Protein AF-A0A924YWW5-F1 (afdb_monomer)

Structure (mmCIF, N/CA/C/O backbone):
data_AF-A0A924YWW5-F1
#
_entry.id   AF-A0A924YWW5-F1
#
loop_
_atom_site.group_PDB
_atom_site.id
_atom_site.type_symbol
_atom_site.label_atom_id
_atom_site.label_alt_id
_atom_site.label_comp_id
_atom_site.label_asym_id
_atom_site.label_entity_id
_atom_site.label_seq_id
_atom_site.pdbx_PDB_ins_code
_atom_site.Cartn_x
_atom_site.Cartn_y
_atom_site.Cartn_z
_atom_site.occupancy
_atom_site.B_iso_or_equiv
_atom_site.auth_seq_id
_atom_site.auth_comp_id
_atom_site.auth_asym_id
_atom_site.auth_atom_id
_atom_site.pdbx_PDB_model_num
ATOM 1 N N . MET A 1 1 ? -138.667 -40.915 76.247 1.00 49.62 1 MET A N 1
ATOM 2 C CA . MET A 1 1 ? -138.795 -40.397 74.861 1.00 49.62 1 MET A CA 1
ATOM 3 C C . MET A 1 1 ? -139.134 -38.911 74.906 1.00 49.62 1 MET A C 1
ATOM 5 O O . MET A 1 1 ? -139.861 -38.524 75.806 1.00 49.62 1 MET A O 1
ATOM 9 N N . LYS A 1 2 ? -138.659 -38.133 73.918 1.00 47.81 2 LYS A N 1
ATOM 10 C CA . LYS A 1 2 ? -138.776 -36.662 73.734 1.00 47.81 2 LYS A CA 1
ATOM 11 C C . LYS A 1 2 ? -137.687 -35.814 74.416 1.00 47.81 2 LYS A C 1
ATOM 13 O O . LYS A 1 2 ? -137.855 -35.413 75.558 1.00 47.81 2 LYS A O 1
ATOM 18 N N . LYS A 1 3 ? -136.615 -35.516 73.658 1.00 47.88 3 LYS A N 1
ATOM 19 C CA . LYS A 1 3 ? -135.956 -34.187 73.489 1.00 47.88 3 LYS A CA 1
ATOM 20 C C . LYS A 1 3 ? -134.571 -34.286 72.791 1.00 47.88 3 LYS A C 1
ATOM 22 O O . LYS A 1 3 ? -133.614 -33.655 73.203 1.00 47.88 3 LYS A O 1
ATOM 27 N N . LEU A 1 4 ? -134.460 -35.059 71.703 1.00 55.31 4 LEU A N 1
ATOM 28 C CA . LEU A 1 4 ? -133.264 -35.104 70.827 1.00 55.31 4 LEU A CA 1
ATOM 29 C C . LEU A 1 4 ? -133.566 -34.607 69.398 1.00 55.31 4 LEU A C 1
ATOM 31 O O . LEU A 1 4 ? -132.952 -35.034 68.429 1.00 55.31 4 LEU A O 1
ATOM 35 N N . LYS A 1 5 ? -134.543 -33.706 69.246 1.00 55.28 5 LYS A N 1
ATOM 36 C CA . LYS A 1 5 ? -134.878 -33.077 67.959 1.00 55.28 5 LYS A CA 1
ATOM 37 C C . LYS A 1 5 ? -134.690 -31.562 68.043 1.00 55.28 5 LYS A C 1
ATOM 39 O O . LYS A 1 5 ? -135.673 -30.838 68.035 1.00 55.28 5 LYS A O 1
ATOM 44 N N . SER A 1 6 ? -133.437 -31.126 68.182 1.00 57.56 6 SER A N 1
ATOM 45 C CA . SER A 1 6 ? -132.959 -29.779 67.805 1.00 57.56 6 SER A CA 1
ATOM 46 C C . SER A 1 6 ? -131.439 -29.616 68.008 1.00 57.56 6 SER A C 1
ATOM 48 O O . SER A 1 6 ? -130.990 -28.532 68.374 1.00 57.56 6 SER A O 1
ATOM 50 N N . ILE A 1 7 ? -130.624 -30.671 67.841 1.00 61.47 7 ILE A N 1
ATOM 51 C CA . ILE A 1 7 ? -129.168 -30.461 67.801 1.00 61.47 7 ILE A CA 1
ATOM 52 C C . ILE A 1 7 ? -128.873 -29.887 66.424 1.00 61.47 7 ILE A C 1
ATOM 54 O O . ILE A 1 7 ? -128.981 -30.581 65.413 1.00 61.47 7 ILE A O 1
ATOM 58 N N . ASP A 1 8 ? -128.571 -28.598 66.393 1.00 67.00 8 ASP A N 1
ATOM 59 C CA . ASP A 1 8 ? -128.166 -27.907 65.184 1.00 67.00 8 ASP A CA 1
ATOM 60 C C . ASP A 1 8 ? -126.758 -28.388 64.808 1.00 67.00 8 ASP A C 1
ATOM 62 O O . ASP A 1 8 ? -125.740 -27.859 65.260 1.00 67.00 8 ASP A O 1
ATOM 66 N N . PHE A 1 9 ? -126.699 -29.482 64.041 1.00 64.12 9 PHE A N 1
ATOM 67 C CA . PHE A 1 9 ? -125.446 -30.115 63.627 1.00 64.12 9 PHE A CA 1
ATOM 68 C C . PHE A 1 9 ? -124.523 -29.127 62.909 1.00 64.12 9 PHE A C 1
ATOM 70 O O . PHE A 1 9 ? -123.310 -29.284 63.000 1.00 64.12 9 PHE A O 1
ATOM 77 N N . LYS A 1 10 ? -125.064 -28.072 62.278 1.00 63.16 10 LYS A N 1
ATOM 78 C CA . LYS A 1 10 ? -124.263 -26.990 61.691 1.00 63.16 10 LYS A CA 1
ATOM 79 C C . LYS A 1 10 ? -123.575 -26.142 62.760 1.00 63.16 10 LYS 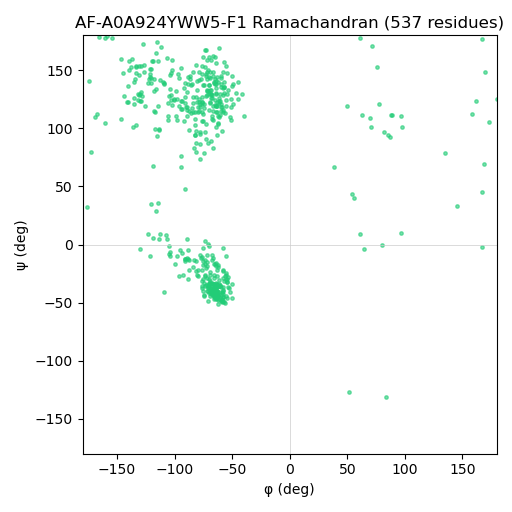A C 1
ATOM 81 O O . LYS A 1 10 ? -122.381 -25.893 62.637 1.00 63.16 10 LYS A O 1
ATOM 86 N N . ALA A 1 11 ? -124.271 -25.758 63.831 1.00 67.00 11 ALA A N 1
ATOM 87 C CA . ALA A 1 11 ? -123.670 -25.003 64.934 1.00 67.00 11 ALA A CA 1
ATOM 88 C C . ALA A 1 11 ? -122.626 -25.832 65.707 1.00 67.00 11 ALA A C 1
ATOM 90 O O . ALA A 1 11 ? -121.605 -25.299 66.145 1.00 67.00 11 ALA A O 1
ATOM 91 N N . LEU A 1 12 ? -122.837 -27.148 65.827 1.00 69.00 12 LEU A N 1
ATOM 92 C CA . LEU A 1 12 ? -121.871 -28.056 66.451 1.00 69.00 12 LEU A CA 1
ATOM 93 C C . LEU A 1 12 ? -120.628 -28.253 65.563 1.00 69.00 12 LEU A C 1
ATOM 95 O O . LEU A 1 12 ? -119.511 -28.202 66.072 1.00 69.00 12 LEU A O 1
ATOM 99 N N . PHE A 1 13 ? -120.794 -28.375 64.240 1.00 68.19 13 PHE A N 1
ATOM 100 C CA . PHE A 1 13 ? -119.668 -28.451 63.299 1.00 68.19 13 PHE A CA 1
ATOM 101 C C . PHE A 1 13 ? -118.896 -27.128 63.184 1.00 68.19 13 PHE A C 1
ATOM 103 O O . PHE A 1 13 ? -117.683 -27.155 63.034 1.00 68.19 13 PHE A O 1
ATOM 110 N N . ILE A 1 14 ? -119.553 -25.971 63.300 1.00 71.31 14 ILE A N 1
ATOM 111 C CA . ILE A 1 14 ? -118.873 -24.666 63.234 1.00 71.31 14 ILE A CA 1
ATOM 112 C C . ILE A 1 14 ? -118.091 -24.382 64.524 1.00 71.31 14 ILE A C 1
ATOM 114 O O . ILE A 1 14 ? -116.930 -23.998 64.455 1.00 71.31 14 ILE A O 1
ATOM 118 N N . ASN A 1 15 ? -118.676 -24.632 65.701 1.00 74.75 15 ASN A N 1
ATOM 119 C CA . ASN A 1 15 ? -118.007 -24.325 66.974 1.00 74.75 15 ASN A CA 1
ATOM 120 C C . ASN A 1 15 ? -117.042 -25.421 67.459 1.00 74.75 15 ASN A C 1
ATOM 122 O O . ASN A 1 15 ? -116.208 -25.159 68.325 1.00 74.75 15 ASN A O 1
ATOM 126 N N . HIS A 1 16 ? -117.164 -26.659 66.964 1.00 72.69 16 HIS A N 1
ATOM 127 C CA . HIS A 1 16 ? -116.330 -27.787 67.404 1.00 72.69 16 HIS A CA 1
ATOM 128 C C . HIS A 1 16 ? -115.682 -28.577 66.260 1.00 72.69 16 HIS A C 1
ATOM 130 O O . HIS A 1 16 ? -114.876 -29.463 66.541 1.00 72.69 16 HIS A O 1
ATOM 136 N N . GLY A 1 17 ? -115.964 -28.269 64.989 1.00 75.00 17 GLY A N 1
ATOM 137 C CA . GLY A 1 17 ? -115.387 -28.979 63.840 1.00 75.00 17 GLY A CA 1
ATOM 138 C C . GLY A 1 17 ? -113.868 -28.876 63.771 1.00 75.00 17 GLY A C 1
ATOM 139 O O . GLY A 1 17 ? -113.216 -29.861 63.441 1.00 75.00 17 GLY A O 1
ATOM 140 N N . GLU A 1 18 ? -113.291 -27.748 64.192 1.00 77.44 18 GLU A N 1
ATOM 141 C CA . GLU A 1 18 ? -111.838 -27.612 64.334 1.00 77.44 18 GLU A CA 1
ATOM 142 C C . GLU A 1 18 ? -111.277 -28.610 65.357 1.00 77.44 18 GLU A C 1
ATOM 144 O O . GLU A 1 18 ? -110.299 -29.296 65.076 1.00 77.44 18 GLU A O 1
ATOM 149 N N . LYS A 1 19 ? -111.938 -28.782 66.510 1.00 82.69 19 LYS A N 1
ATOM 150 C CA . LYS A 1 19 ? -111.505 -29.732 67.550 1.00 82.69 19 LYS A CA 1
ATOM 151 C C . LYS A 1 19 ? -111.612 -31.180 67.074 1.00 82.69 19 LYS A C 1
ATOM 153 O O . LYS A 1 19 ? -110.726 -31.978 67.365 1.00 82.69 19 LYS A O 1
ATOM 158 N N . PHE A 1 20 ? -112.658 -31.515 66.316 1.00 81.56 20 PHE A N 1
ATOM 159 C CA . PHE A 1 20 ? -112.790 -32.840 65.703 1.00 81.56 20 PHE A CA 1
ATOM 160 C C . PHE A 1 20 ? -111.749 -33.072 64.601 1.00 81.56 20 PHE A C 1
ATOM 162 O O . PHE A 1 20 ? -111.188 -34.162 64.526 1.00 81.56 20 PHE A O 1
ATOM 169 N N . GLY A 1 21 ? -111.437 -32.053 63.796 1.00 81.38 21 GLY A N 1
ATOM 170 C CA . GLY A 1 21 ? -110.374 -32.110 62.791 1.00 81.38 21 GLY A CA 1
ATOM 171 C C . GLY A 1 21 ? -108.993 -32.292 63.420 1.00 81.38 21 GLY A C 1
ATOM 172 O O . GLY A 1 21 ? -108.231 -33.156 62.994 1.00 81.38 21 GLY A O 1
ATOM 173 N N . LEU A 1 22 ? -108.697 -31.554 64.489 1.00 83.62 22 LEU A N 1
ATOM 174 C CA . LEU A 1 22 ? -107.431 -31.654 65.215 1.00 83.62 22 LEU A CA 1
ATOM 175 C C . LEU A 1 22 ? -107.306 -33.011 65.922 1.00 83.62 22 LEU A C 1
ATOM 177 O O . LEU A 1 22 ? -106.252 -33.638 65.857 1.00 83.62 22 LEU A O 1
ATOM 181 N N . ALA A 1 23 ? -108.394 -33.527 66.502 1.00 85.06 23 ALA A N 1
ATOM 182 C CA . ALA A 1 23 ? -108.429 -34.876 67.068 1.00 85.06 23 ALA A CA 1
ATOM 183 C C . ALA A 1 23 ? -108.210 -35.964 66.000 1.00 85.06 23 ALA A C 1
ATOM 185 O O . ALA A 1 23 ? -107.455 -36.906 66.235 1.00 85.06 23 ALA A O 1
ATOM 186 N N . ALA A 1 24 ? -108.805 -35.817 64.813 1.00 85.75 24 ALA A N 1
ATOM 187 C CA . ALA A 1 24 ? -108.609 -36.747 63.703 1.00 85.75 24 ALA A CA 1
ATOM 188 C C . ALA A 1 24 ? -107.170 -36.706 63.160 1.00 85.75 24 ALA A C 1
ATOM 190 O O . ALA A 1 24 ? -106.568 -37.757 62.950 1.00 85.75 24 ALA A O 1
ATOM 191 N N . ILE A 1 25 ? -106.580 -35.516 62.999 1.00 84.94 25 ILE A N 1
ATOM 192 C CA . ILE A 1 25 ? -105.173 -35.363 62.597 1.00 84.94 25 ILE A CA 1
ATOM 193 C C . ILE A 1 25 ? -104.253 -35.971 63.656 1.00 84.94 25 ILE A C 1
ATOM 195 O O . ILE A 1 25 ? -103.340 -36.716 63.310 1.00 84.94 25 ILE A O 1
ATOM 199 N N . MET A 1 26 ? -104.509 -35.722 64.942 1.00 87.69 26 MET A N 1
ATOM 200 C CA . MET A 1 26 ? -103.691 -36.287 66.015 1.00 87.69 26 MET A CA 1
ATOM 201 C C . MET A 1 26 ? -103.794 -37.819 66.053 1.00 87.69 26 MET A C 1
ATOM 203 O O . MET A 1 26 ? -102.790 -38.496 66.253 1.00 87.69 26 MET A O 1
ATOM 207 N N . MET A 1 27 ? -104.971 -38.379 65.768 1.00 87.38 27 MET A N 1
ATOM 208 C CA . MET A 1 27 ? -105.160 -39.823 65.633 1.00 87.38 27 MET A CA 1
ATOM 209 C C . MET A 1 27 ? -104.421 -40.401 64.415 1.00 87.38 27 MET A C 1
ATOM 211 O O . MET A 1 27 ? -103.824 -41.469 64.524 1.00 87.38 27 MET A O 1
ATOM 215 N N . ILE A 1 28 ? -104.394 -39.696 63.278 1.00 86.19 28 ILE A N 1
ATOM 216 C CA . ILE A 1 28 ? -103.614 -40.097 62.093 1.00 86.19 28 ILE A CA 1
ATOM 217 C C . ILE A 1 28 ? -102.112 -40.039 62.389 1.00 86.19 28 ILE A C 1
ATOM 219 O O . ILE A 1 28 ? -101.385 -40.961 62.029 1.00 86.19 28 ILE A O 1
ATOM 223 N N . VAL A 1 29 ? -101.644 -39.001 63.086 1.00 85.31 29 VAL A N 1
ATOM 224 C CA . VAL A 1 29 ? -100.245 -38.884 63.521 1.00 85.31 29 VAL A CA 1
ATOM 225 C C . VAL A 1 29 ? -99.885 -40.015 64.484 1.00 85.31 29 VAL A C 1
ATOM 227 O O . VAL A 1 29 ? -98.837 -40.630 64.324 1.00 85.31 29 VAL A O 1
ATOM 230 N N . LEU A 1 30 ? -100.762 -40.355 65.432 1.00 86.19 30 LEU A N 1
ATOM 231 C CA . LEU A 1 30 ? -100.553 -41.481 66.344 1.00 86.19 30 LEU A CA 1
ATOM 232 C C . LEU A 1 30 ? -100.552 -42.832 65.620 1.00 86.19 30 LEU A C 1
ATOM 234 O O . LEU A 1 30 ? -99.740 -43.690 65.953 1.00 86.19 30 LEU A O 1
ATOM 238 N N . LEU A 1 31 ? -101.396 -43.019 64.602 1.00 85.06 31 LEU A N 1
ATOM 239 C CA . LEU A 1 31 ? -101.375 -44.218 63.757 1.00 85.06 31 LEU A CA 1
ATOM 240 C C . LEU A 1 31 ? -100.106 -44.293 62.898 1.00 85.06 31 LEU A C 1
ATOM 242 O O . LEU A 1 31 ? -99.519 -45.365 62.778 1.00 85.06 31 LEU A O 1
ATOM 246 N N . ALA A 1 32 ? -99.638 -43.168 62.351 1.00 80.31 32 ALA A N 1
ATOM 247 C CA . ALA A 1 32 ? -98.382 -43.102 61.609 1.00 80.31 32 ALA A CA 1
ATOM 248 C C . ALA A 1 32 ? -97.173 -43.374 62.518 1.00 80.31 32 ALA A C 1
ATOM 250 O O . ALA A 1 32 ? -96.261 -44.100 62.127 1.00 80.31 32 ALA A O 1
ATOM 251 N N . LEU A 1 33 ? -97.183 -42.858 63.751 1.00 80.19 33 LEU A N 1
ATOM 252 C CA . LEU A 1 33 ? -96.145 -43.118 64.752 1.00 80.19 33 LEU A CA 1
ATOM 253 C C . LEU A 1 33 ? -96.190 -44.559 65.279 1.00 80.19 33 LEU A C 1
ATOM 255 O O . LEU A 1 33 ? -95.140 -45.150 65.500 1.00 80.19 33 LEU A O 1
ATOM 259 N N . GLY A 1 34 ? -97.380 -45.146 65.442 1.00 80.88 34 GLY A N 1
ATOM 260 C CA . GLY A 1 34 ? -97.549 -46.538 65.872 1.00 80.88 34 GLY A CA 1
ATOM 261 C C . GLY A 1 34 ? -97.239 -47.568 64.780 1.00 80.88 34 GLY A C 1
ATOM 262 O O . GLY A 1 34 ? -96.799 -48.671 65.091 1.00 80.88 34 GLY A O 1
ATOM 263 N N . GLY A 1 35 ? -97.443 -47.214 63.505 1.00 76.50 35 GLY A N 1
ATOM 264 C CA . GLY A 1 35 ? -97.162 -48.075 62.351 1.00 76.50 35 GLY A CA 1
ATOM 265 C C . GLY A 1 35 ? -95.729 -47.983 61.821 1.00 76.50 35 GLY A C 1
ATOM 266 O O . GLY A 1 35 ? -95.313 -48.826 61.028 1.00 76.50 35 GLY A O 1
ATOM 267 N N . THR A 1 36 ? -94.955 -46.981 62.243 1.00 76.00 36 THR A N 1
ATOM 268 C CA . THR A 1 36 ? -93.552 -46.840 61.844 1.00 76.00 36 THR A CA 1
ATOM 269 C C . THR A 1 36 ? -92.660 -47.586 62.829 1.00 76.00 36 THR A C 1
ATOM 271 O O . THR A 1 36 ? -92.490 -47.201 63.982 1.00 76.00 36 THR A O 1
ATOM 274 N N . SER A 1 37 ? -92.058 -48.687 62.378 1.00 65.25 37 SER A N 1
ATOM 275 C CA . SER A 1 37 ? -91.025 -49.379 63.143 1.00 65.25 37 SER A CA 1
ATOM 276 C C . SER A 1 37 ? -89.737 -48.551 63.119 1.00 65.25 37 SER A C 1
ATOM 278 O O . SER A 1 37 ? -88.907 -48.694 62.219 1.00 65.25 37 SER A O 1
ATOM 280 N N . TRP A 1 38 ? -89.563 -47.664 64.098 1.00 61.94 38 TRP A N 1
ATOM 281 C CA . TRP A 1 38 ? -88.318 -46.921 64.297 1.00 61.94 38 TRP A CA 1
ATOM 282 C C . TRP A 1 38 ? -87.255 -47.846 64.893 1.00 61.94 38 TRP A C 1
ATOM 284 O O . TRP A 1 38 ? -86.983 -47.828 66.093 1.00 61.94 38 TRP A O 1
ATOM 294 N N . SER A 1 39 ? -86.639 -48.685 64.063 1.00 68.88 39 SER A N 1
ATOM 295 C CA . SER A 1 39 ? -85.415 -49.369 64.466 1.00 68.88 39 SER A CA 1
ATOM 296 C C . SER A 1 39 ? -84.263 -48.372 64.395 1.00 68.88 39 SER A C 1
ATOM 298 O O . SER A 1 39 ? -83.973 -47.829 63.326 1.00 68.88 39 SER A O 1
ATOM 300 N N . ARG A 1 40 ? -83.578 -48.144 65.519 1.00 60.00 40 ARG A N 1
ATOM 301 C CA . ARG A 1 40 ? -82.262 -47.497 65.487 1.00 60.00 40 ARG A CA 1
ATOM 302 C C . ARG A 1 40 ? -81.367 -48.337 64.583 1.00 60.00 40 ARG A C 1
ATOM 304 O O . ARG A 1 40 ? -81.325 -49.558 64.729 1.00 60.00 40 ARG A O 1
ATOM 311 N N . TYR A 1 41 ? -80.696 -47.692 63.635 1.00 64.38 41 TYR A N 1
ATOM 312 C CA . TYR A 1 41 ? -79.694 -48.360 62.817 1.00 64.38 41 TYR A CA 1
ATOM 313 C C . TYR A 1 41 ? -78.660 -48.978 63.765 1.00 64.38 41 TYR A C 1
ATOM 315 O O . TYR A 1 41 ? -78.001 -48.260 64.509 1.00 64.38 41 TYR A O 1
ATOM 323 N N . ALA A 1 42 ? -78.600 -50.310 63.805 1.00 68.50 42 ALA A N 1
ATOM 324 C CA . ALA A 1 42 ? -77.873 -51.046 64.840 1.00 68.50 42 ALA A CA 1
ATOM 325 C C . ALA A 1 42 ? -76.340 -50.953 64.707 1.00 68.50 42 ALA A C 1
ATOM 327 O O . ALA A 1 42 ? -75.628 -51.414 65.593 1.00 68.50 42 ALA A O 1
ATOM 328 N N . GLY A 1 43 ? -75.839 -50.389 63.602 1.00 73.12 43 GLY A N 1
ATOM 329 C CA . GLY A 1 43 ? -74.409 -50.221 63.356 1.00 73.12 43 GLY A CA 1
ATOM 330 C C . GLY A 1 43 ? -73.830 -49.001 64.065 1.00 73.12 43 GLY A C 1
ATOM 331 O O . GLY A 1 43 ? -74.530 -48.023 64.337 1.00 73.12 43 GLY A O 1
ATOM 332 N N . THR A 1 44 ? -72.531 -49.045 64.335 1.00 80.38 44 THR A N 1
ATOM 333 C CA . THR A 1 44 ? -71.801 -47.901 64.890 1.00 80.38 44 THR A CA 1
ATOM 334 C C . THR A 1 44 ? -71.671 -46.784 63.836 1.00 80.38 44 THR A C 1
ATOM 336 O O . THR A 1 44 ? -71.822 -47.034 62.636 1.00 80.38 44 THR A O 1
ATOM 339 N N . PRO A 1 45 ? -71.377 -45.530 64.228 1.00 77.62 45 PRO A N 1
ATOM 340 C CA . PRO A 1 45 ? -71.062 -44.463 63.271 1.00 77.62 45 PRO A CA 1
ATOM 341 C C . PRO A 1 45 ? -69.917 -44.838 62.318 1.00 77.62 45 PRO A C 1
ATOM 343 O O . PRO A 1 45 ? -69.937 -44.468 61.147 1.00 77.62 45 PRO A O 1
ATOM 346 N N . GLU A 1 46 ? -68.962 -45.640 62.791 1.00 76.94 46 GLU A N 1
ATOM 347 C CA . GLU A 1 46 ? -67.867 -46.170 61.976 1.00 76.94 46 GLU A CA 1
ATOM 348 C C . GLU A 1 46 ? -68.361 -47.130 60.888 1.00 76.94 46 GLU A C 1
ATOM 350 O O . GLU A 1 46 ? -67.833 -47.111 59.778 1.00 76.94 46 GLU A O 1
ATOM 355 N N . ASP A 1 47 ? -69.418 -47.909 61.143 1.00 80.56 47 ASP A N 1
ATOM 356 C CA . ASP A 1 47 ? -70.030 -48.770 60.125 1.00 80.56 47 ASP A CA 1
ATOM 357 C C . ASP A 1 47 ? -70.713 -47.961 59.018 1.00 80.56 47 ASP A C 1
ATOM 359 O O . ASP A 1 47 ? -70.734 -48.386 57.861 1.00 80.56 47 ASP A O 1
ATOM 363 N N . LEU A 1 48 ? -71.283 -46.797 59.347 1.00 80.06 48 LEU A N 1
ATOM 364 C CA . LEU A 1 48 ? -71.829 -45.878 58.343 1.00 80.06 48 LEU A CA 1
ATOM 365 C C . LEU A 1 48 ? -70.712 -45.269 57.501 1.00 80.06 48 LEU A C 1
ATOM 367 O O . LEU A 1 48 ? -70.831 -45.208 56.278 1.00 80.06 48 LEU A O 1
ATOM 371 N N . ASP A 1 49 ? -69.615 -44.882 58.144 1.00 81.25 49 ASP A N 1
ATOM 372 C CA . ASP A 1 49 ? -68.456 -44.297 57.481 1.00 81.25 49 ASP A CA 1
ATOM 373 C C . ASP A 1 49 ? -67.757 -45.321 56.573 1.00 81.25 49 ASP A C 1
ATOM 375 O O . ASP A 1 49 ? -67.376 -45.025 55.437 1.00 81.25 49 ASP A O 1
ATOM 379 N N . LYS A 1 50 ? -67.687 -46.576 57.029 1.00 84.44 50 LYS A N 1
ATOM 380 C CA . LYS A 1 50 ? -67.218 -47.716 56.244 1.00 84.44 50 LYS A CA 1
ATOM 381 C C . LYS A 1 50 ? -68.151 -48.005 55.073 1.00 84.44 50 LYS A C 1
ATOM 383 O O . LYS A 1 50 ? -67.675 -48.105 5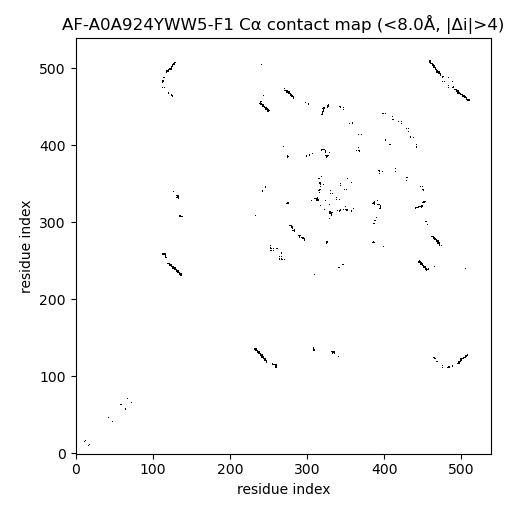3.951 1.00 84.44 50 LYS A O 1
ATOM 388 N N . LYS A 1 51 ? -69.473 -48.025 55.277 1.00 82.31 51 LYS A N 1
ATOM 389 C CA . LYS A 1 51 ? -70.440 -48.171 54.173 1.00 82.31 51 LYS A CA 1
ATOM 390 C C . LYS A 1 51 ? -70.365 -47.023 53.168 1.00 82.31 51 LYS A C 1
ATOM 392 O O . LYS A 1 51 ? -70.517 -47.268 51.975 1.00 82.31 51 LYS A O 1
ATOM 397 N N . ALA A 1 52 ? -70.112 -45.794 53.613 1.00 83.50 52 ALA A N 1
ATOM 398 C CA . ALA A 1 52 ? -69.934 -44.643 52.733 1.00 83.50 52 ALA A CA 1
ATOM 399 C C . ALA A 1 52 ? -68.635 -44.746 51.915 1.00 83.50 52 ALA A C 1
ATOM 401 O O . ALA A 1 52 ? -68.639 -44.465 50.713 1.00 83.50 52 ALA A O 1
ATOM 402 N N . LYS A 1 53 ? -67.536 -45.195 52.536 1.00 82.56 53 LYS A N 1
ATOM 403 C CA . LYS A 1 53 ? -66.254 -45.467 51.863 1.00 82.56 53 LYS A CA 1
ATOM 404 C C . LYS A 1 53 ? -66.365 -46.635 50.883 1.00 82.56 53 LYS A C 1
ATOM 406 O O . LYS A 1 53 ? -65.942 -46.486 49.741 1.00 82.56 53 LYS A O 1
ATOM 411 N N . ASP A 1 54 ? -67.017 -47.726 51.275 1.00 81.44 54 ASP A N 1
ATOM 412 C CA . ASP A 1 54 ? -67.283 -48.887 50.422 1.00 81.44 54 ASP A CA 1
ATOM 413 C C . ASP A 1 54 ? -68.187 -48.509 49.241 1.00 81.44 54 ASP A C 1
ATOM 415 O O . ASP A 1 54 ? -67.939 -48.919 48.109 1.00 81.44 54 ASP A O 1
ATOM 419 N N . ALA A 1 55 ? -69.214 -47.681 49.465 1.00 76.81 55 ALA A N 1
ATOM 420 C CA . ALA A 1 55 ? -70.054 -47.153 48.394 1.00 76.81 55 ALA A CA 1
ATOM 421 C C . ALA A 1 55 ? -69.235 -46.288 47.425 1.00 76.81 55 ALA A C 1
ATOM 423 O O . ALA A 1 55 ? -69.291 -46.511 46.217 1.00 76.81 55 ALA A O 1
ATOM 424 N N . ARG A 1 56 ? -68.411 -45.358 47.933 1.00 75.12 56 ARG A N 1
ATOM 425 C CA . ARG A 1 56 ? -67.491 -44.560 47.102 1.00 75.12 56 ARG A CA 1
ATOM 426 C C . ARG A 1 56 ? -66.524 -45.435 46.312 1.00 75.12 56 ARG A C 1
ATOM 428 O O . ARG A 1 56 ? -66.330 -45.179 45.126 1.00 75.12 56 ARG A O 1
ATOM 435 N N . GLN A 1 57 ? -65.960 -46.474 46.927 1.00 72.88 57 GLN A N 1
ATOM 436 C CA . GLN A 1 57 ? -65.092 -47.434 46.245 1.00 72.88 57 GLN A CA 1
ATOM 437 C C . GLN A 1 57 ? -65.839 -48.222 45.171 1.00 72.88 57 GLN A C 1
ATOM 439 O O . GLN A 1 57 ? -65.295 -48.413 44.090 1.00 72.88 57 GLN A O 1
ATOM 444 N N . ARG A 1 58 ? -67.096 -48.623 45.392 1.00 70.50 58 ARG A N 1
ATOM 445 C CA . ARG A 1 58 ? -67.922 -49.278 44.359 1.00 70.50 58 ARG A CA 1
ATOM 446 C C . ARG A 1 58 ? -68.221 -48.368 43.167 1.00 70.50 58 ARG A C 1
ATOM 448 O O . ARG A 1 58 ? -68.274 -48.858 42.048 1.00 70.50 58 ARG A O 1
ATOM 455 N N .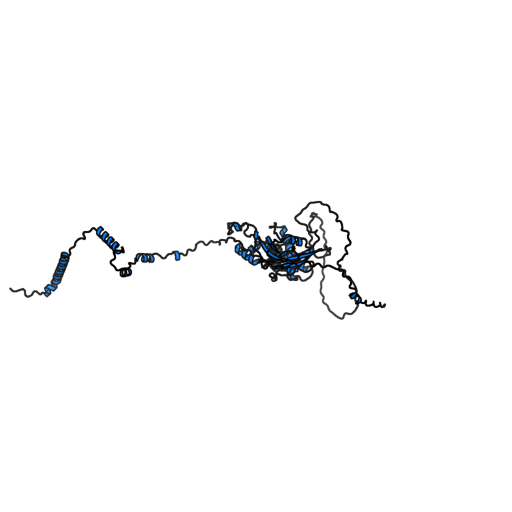 PHE A 1 59 ? -68.382 -47.064 43.391 1.00 63.88 59 PHE A N 1
ATOM 456 C CA . PHE A 1 59 ? -68.572 -46.095 42.306 1.00 63.88 59 PHE A CA 1
ATOM 457 C C . PHE A 1 59 ? -67.276 -45.767 41.550 1.00 63.88 59 PHE A C 1
ATOM 459 O O . PHE A 1 59 ? -67.329 -45.474 40.360 1.00 63.88 59 PHE A O 1
ATOM 466 N N . THR A 1 60 ? -66.121 -45.805 42.219 1.00 63.91 60 THR A N 1
ATOM 467 C CA . THR A 1 60 ? -64.818 -45.456 41.615 1.00 63.91 60 THR A CA 1
ATOM 468 C C . THR A 1 60 ? -64.068 -46.652 41.031 1.00 63.91 60 THR A C 1
ATOM 470 O O . THR A 1 60 ? -63.295 -46.483 40.090 1.00 63.91 60 THR A O 1
ATOM 473 N N . SER A 1 61 ? -64.301 -47.868 41.530 1.00 61.78 61 SER A N 1
ATOM 474 C CA . SER A 1 61 ? -63.733 -49.087 40.952 1.00 61.78 61 SER A CA 1
ATOM 475 C C . SER A 1 61 ? -64.489 -49.462 39.675 1.00 61.78 61 SER A C 1
ATOM 477 O O . SER A 1 61 ? -65.658 -49.841 39.685 1.00 61.78 61 SER A O 1
ATOM 479 N N . SER A 1 62 ? -63.792 -49.387 38.543 1.00 54.75 62 SER A N 1
ATOM 480 C CA . SER A 1 62 ? -64.299 -49.650 37.185 1.00 54.75 62 SER A CA 1
ATOM 481 C C . SER A 1 62 ? -64.890 -51.052 36.957 1.00 54.75 62 SER A C 1
ATOM 483 O O . SER A 1 62 ? -65.383 -51.346 35.872 1.00 54.75 62 SER A O 1
ATOM 485 N N . THR A 1 63 ? -64.838 -51.930 37.959 1.00 54.03 63 THR A N 1
ATOM 486 C CA . THR A 1 63 ? -65.248 -53.340 37.891 1.00 54.03 63 THR A CA 1
ATOM 487 C C . THR A 1 63 ? -66.652 -53.582 38.466 1.00 54.03 63 THR A C 1
ATOM 489 O O . THR A 1 63 ? -67.253 -54.610 38.176 1.00 54.03 63 THR A O 1
ATOM 492 N N . GLY A 1 64 ? -67.206 -52.643 39.247 1.00 54.34 64 GLY A N 1
ATOM 493 C CA . GLY A 1 64 ? -68.505 -52.786 39.924 1.00 54.34 64 GLY A CA 1
ATOM 494 C C . GLY A 1 64 ? -69.652 -51.947 39.350 1.00 54.34 64 GLY A C 1
ATOM 495 O O . GLY A 1 64 ? -70.709 -51.875 39.973 1.00 54.34 64 GLY A O 1
ATOM 496 N N . ASN A 1 65 ? -69.460 -51.287 38.204 1.00 55.66 65 ASN A N 1
ATOM 497 C CA . ASN A 1 65 ? -70.446 -50.368 37.636 1.00 55.66 65 ASN A CA 1
ATOM 498 C C . ASN A 1 65 ? -71.477 -51.139 36.775 1.00 55.66 65 ASN A C 1
ATOM 500 O O . ASN A 1 65 ? -71.100 -51.648 35.721 1.00 55.66 65 ASN A O 1
ATOM 504 N N . PRO A 1 66 ? -72.772 -51.226 37.150 1.00 57.72 66 PRO A N 1
ATOM 505 C CA . PRO A 1 66 ? -73.800 -51.919 36.358 1.00 57.72 66 PRO A CA 1
ATOM 506 C C . PRO A 1 66 ? -74.216 -51.147 35.092 1.00 57.72 66 PRO A C 1
ATOM 508 O O . PRO A 1 66 ? -75.127 -51.561 34.376 1.00 57.72 66 PRO A O 1
ATOM 511 N N . TRP A 1 67 ? -73.586 -50.002 34.824 1.00 56.44 67 TRP A N 1
ATOM 512 C CA . TRP A 1 67 ? -73.917 -49.153 33.692 1.00 56.44 67 TRP A CA 1
ATOM 513 C C . TRP A 1 67 ? -73.257 -49.681 32.410 1.00 56.44 67 TRP A C 1
ATOM 515 O O . TRP A 1 67 ? -72.037 -49.865 32.385 1.00 56.44 67 TRP A O 1
ATOM 525 N N . PRO A 1 68 ? -74.026 -49.890 31.325 1.00 67.38 68 PRO A N 1
ATOM 526 C CA . PRO A 1 68 ? -73.470 -50.179 30.008 1.00 67.38 68 PRO A CA 1
ATOM 527 C C . PRO A 1 68 ? -72.449 -49.100 29.633 1.00 67.38 68 PRO A C 1
ATOM 529 O O . PRO A 1 68 ? -72.735 -47.911 29.800 1.00 67.38 68 PRO A O 1
ATOM 532 N N . LYS A 1 69 ? -71.270 -49.501 29.138 1.00 61.50 69 LYS A N 1
ATOM 533 C CA . LYS A 1 69 ? -70.130 -48.599 28.871 1.00 61.50 69 LYS A CA 1
ATOM 534 C C . LYS A 1 69 ? -70.517 -47.358 28.050 1.00 61.50 69 LYS A C 1
ATOM 536 O O . LYS A 1 69 ? -70.030 -46.273 28.340 1.00 61.50 69 LYS A O 1
ATOM 541 N N . GLU A 1 70 ? -71.477 -47.496 27.136 1.00 66.00 70 GLU A N 1
ATOM 542 C CA . GLU A 1 70 ? -72.008 -46.405 26.304 1.00 66.00 70 GLU A CA 1
ATOM 543 C C . GLU A 1 70 ? -72.699 -45.277 27.098 1.00 66.00 70 GLU A C 1
ATOM 545 O O . GLU A 1 70 ? -72.589 -44.113 26.729 1.00 66.00 70 GLU A O 1
ATOM 550 N N . LYS A 1 71 ? -73.384 -45.578 28.214 1.00 65.25 71 LYS A N 1
ATOM 551 C CA . LYS A 1 71 ? -74.012 -44.550 29.074 1.00 65.25 71 LYS A CA 1
ATOM 552 C C . LYS A 1 71 ? -73.063 -44.005 30.139 1.00 65.25 71 LYS A C 1
ATOM 554 O O . LYS A 1 71 ? -73.289 -42.919 30.659 1.00 65.25 71 LYS A O 1
ATOM 559 N N . ALA A 1 72 ? -72.011 -44.739 30.492 1.00 61.66 72 ALA A N 1
ATOM 560 C CA . ALA A 1 72 ? -71.024 -44.265 31.460 1.00 61.66 72 ALA A CA 1
ATOM 561 C C . ALA A 1 72 ? -70.191 -43.098 30.898 1.00 61.66 72 ALA A C 1
ATOM 563 O O . ALA A 1 72 ? -69.846 -42.176 31.635 1.00 61.66 72 ALA A O 1
ATOM 564 N N . GLU A 1 73 ? -69.925 -43.096 29.589 1.00 65.12 73 GLU A N 1
ATOM 565 C CA . GLU A 1 73 ? -69.199 -42.007 28.927 1.00 65.12 73 GLU A CA 1
ATOM 566 C C . GLU A 1 73 ? -70.004 -40.698 28.869 1.00 65.12 73 GLU A C 1
ATOM 568 O O . GLU A 1 73 ? -69.414 -39.624 28.994 1.00 65.12 73 GLU A O 1
ATOM 573 N N . SER A 1 74 ? -71.342 -40.754 28.785 1.00 65.31 74 SER A N 1
ATOM 574 C CA . SER A 1 74 ? -72.190 -39.549 28.768 1.00 65.31 74 SER A CA 1
ATOM 575 C C . SER A 1 74 ? -72.306 -38.839 30.123 1.00 65.31 74 SER A C 1
ATOM 577 O O . SER A 1 74 ? -72.703 -37.679 30.165 1.00 65.31 74 SER A O 1
ATOM 579 N N . PHE A 1 75 ? -71.960 -39.508 31.229 1.00 63.06 75 PHE A N 1
ATOM 580 C CA . PHE A 1 75 ? -72.035 -38.961 32.593 1.00 63.06 75 PHE A CA 1
ATOM 581 C C . PHE A 1 75 ? -70.672 -38.944 33.290 1.00 63.06 75 PHE A C 1
ATOM 583 O O . PHE A 1 75 ? -70.576 -39.148 34.502 1.00 63.06 75 PHE A O 1
ATOM 590 N N . LYS A 1 76 ? -69.596 -38.703 32.532 1.00 62.53 76 LYS A N 1
ATOM 591 C CA . LYS A 1 76 ? -68.259 -38.537 33.104 1.00 62.53 76 LYS A CA 1
ATOM 592 C C . LYS A 1 76 ? -68.289 -37.380 34.108 1.00 62.53 76 LYS A C 1
ATOM 594 O O . LYS A 1 76 ? -68.512 -36.234 33.729 1.00 62.53 76 LYS A O 1
ATOM 599 N N . VAL A 1 77 ? -68.090 -37.690 35.389 1.00 63.38 77 VAL A N 1
ATOM 600 C CA . VAL A 1 77 ? -67.999 -36.691 36.459 1.00 63.38 77 VAL A CA 1
ATOM 601 C C . VAL A 1 77 ? -66.784 -35.818 36.159 1.00 63.38 77 VAL A C 1
ATOM 603 O O . VAL A 1 77 ? -65.643 -36.258 36.290 1.00 63.38 77 VAL A O 1
ATOM 606 N N . VAL A 1 78 ? -67.031 -34.606 35.668 1.00 64.31 78 VAL A N 1
ATOM 607 C CA . VAL A 1 78 ? -65.988 -33.603 35.462 1.00 64.31 78 VAL A CA 1
ATOM 608 C C . VAL A 1 78 ? -65.715 -32.979 36.820 1.00 64.31 78 VAL A C 1
ATOM 610 O O . VAL A 1 78 ? -66.616 -32.396 37.422 1.00 64.31 78 VAL A O 1
ATOM 613 N N . ASP A 1 79 ? -64.490 -33.121 37.317 1.00 66.12 79 ASP A N 1
ATOM 614 C CA . ASP A 1 79 ? -64.084 -32.440 38.539 1.00 66.12 79 ASP A CA 1
ATOM 615 C C . ASP A 1 79 ? -63.910 -30.945 38.238 1.00 66.12 79 ASP A C 1
ATOM 617 O O . ASP A 1 79 ? -62.972 -30.513 37.565 1.00 66.12 79 ASP A O 1
ATOM 621 N N . PHE A 1 80 ? -64.886 -30.145 38.666 1.00 73.00 80 PHE A N 1
ATOM 622 C CA . PHE A 1 80 ? -64.882 -28.702 38.445 1.00 73.00 80 PHE A CA 1
ATOM 623 C C . PHE A 1 80 ? -63.923 -27.969 39.386 1.00 73.00 80 PHE A C 1
ATOM 625 O O . PHE A 1 80 ? -63.650 -26.795 39.134 1.00 73.00 80 PHE A O 1
ATOM 632 N N . ASN A 1 81 ? -63.381 -28.625 40.422 1.00 76.25 81 ASN A N 1
ATOM 633 C CA . ASN A 1 81 ? -62.442 -27.979 41.339 1.00 76.25 81 ASN A CA 1
ATOM 634 C C . ASN A 1 81 ? -61.150 -27.581 40.638 1.00 76.25 81 ASN A C 1
ATOM 636 O O . ASN A 1 81 ? -60.685 -26.465 40.835 1.00 76.25 81 ASN A O 1
ATOM 640 N N . ASP A 1 82 ? -60.605 -28.426 39.765 1.00 71.44 82 ASP A N 1
ATOM 641 C CA . ASP A 1 82 ? -59.385 -28.082 39.028 1.00 71.44 82 ASP A CA 1
ATOM 642 C C . ASP A 1 82 ? -59.613 -26.905 38.079 1.00 71.44 82 ASP A C 1
ATOM 644 O O . ASP A 1 82 ? -58.771 -26.017 37.949 1.00 71.44 82 ASP A O 1
ATOM 648 N N . ARG A 1 83 ? -60.792 -26.850 37.454 1.00 71.94 83 ARG A N 1
ATOM 649 C CA . ARG A 1 83 ? -61.149 -25.765 36.536 1.00 71.94 83 ARG A CA 1
ATOM 650 C C . ARG A 1 83 ? -61.453 -24.462 37.275 1.00 71.94 83 ARG A C 1
ATOM 652 O O . ARG A 1 83 ? -61.087 -23.396 36.790 1.00 71.94 83 ARG A O 1
ATOM 659 N N . ALA A 1 84 ? -62.063 -24.544 38.455 1.00 77.81 84 ALA A N 1
ATOM 660 C CA . ALA A 1 84 ? -62.232 -23.411 39.355 1.00 77.81 84 ALA A CA 1
ATOM 661 C C . ALA A 1 84 ? -60.872 -22.918 39.869 1.00 77.81 84 ALA A C 1
ATOM 663 O O . ALA A 1 84 ? -60.595 -21.727 39.789 1.00 77.81 84 ALA A O 1
ATOM 664 N N . ASN A 1 85 ? -59.984 -23.819 40.290 1.00 78.12 85 ASN A N 1
ATOM 665 C CA . ASN A 1 85 ? -58.627 -23.482 40.718 1.00 78.12 85 ASN A CA 1
ATOM 666 C C . ASN A 1 85 ? -57.820 -22.822 39.596 1.00 78.12 85 ASN A C 1
ATOM 668 O O . ASN A 1 85 ? -57.066 -21.900 39.868 1.00 78.12 85 ASN A O 1
ATOM 672 N N . GLN A 1 86 ? -58.006 -23.223 38.337 1.00 73.69 86 GLN A N 1
ATOM 673 C CA . GLN A 1 86 ? -57.384 -22.551 37.189 1.00 73.69 86 GLN A CA 1
ATOM 674 C C . GLN A 1 86 ? -57.977 -21.166 36.898 1.00 73.69 86 GLN A C 1
ATOM 676 O O . GLN A 1 86 ? -57.246 -20.281 36.468 1.00 73.69 86 GLN A O 1
ATOM 681 N N . LEU A 1 87 ? -59.279 -20.964 37.124 1.00 76.56 87 LEU A N 1
ATOM 682 C CA . LEU A 1 87 ? -59.932 -19.658 36.964 1.00 76.56 87 LEU A CA 1
ATOM 683 C C . LEU A 1 87 ? -59.589 -18.687 38.103 1.00 76.56 87 LEU A C 1
ATOM 685 O O . LEU A 1 87 ? -59.512 -17.483 37.873 1.00 76.56 87 LEU A O 1
ATOM 689 N N . PHE A 1 88 ? -59.386 -19.205 39.317 1.00 78.50 88 PHE A N 1
ATOM 690 C CA . PHE A 1 88 ? -58.995 -18.428 40.497 1.00 78.50 88 PHE A CA 1
ATOM 691 C C . PHE A 1 88 ? -57.480 -18.333 40.694 1.00 78.50 88 PHE A C 1
ATOM 693 O O . PHE A 1 88 ? -57.027 -17.505 41.487 1.00 78.50 88 PHE A O 1
ATOM 700 N N . ALA A 1 89 ? -56.684 -19.134 39.980 1.00 75.50 89 ALA A N 1
ATOM 701 C CA . ALA A 1 89 ? -55.248 -18.934 39.892 1.00 75.50 89 ALA A CA 1
ATOM 702 C C . ALA A 1 89 ? -55.017 -17.553 39.276 1.00 75.50 89 ALA A C 1
ATOM 704 O O . ALA A 1 89 ? -55.361 -17.308 38.120 1.00 75.50 89 ALA A O 1
ATOM 705 N N . GLY A 1 90 ? -54.499 -16.628 40.089 1.00 72.94 90 GLY A N 1
ATOM 706 C CA . GLY A 1 90 ? -54.276 -15.245 39.686 1.00 72.94 90 GLY A CA 1
ATOM 707 C C . GLY A 1 90 ? -53.526 -15.166 38.357 1.00 72.94 90 GLY A C 1
ATOM 708 O O . GLY A 1 90 ? -52.674 -16.007 38.062 1.00 72.94 90 GLY A O 1
ATOM 709 N N . LEU A 1 91 ? -53.863 -14.157 37.549 1.00 75.00 91 LEU A N 1
ATOM 710 C CA . LEU A 1 91 ? -53.177 -13.873 36.289 1.00 75.00 91 LEU A CA 1
ATOM 711 C C . LEU A 1 91 ? -51.665 -13.964 36.505 1.00 75.00 91 LEU A C 1
ATOM 713 O O . LEU A 1 91 ? -51.129 -13.298 37.388 1.00 75.00 91 LEU A O 1
ATOM 717 N N . GLY A 1 92 ? -50.988 -14.793 35.707 1.00 73.50 92 GLY A N 1
ATOM 718 C CA . GLY A 1 92 ? -49.536 -14.916 35.749 1.00 73.50 92 GLY A CA 1
ATOM 719 C C . GLY A 1 92 ? -48.897 -13.559 35.469 1.00 73.50 92 GLY A C 1
ATOM 720 O O . GLY A 1 92 ? -48.778 -13.153 34.312 1.00 73.50 92 GLY A O 1
ATOM 721 N N . LEU A 1 93 ? -48.515 -12.855 36.537 1.00 76.31 93 LEU A N 1
ATOM 722 C CA . LEU A 1 93 ? -47.970 -11.498 36.481 1.00 76.31 93 LEU A CA 1
ATOM 723 C C . LEU A 1 93 ? -46.657 -11.436 35.694 1.00 76.31 93 LEU A C 1
ATOM 725 O O . LEU A 1 93 ? -46.319 -10.376 35.192 1.00 76.31 93 LEU A O 1
ATOM 729 N N . SER A 1 94 ? -45.981 -12.568 35.482 1.00 75.88 94 SER A N 1
ATOM 730 C CA . SER A 1 94 ? -44.747 -12.663 34.695 1.00 75.88 94 SER A CA 1
ATOM 731 C C . SER A 1 94 ? -44.879 -12.171 33.250 1.00 75.88 94 SER A C 1
ATOM 733 O O . SER A 1 94 ? -43.907 -11.683 32.687 1.00 75.88 94 SER A O 1
ATOM 735 N N . ARG A 1 95 ? -46.068 -12.250 32.628 1.00 70.38 95 ARG A N 1
ATOM 736 C CA . ARG A 1 95 ? -46.291 -11.678 31.281 1.00 70.38 95 ARG A CA 1
ATOM 737 C C . ARG A 1 95 ? -46.562 -10.173 31.289 1.00 70.38 95 ARG A C 1
ATOM 739 O O . ARG A 1 95 ? -46.520 -9.555 30.231 1.00 70.38 95 ARG A O 1
ATOM 746 N N . TYR A 1 96 ? -46.862 -9.610 32.455 1.00 76.88 96 TYR A N 1
ATOM 747 C CA . TYR A 1 96 ? -47.174 -8.193 32.656 1.00 76.88 96 TYR A CA 1
ATOM 748 C C . TYR A 1 96 ? -46.109 -7.484 33.504 1.00 76.88 96 TYR A C 1
ATOM 750 O O . TYR A 1 96 ? -46.262 -6.311 33.844 1.00 76.88 96 TYR A O 1
ATOM 758 N N . GLU A 1 97 ? -45.032 -8.188 33.850 1.00 78.44 97 GLU A N 1
ATOM 759 C CA . GLU A 1 97 ? -43.911 -7.660 34.605 1.00 78.44 97 GLU A CA 1
ATOM 760 C C . GLU A 1 97 ? -43.024 -6.840 33.665 1.00 78.44 97 GLU A C 1
ATOM 762 O O . GLU A 1 97 ? -42.192 -7.358 32.922 1.00 78.44 97 GLU A O 1
ATOM 767 N N . PHE A 1 98 ? -43.226 -5.525 33.678 1.00 71.75 98 PHE A N 1
ATOM 768 C CA . PHE A 1 98 ? -42.330 -4.581 33.022 1.00 71.75 98 PHE A CA 1
ATOM 769 C C . PHE A 1 98 ? -41.147 -4.290 33.949 1.00 71.75 98 PHE A C 1
ATOM 771 O O . PHE A 1 98 ? -41.143 -3.306 34.687 1.00 71.75 98 PHE A O 1
ATOM 778 N N . SER A 1 99 ? -40.138 -5.162 33.935 1.00 76.50 99 SER A N 1
ATOM 779 C CA . SER A 1 99 ? -38.883 -4.909 34.642 1.00 76.50 99 SER A CA 1
ATOM 780 C C . SER A 1 99 ? -37.974 -4.025 33.781 1.00 76.50 99 SER A C 1
ATOM 782 O O . SER A 1 99 ? -37.222 -4.516 32.937 1.00 76.50 99 SER A O 1
ATOM 784 N N . THR A 1 100 ? -38.022 -2.712 33.985 1.00 76.06 100 THR A N 1
ATOM 785 C CA . THR A 1 100 ? -36.983 -1.815 33.461 1.00 76.06 100 THR A CA 1
ATOM 786 C C . THR A 1 100 ? -35.942 -1.618 34.563 1.00 76.06 100 THR A C 1
ATOM 788 O O . THR A 1 100 ? -36.318 -1.209 35.663 1.00 76.06 100 THR A O 1
ATOM 791 N N . PRO A 1 101 ? -34.648 -1.910 34.337 1.00 74.69 101 PRO A N 1
ATOM 792 C CA . PRO A 1 101 ? -33.632 -1.650 35.348 1.00 74.69 101 PRO A CA 1
ATOM 793 C C . PRO A 1 101 ? -33.611 -0.150 35.666 1.00 74.69 101 PRO A C 1
ATOM 795 O O . PRO A 1 101 ? -33.381 0.669 34.781 1.00 74.69 101 PRO A O 1
ATOM 798 N N . LEU A 1 102 ? -33.842 0.200 36.936 1.00 76.12 102 LEU A N 1
ATOM 799 C CA . LEU A 1 102 ? -33.799 1.581 37.447 1.00 76.12 102 LEU A CA 1
ATOM 800 C C . LEU A 1 102 ? -32.442 2.259 37.204 1.00 76.12 102 LEU A C 1
ATOM 802 O O . LEU A 1 102 ? -32.348 3.483 37.178 1.00 76.12 102 LEU A O 1
ATOM 806 N N . THR A 1 103 ? -31.393 1.463 37.010 1.00 76.50 103 THR A N 1
ATOM 807 C CA . THR A 1 103 ? -30.046 1.908 36.679 1.00 76.50 103 THR A CA 1
ATOM 808 C C . THR A 1 103 ? -29.678 1.450 35.272 1.00 76.50 103 THR A C 1
ATOM 810 O O . THR A 1 103 ? -29.235 0.325 35.040 1.00 76.50 103 THR A O 1
ATOM 813 N N . HIS A 1 104 ? -29.823 2.349 34.302 1.00 72.69 104 HIS A N 1
ATOM 814 C CA . HIS A 1 104 ? -29.116 2.199 33.036 1.00 72.69 104 HIS A CA 1
ATOM 815 C C . HIS A 1 104 ? -27.643 2.559 33.261 1.00 72.69 104 HIS A C 1
ATOM 817 O O . HIS A 1 104 ? -27.363 3.536 33.963 1.00 72.69 104 HIS A O 1
ATOM 823 N N . PRO A 1 105 ? -26.682 1.796 32.713 1.00 71.88 105 PRO A N 1
ATOM 824 C CA . PRO A 1 105 ? -25.284 2.176 32.815 1.00 71.88 105 PRO A CA 1
ATOM 825 C C . PRO A 1 105 ? -25.113 3.562 32.180 1.00 71.88 105 PRO A C 1
ATOM 827 O O . PRO A 1 105 ? -25.394 3.747 30.998 1.00 71.88 105 PRO A O 1
ATOM 830 N N . LEU A 1 106 ? -24.676 4.536 32.989 1.00 76.38 106 LEU A N 1
ATOM 831 C CA . LEU A 1 106 ? -24.447 5.932 32.577 1.00 76.38 106 LEU A CA 1
ATOM 832 C C . LEU A 1 106 ? -23.482 6.032 31.386 1.00 76.38 106 LEU A C 1
ATOM 834 O O . LEU A 1 106 ? -23.537 6.983 30.611 1.00 76.38 106 LEU A O 1
ATOM 838 N N . TYR A 1 107 ? -22.632 5.019 31.226 1.00 75.56 107 TYR A N 1
ATOM 839 C CA . TYR A 1 107 ? -21.703 4.876 30.121 1.00 75.56 107 TYR A CA 1
ATOM 840 C C . TYR A 1 107 ? -22.042 3.612 29.339 1.00 75.56 107 TYR A C 1
ATOM 842 O O . TYR A 1 107 ? -22.198 2.531 29.914 1.00 75.56 107 TYR A O 1
ATOM 850 N N . ARG A 1 108 ? -22.119 3.725 28.009 1.00 70.00 108 ARG A N 1
ATOM 851 C CA . ARG A 1 108 ? -22.152 2.539 27.148 1.00 70.00 108 ARG A CA 1
ATOM 852 C C . ARG A 1 108 ? -20.885 1.735 27.424 1.00 70.00 108 ARG A C 1
ATOM 854 O O . ARG A 1 108 ? -19.791 2.297 27.391 1.00 70.00 108 ARG A O 1
ATOM 861 N N . LYS A 1 109 ? -21.026 0.436 27.706 1.00 74.31 109 LYS A N 1
ATOM 862 C CA . LYS A 1 109 ? -19.865 -0.460 27.760 1.00 74.31 109 LYS A CA 1
ATOM 863 C C . LYS A 1 109 ? -19.150 -0.340 26.417 1.00 74.31 109 LYS A C 1
ATOM 865 O O . LYS A 1 109 ? -19.769 -0.579 25.383 1.00 74.31 109 LYS A O 1
ATOM 870 N N . ARG A 1 110 ? -17.889 0.094 26.444 1.00 80.00 110 ARG A N 1
ATOM 871 C CA . ARG A 1 110 ? -17.054 0.166 25.246 1.00 80.00 110 ARG A CA 1
ATOM 872 C C . ARG A 1 110 ? -16.944 -1.248 24.691 1.00 80.00 110 ARG A C 1
ATOM 874 O O . ARG A 1 110 ? -16.583 -2.168 25.423 1.00 80.00 110 ARG A O 1
ATOM 881 N N . GLU A 1 111 ? -17.336 -1.424 23.438 1.00 86.00 111 GLU A N 1
ATOM 882 C CA . GLU A 1 111 ? -17.199 -2.715 22.780 1.00 86.00 111 GLU A CA 1
ATOM 883 C C . GLU A 1 111 ? -15.714 -3.064 22.668 1.00 86.00 111 GLU A C 1
ATOM 885 O O . GLU A 1 111 ? -14.883 -2.220 22.319 1.00 86.00 111 GLU A O 1
ATOM 890 N N . LEU A 1 112 ? -15.391 -4.309 23.008 1.00 90.81 112 LEU A N 1
ATOM 891 C CA . LEU A 1 112 ? -14.030 -4.824 22.944 1.00 90.81 112 LEU A CA 1
ATOM 892 C C . LEU A 1 112 ? -13.544 -4.825 21.492 1.00 90.81 112 LEU A C 1
ATOM 894 O O . LEU A 1 112 ? -14.304 -5.152 20.575 1.00 90.81 112 LEU A O 1
ATOM 898 N N . ALA A 1 113 ? -12.276 -4.475 21.296 1.00 90.44 113 ALA A N 1
ATOM 899 C CA . ALA A 1 113 ? -11.640 -4.464 19.991 1.00 90.44 113 ALA A CA 1
ATOM 900 C C . ALA A 1 113 ? -11.575 -5.883 19.407 1.00 90.44 113 ALA A C 1
ATOM 902 O O . ALA A 1 113 ? -11.282 -6.860 20.104 1.00 90.44 113 ALA A O 1
ATOM 903 N N . ARG A 1 114 ? -11.859 -5.984 18.111 1.00 94.06 114 ARG A N 1
ATOM 904 C CA . ARG A 1 114 ? -11.816 -7.213 17.313 1.00 94.06 114 ARG A CA 1
ATOM 905 C C . ARG A 1 114 ? -10.681 -7.140 16.299 1.00 94.06 114 ARG A C 1
ATOM 907 O O . ARG A 1 114 ? -10.071 -6.087 16.099 1.00 94.06 114 ARG A O 1
ATOM 914 N N . GLU A 1 115 ? -10.396 -8.263 15.653 1.00 92.31 115 GLU A N 1
ATOM 915 C CA . GLU A 1 115 ? -9.480 -8.283 14.516 1.00 92.31 115 GLU A CA 1
ATOM 916 C C . GLU A 1 115 ? -10.150 -7.639 13.289 1.00 92.31 115 GLU A C 1
ATOM 918 O O . GLU A 1 115 ? -11.280 -8.011 12.952 1.00 92.31 115 GLU A O 1
ATOM 923 N N . PRO A 1 116 ? -9.509 -6.652 12.638 1.00 94.00 116 PRO A N 1
ATOM 924 C CA . PRO A 1 116 ? -10.005 -6.103 11.385 1.00 94.00 116 PRO A CA 1
ATOM 925 C C . PRO A 1 116 ? -9.951 -7.134 10.258 1.00 94.00 116 PRO A C 1
ATOM 927 O O . PRO A 1 116 ? -9.000 -7.900 10.148 1.00 94.00 116 PRO A O 1
ATOM 930 N N . ASP A 1 117 ? -10.934 -7.089 9.363 1.00 94.94 117 ASP A N 1
ATOM 931 C CA . ASP A 1 117 ? -10.877 -7.841 8.110 1.00 94.94 117 ASP A CA 1
ATOM 932 C C . ASP A 1 117 ? -9.919 -7.150 7.120 1.00 94.94 117 ASP A C 1
ATOM 934 O O . ASP A 1 117 ? -10.077 -5.967 6.790 1.00 94.94 117 ASP A O 1
ATOM 938 N N . TYR A 1 118 ? -8.904 -7.882 6.666 1.00 95.31 118 TYR A N 1
ATOM 939 C CA . TYR A 1 118 ? -7.815 -7.366 5.842 1.00 95.31 118 TYR A CA 1
ATOM 940 C C . TYR A 1 118 ? -8.097 -7.564 4.358 1.00 95.31 118 TYR A C 1
ATOM 942 O O . TYR A 1 118 ? -8.329 -8.678 3.896 1.00 95.31 118 TYR A O 1
ATOM 950 N N . GLN A 1 119 ? -8.079 -6.474 3.593 1.00 96.06 119 GLN A N 1
ATOM 951 C CA . GLN A 1 119 ? -8.312 -6.523 2.154 1.00 96.06 119 GLN A CA 1
ATOM 952 C C . GLN A 1 119 ? -7.066 -6.997 1.402 1.00 96.06 119 GLN A C 1
ATOM 954 O O . GLN A 1 119 ? -5.950 -6.633 1.777 1.00 96.06 119 GLN A O 1
ATOM 959 N N . PRO A 1 120 ? -7.225 -7.805 0.343 1.00 97.00 120 PRO A N 1
ATOM 960 C CA . PRO A 1 120 ? -6.132 -8.104 -0.567 1.00 97.00 120 PRO A CA 1
ATOM 961 C C . PRO A 1 120 ? -5.825 -6.900 -1.469 1.00 97.00 120 PRO A C 1
ATOM 963 O O . PRO A 1 120 ? -6.616 -5.964 -1.595 1.00 97.00 120 PRO A O 1
ATOM 966 N N . VAL A 1 121 ? -4.682 -6.952 -2.153 1.00 96.94 121 VAL A N 1
ATOM 967 C CA . VAL A 1 121 ? -4.447 -6.095 -3.324 1.00 96.94 121 VAL A CA 1
ATOM 968 C C . VAL A 1 121 ? -5.350 -6.580 -4.457 1.00 96.94 121 VAL A C 1
ATOM 970 O O . VAL A 1 121 ? -5.371 -7.769 -4.780 1.00 96.94 121 VAL A O 1
ATOM 973 N N . GLU A 1 122 ? -6.090 -5.663 -5.061 1.00 95.81 122 GLU A N 1
ATOM 974 C CA . GLU A 1 122 ? -7.023 -5.943 -6.142 1.00 95.81 122 GLU A CA 1
ATOM 975 C C . GLU A 1 122 ? -6.432 -5.555 -7.503 1.00 95.81 122 GLU A C 1
ATOM 977 O O . GLU A 1 122 ? -5.535 -4.714 -7.612 1.00 95.81 122 GLU A O 1
ATOM 982 N N . TYR A 1 123 ? -6.986 -6.153 -8.559 1.00 95.19 123 TYR A N 1
ATOM 983 C CA . TYR A 1 123 ? -6.672 -5.864 -9.960 1.00 95.19 123 TYR A CA 1
ATOM 984 C C . TYR A 1 123 ? -5.179 -5.954 -10.293 1.00 95.19 123 TYR A C 1
ATOM 986 O O . TYR A 1 123 ? -4.645 -5.114 -11.006 1.00 95.19 123 TYR A O 1
ATOM 994 N N . LEU A 1 124 ? -4.491 -6.984 -9.795 1.00 97.06 124 LEU A N 1
ATOM 995 C CA . LEU A 1 124 ? -3.079 -7.173 -10.112 1.00 97.06 124 LEU A CA 1
ATOM 996 C C . LEU A 1 124 ? -2.872 -7.388 -11.625 1.00 97.06 124 LEU A C 1
ATOM 998 O O . LEU A 1 124 ? -3.407 -8.334 -12.207 1.00 97.06 124 LEU A O 1
ATOM 1002 N N . ILE A 1 125 ? -2.064 -6.533 -12.246 1.00 97.06 125 ILE A N 1
ATOM 1003 C CA . ILE A 1 125 ? -1.646 -6.593 -13.649 1.00 97.06 125 ILE A CA 1
ATOM 1004 C C . ILE A 1 125 ? -0.123 -6.688 -13.733 1.00 97.06 125 ILE A C 1
ATOM 1006 O O . ILE A 1 125 ? 0.596 -6.127 -12.908 1.00 97.06 125 ILE A O 1
ATOM 1010 N N . ALA A 1 126 ? 0.374 -7.395 -14.744 1.00 97.25 126 ALA A N 1
ATOM 1011 C CA . ALA A 1 126 ? 1.799 -7.516 -15.013 1.00 97.25 126 ALA A CA 1
ATOM 1012 C C . ALA A 1 126 ? 2.059 -7.218 -16.491 1.00 97.25 126 ALA A C 1
ATOM 1014 O O . ALA A 1 126 ? 1.419 -7.798 -17.367 1.00 97.25 126 ALA A O 1
ATOM 1015 N N . HIS A 1 127 ? 2.996 -6.312 -16.767 1.00 96.94 127 HIS A N 1
ATOM 1016 C CA . HIS A 1 127 ? 3.402 -5.964 -18.127 1.00 96.94 127 HIS A CA 1
ATOM 1017 C C . HIS A 1 127 ? 4.917 -6.004 -18.256 1.00 96.94 127 HIS A C 1
ATOM 1019 O O . HIS A 1 127 ? 5.619 -5.301 -17.530 1.00 96.94 127 HIS A O 1
ATOM 1025 N N . ALA A 1 128 ? 5.414 -6.798 -19.200 1.00 95.94 128 ALA A N 1
ATOM 1026 C CA . ALA A 1 128 ? 6.832 -6.826 -19.518 1.00 95.94 128 ALA A CA 1
ATOM 1027 C C . ALA A 1 128 ? 7.234 -5.599 -20.346 1.00 95.94 128 ALA A C 1
ATOM 1029 O O . ALA A 1 128 ? 6.460 -5.114 -21.174 1.00 95.94 128 ALA A O 1
ATOM 1030 N N . GLY A 1 129 ? 8.456 -5.123 -20.133 1.00 92.31 129 GLY A N 1
ATOM 1031 C CA . GLY A 1 129 ? 9.025 -3.984 -20.835 1.00 92.31 129 GLY A CA 1
ATOM 1032 C C . GLY A 1 129 ? 10.549 -4.030 -20.874 1.00 92.31 129 GLY A C 1
ATOM 1033 O O . GLY A 1 129 ? 11.196 -4.936 -20.340 1.00 92.31 129 GLY A O 1
ATOM 1034 N N . HIS A 1 130 ? 11.119 -3.035 -21.540 1.00 92.19 130 HIS A N 1
ATOM 1035 C CA . HIS A 1 130 ? 12.550 -2.762 -21.548 1.00 92.19 130 HIS A CA 1
ATOM 1036 C C . HIS A 1 130 ? 12.754 -1.278 -21.250 1.00 92.19 130 HIS A C 1
ATOM 1038 O O . HIS A 1 130 ? 11.919 -0.452 -21.613 1.00 92.19 130 HIS A O 1
ATOM 1044 N N . ALA A 1 131 ? 13.830 -0.949 -20.548 1.00 91.06 131 ALA A N 1
ATOM 1045 C CA . ALA A 1 131 ? 14.200 0.427 -20.249 1.00 91.06 131 ALA A CA 1
ATOM 1046 C C . ALA A 1 131 ? 15.711 0.595 -20.391 1.00 91.06 131 ALA A C 1
ATOM 1048 O O . ALA A 1 131 ? 16.476 -0.344 -20.172 1.00 91.06 131 ALA A O 1
ATOM 1049 N N . ILE A 1 132 ? 16.132 1.805 -20.749 1.00 91.50 132 ILE A N 1
ATOM 1050 C CA . ILE A 1 132 ? 17.526 2.227 -20.644 1.00 91.50 132 ILE A CA 1
ATOM 1051 C C . ILE A 1 132 ? 17.592 3.182 -19.463 1.00 91.50 132 ILE A C 1
ATOM 1053 O O . ILE A 1 132 ? 17.071 4.293 -19.544 1.00 91.50 132 ILE A O 1
ATOM 1057 N N . LEU A 1 133 ? 18.180 2.722 -18.366 1.00 91.44 133 LEU A N 1
ATOM 1058 C CA . LEU A 1 133 ? 18.309 3.494 -17.138 1.00 91.44 133 LEU A CA 1
ATOM 1059 C C . LEU A 1 133 ? 19.574 4.346 -17.183 1.00 91.44 133 LEU A C 1
ATOM 1061 O O . LEU A 1 133 ? 20.611 3.898 -17.686 1.00 91.44 133 LEU A O 1
ATOM 1065 N N . GLY A 1 134 ? 19.476 5.560 -16.648 1.00 88.31 134 GLY A N 1
ATOM 1066 C CA . GLY A 1 134 ? 20.641 6.363 -16.307 1.00 88.31 134 GLY A CA 1
ATOM 1067 C C . GLY A 1 134 ? 21.230 5.848 -15.001 1.00 88.31 134 GLY A C 1
ATOM 1068 O O . GLY A 1 134 ? 20.553 5.853 -13.976 1.00 88.31 134 GLY A O 1
ATOM 1069 N N . VAL A 1 135 ? 22.472 5.375 -15.037 1.00 87.81 135 VAL A N 1
ATOM 1070 C CA . VAL A 1 135 ? 23.196 4.932 -13.842 1.00 87.81 135 VAL A CA 1
ATOM 1071 C C . VAL A 1 135 ? 24.310 5.916 -13.513 1.00 87.81 135 VAL A C 1
ATOM 1073 O O . VAL A 1 135 ? 25.015 6.414 -14.402 1.00 87.81 135 VAL A O 1
ATOM 1076 N N . SER A 1 136 ? 24.460 6.215 -12.224 1.00 79.19 136 SER A N 1
ATOM 1077 C CA . SER A 1 136 ? 25.617 6.961 -11.733 1.00 79.19 136 SER A CA 1
ATOM 1078 C C . SER A 1 136 ? 26.819 6.018 -11.658 1.00 79.19 136 SER A C 1
ATOM 1080 O O . SER A 1 136 ? 26.684 4.834 -11.350 1.00 79.19 136 SER A O 1
ATOM 1082 N N . HIS A 1 137 ? 28.019 6.502 -11.990 1.00 57.69 137 HIS A N 1
ATOM 1083 C CA . HIS A 1 137 ? 29.218 5.684 -11.812 1.00 57.69 137 HIS A CA 1
ATOM 1084 C C . HIS A 1 137 ? 29.410 5.436 -10.309 1.00 57.69 137 HIS A C 1
ATOM 1086 O O . HIS A 1 137 ? 29.524 6.393 -9.539 1.00 57.69 137 HIS A O 1
ATOM 1092 N N . ALA A 1 138 ? 29.402 4.162 -9.905 1.00 46.91 138 ALA A N 1
ATOM 1093 C CA . ALA A 1 138 ? 29.500 3.733 -8.514 1.00 46.91 138 ALA A CA 1
ATOM 1094 C C . ALA A 1 138 ? 30.718 4.381 -7.832 1.00 46.91 138 ALA A C 1
ATOM 1096 O O . ALA A 1 138 ? 31.867 4.085 -8.156 1.00 46.91 138 ALA A O 1
ATOM 1097 N N . GLY A 1 139 ? 30.445 5.311 -6.918 1.00 42.88 139 GLY A N 1
ATOM 1098 C CA . GLY A 1 139 ? 31.465 6.096 -6.218 1.00 42.88 139 GLY A CA 1
ATOM 1099 C C . GLY A 1 139 ? 30.940 7.310 -5.447 1.00 42.88 139 GLY A C 1
ATOM 1100 O O . GLY A 1 139 ? 31.728 7.991 -4.803 1.00 42.88 139 GLY A O 1
ATOM 1101 N N . SER A 1 140 ? 29.635 7.603 -5.491 1.00 35.25 140 SER A N 1
ATOM 1102 C CA . SER A 1 140 ? 29.048 8.794 -4.848 1.00 35.25 140 SER A CA 1
ATOM 1103 C C . SER A 1 140 ? 27.934 8.503 -3.832 1.00 35.25 140 SER A C 1
ATOM 1105 O O . SER A 1 140 ? 27.331 9.440 -3.317 1.00 35.25 140 SER A O 1
ATOM 1107 N N . PHE A 1 141 ? 27.703 7.238 -3.464 1.00 36.88 141 PHE A N 1
ATOM 1108 C CA . PHE A 1 141 ? 26.780 6.898 -2.379 1.00 36.88 141 PHE A CA 1
ATOM 1109 C C . PHE A 1 141 ? 27.559 6.668 -1.077 1.00 36.88 141 PHE A C 1
ATOM 1111 O O . PHE A 1 141 ? 28.259 5.666 -0.933 1.00 36.88 141 PHE A O 1
ATOM 1118 N N . VAL A 1 142 ? 27.468 7.614 -0.139 1.00 33.44 142 VAL A N 1
ATOM 1119 C CA . VAL A 1 142 ? 27.961 7.447 1.235 1.00 33.44 142 VAL A CA 1
ATOM 1120 C C . VAL A 1 142 ? 26.826 6.851 2.064 1.00 33.44 142 VAL A C 1
ATOM 1122 O O . VAL A 1 142 ? 25.775 7.469 2.210 1.00 33.44 142 VAL A O 1
ATOM 1125 N N . ASP A 1 143 ? 27.037 5.652 2.605 1.00 33.00 143 ASP A N 1
ATOM 1126 C CA . ASP A 1 143 ? 26.168 5.065 3.626 1.00 33.00 143 ASP A CA 1
ATOM 1127 C C . ASP A 1 143 ? 26.289 5.895 4.923 1.00 33.00 143 ASP A C 1
ATOM 1129 O O . ASP A 1 143 ? 27.386 5.991 5.480 1.00 33.00 143 ASP A O 1
ATOM 1133 N N . PRO A 1 144 ? 25.208 6.509 5.441 1.00 34.88 144 PRO A N 1
ATOM 1134 C CA . PRO A 1 144 ? 25.278 7.336 6.644 1.00 34.88 144 PRO A CA 1
ATOM 1135 C C . PRO A 1 144 ? 25.513 6.534 7.937 1.00 34.88 144 PRO A C 1
ATOM 1137 O O . PRO A 1 144 ? 25.569 7.131 9.012 1.00 34.88 144 PRO A O 1
ATOM 1140 N N . THR A 1 145 ? 25.636 5.202 7.877 1.00 34.31 145 THR A N 1
ATOM 1141 C CA . THR A 1 145 ? 25.782 4.353 9.071 1.00 34.31 145 THR A CA 1
ATOM 1142 C C . THR A 1 145 ? 27.188 3.814 9.335 1.00 34.31 145 THR A C 1
ATOM 1144 O O . THR A 1 145 ? 27.404 3.193 10.377 1.00 34.31 145 THR A O 1
ATOM 1147 N N . VAL A 1 146 ? 28.173 4.104 8.480 1.00 32.03 146 VAL A N 1
ATOM 1148 C CA . VAL A 1 146 ? 29.548 3.610 8.654 1.00 32.03 146 VAL A CA 1
ATOM 1149 C C . VAL A 1 146 ? 30.506 4.773 8.908 1.00 32.03 146 VAL A C 1
ATOM 1151 O O . VAL A 1 146 ? 31.049 5.379 7.989 1.00 32.03 146 VAL A O 1
ATOM 1154 N N . VAL A 1 147 ? 30.741 5.082 10.186 1.00 31.02 147 VAL A N 1
ATOM 1155 C CA . VAL A 1 147 ? 31.882 5.910 10.605 1.00 31.02 147 VAL A CA 1
ATOM 1156 C C . VAL A 1 147 ? 33.106 4.998 10.656 1.00 31.02 147 VAL A C 1
ATOM 1158 O O . VAL A 1 147 ? 33.467 4.507 11.724 1.00 31.02 147 VAL A O 1
ATOM 1161 N N . ASP A 1 148 ? 33.717 4.714 9.504 1.00 27.95 148 ASP A N 1
ATOM 1162 C CA . ASP A 1 148 ? 34.998 4.004 9.484 1.00 27.95 148 ASP A CA 1
ATOM 1163 C C . ASP A 1 148 ? 36.156 5.003 9.558 1.00 27.95 148 ASP A C 1
ATOM 1165 O O . ASP A 1 148 ? 36.354 5.864 8.700 1.00 27.95 148 ASP A O 1
ATOM 1169 N N . SER A 1 149 ? 36.902 4.897 10.652 1.00 33.75 149 SER A N 1
ATOM 1170 C CA . SER A 1 149 ? 38.101 5.675 10.943 1.00 33.75 149 SER A CA 1
ATOM 1171 C C . SER A 1 149 ? 39.300 4.855 10.482 1.00 33.75 149 SER A C 1
ATOM 1173 O O . SER A 1 149 ? 39.987 4.241 11.294 1.00 33.75 149 SER A O 1
ATOM 1175 N N . GLY A 1 150 ? 39.531 4.807 9.171 1.00 28.09 150 GLY A N 1
ATOM 1176 C CA . GLY A 1 150 ? 40.572 3.972 8.580 1.00 28.09 150 GLY A CA 1
ATOM 1177 C C . GLY A 1 150 ? 41.368 4.709 7.513 1.00 28.09 150 GLY A C 1
ATOM 1178 O O . GLY A 1 150 ? 40.941 4.838 6.372 1.00 28.09 150 GLY A O 1
ATOM 1179 N N . THR A 1 151 ? 42.564 5.173 7.871 1.00 32.72 151 THR A N 1
ATOM 1180 C CA . THR A 1 151 ? 43.604 5.582 6.920 1.00 32.72 151 THR A CA 1
ATOM 1181 C C . THR A 1 151 ? 44.011 4.386 6.055 1.00 32.72 151 THR A C 1
ATOM 1183 O O . THR A 1 151 ? 44.663 3.469 6.553 1.00 32.72 151 THR A O 1
ATOM 1186 N N . GLY A 1 152 ? 43.651 4.403 4.770 1.00 26.80 152 GLY A N 1
ATOM 1187 C CA . GLY A 1 152 ? 43.977 3.352 3.806 1.00 26.80 152 GLY A CA 1
ATOM 1188 C C . GLY A 1 152 ? 44.314 3.934 2.436 1.00 26.80 152 GLY A C 1
ATOM 1189 O O . GLY A 1 152 ? 43.549 4.688 1.849 1.00 26.80 152 GLY A O 1
ATOM 1190 N N . THR A 1 153 ? 45.507 3.604 1.965 1.00 26.78 153 THR A N 1
ATOM 1191 C CA . THR A 1 153 ? 46.176 4.056 0.742 1.00 26.78 153 THR A CA 1
ATOM 1192 C C . THR A 1 153 ? 45.445 3.679 -0.553 1.00 26.78 153 THR A C 1
ATOM 1194 O O . THR A 1 153 ? 44.992 2.548 -0.706 1.00 26.78 153 THR A O 1
ATOM 1197 N N . VAL A 1 154 ? 45.423 4.612 -1.510 1.00 29.39 154 VAL A N 1
ATOM 1198 C CA . VAL A 1 154 ? 44.927 4.449 -2.890 1.00 29.39 154 VAL A CA 1
ATOM 1199 C C . VAL A 1 154 ? 45.773 3.418 -3.658 1.00 29.39 154 VAL A C 1
ATOM 1201 O O . VAL A 1 154 ? 46.993 3.591 -3.699 1.00 29.39 154 VAL A O 1
ATOM 1204 N N . PRO A 1 155 ? 45.190 2.400 -4.323 1.00 28.67 155 PRO A N 1
ATOM 1205 C CA . PRO A 1 155 ? 45.882 1.667 -5.370 1.00 28.67 155 PRO A CA 1
ATOM 1206 C C . PRO A 1 155 ? 45.666 2.333 -6.736 1.00 28.67 155 PRO A C 1
ATOM 1208 O O . PRO A 1 155 ? 44.555 2.676 -7.137 1.00 28.67 155 PRO A O 1
ATOM 1211 N N . GLU A 1 156 ? 46.779 2.510 -7.435 1.00 26.03 156 GLU A N 1
ATOM 1212 C CA . GLU A 1 156 ? 46.927 3.071 -8.773 1.00 26.03 156 GLU A CA 1
ATOM 1213 C C . GLU A 1 156 ? 46.245 2.175 -9.830 1.00 26.03 156 GLU A C 1
ATOM 1215 O O . GLU A 1 156 ? 46.512 0.977 -9.935 1.00 26.03 156 GLU A O 1
ATOM 1220 N N . SER A 1 157 ? 45.330 2.759 -10.608 1.00 28.14 157 SER A N 1
ATOM 1221 C CA . SER A 1 157 ? 44.597 2.096 -11.693 1.00 28.14 157 SER A CA 1
ATOM 1222 C C . SER A 1 157 ? 45.502 1.878 -12.910 1.00 28.14 157 SER A C 1
ATOM 1224 O O . SER A 1 157 ? 45.929 2.836 -13.554 1.00 28.14 157 SER A O 1
ATOM 1226 N N . SER A 1 158 ? 45.726 0.617 -13.282 1.00 28.27 158 SER A N 1
ATOM 1227 C CA . SER A 1 158 ? 46.380 0.231 -14.536 1.00 28.27 158 SER A CA 1
ATOM 1228 C C . SER A 1 158 ? 45.405 0.326 -15.720 1.00 28.27 158 SER A C 1
ATOM 1230 O O . SER A 1 158 ? 44.319 -0.249 -15.714 1.00 28.27 158 SER A O 1
ATOM 1232 N N . ALA A 1 159 ? 45.793 1.079 -16.751 1.00 28.50 159 ALA A N 1
ATOM 1233 C CA . ALA A 1 159 ? 45.033 1.242 -17.987 1.00 28.50 159 ALA A CA 1
ATOM 1234 C C . ALA A 1 159 ? 45.136 -0.005 -18.895 1.00 28.50 159 ALA A C 1
ATOM 1236 O O . ALA A 1 159 ? 46.245 -0.503 -19.110 1.00 28.50 159 ALA A O 1
ATOM 1237 N N . PRO A 1 160 ? 44.040 -0.483 -19.517 1.00 31.91 160 PRO A N 1
ATOM 1238 C CA . PRO A 1 160 ? 44.133 -1.451 -20.600 1.00 31.91 160 PRO A CA 1
ATOM 1239 C C . PRO A 1 160 ? 44.540 -0.740 -21.897 1.00 31.91 160 PRO A C 1
ATOM 1241 O O . PRO A 1 160 ? 43.870 0.168 -22.386 1.00 31.91 160 PRO A O 1
ATOM 1244 N N . THR A 1 161 ? 45.665 -1.174 -22.459 1.00 30.16 161 THR A N 1
ATOM 1245 C CA . THR A 1 161 ? 46.160 -0.750 -23.773 1.00 30.16 161 THR A CA 1
ATOM 1246 C C . THR A 1 161 ? 45.500 -1.617 -24.849 1.00 30.16 161 THR A C 1
ATOM 1248 O O . THR A 1 161 ? 45.701 -2.828 -24.866 1.00 30.16 161 THR A O 1
ATOM 1251 N N . GLY A 1 162 ? 44.718 -1.019 -25.750 1.00 28.66 162 GLY A N 1
ATOM 1252 C CA . GLY A 1 162 ? 44.155 -1.685 -26.931 1.00 28.66 162 GLY A CA 1
ATOM 1253 C C . GLY A 1 162 ? 43.409 -0.692 -27.839 1.00 28.66 162 GLY A C 1
ATOM 1254 O O . GLY A 1 162 ? 42.763 0.217 -27.319 1.00 28.66 162 GLY A O 1
ATOM 1255 N N . PRO A 1 163 ? 43.504 -0.793 -29.181 1.00 32.78 163 PRO A N 1
ATOM 1256 C CA . PRO A 1 163 ? 43.014 0.243 -30.087 1.00 32.78 163 PRO A CA 1
ATOM 1257 C C . PRO A 1 163 ? 41.503 0.090 -30.324 1.00 32.78 163 PRO A C 1
ATOM 1259 O O . PRO A 1 163 ? 41.064 -0.673 -31.181 1.00 32.78 163 PRO A O 1
ATOM 1262 N N . GLY A 1 164 ? 40.699 0.815 -29.546 1.00 29.53 164 GLY A N 1
ATOM 1263 C CA . GLY A 1 164 ? 39.252 0.925 -29.733 1.00 29.53 164 GLY A CA 1
ATOM 1264 C C . GLY A 1 164 ? 38.887 2.109 -30.630 1.00 29.53 164 GLY A C 1
ATOM 1265 O O . GLY A 1 164 ? 39.219 3.254 -30.331 1.00 29.53 164 GLY A O 1
ATOM 1266 N N . ILE A 1 165 ? 38.195 1.824 -31.732 1.00 33.22 165 ILE A N 1
ATOM 1267 C CA . ILE A 1 165 ? 37.633 2.793 -32.680 1.00 33.22 165 ILE A CA 1
ATOM 1268 C C . ILE A 1 165 ? 36.597 3.660 -31.942 1.00 33.22 165 ILE A C 1
ATOM 1270 O O . ILE A 1 165 ? 35.547 3.175 -31.526 1.00 33.22 165 ILE A O 1
ATOM 1274 N N . GLY A 1 166 ? 36.917 4.940 -31.741 1.00 29.48 166 GLY A N 1
ATOM 1275 C CA . GLY A 1 166 ? 36.098 5.872 -30.970 1.00 29.48 166 GLY A CA 1
ATOM 1276 C C . GLY A 1 166 ? 34.900 6.413 -31.751 1.00 29.48 166 GLY A C 1
ATOM 1277 O O . GLY A 1 166 ? 35.069 7.194 -32.685 1.00 29.48 166 GLY A O 1
ATOM 1278 N N . PHE A 1 167 ? 33.688 6.082 -31.306 1.00 28.67 167 PHE A N 1
ATOM 1279 C CA . PHE A 1 167 ? 32.504 6.902 -31.555 1.00 28.67 167 PHE A CA 1
ATOM 1280 C C . PHE A 1 167 ? 32.446 8.006 -30.492 1.00 28.67 167 PHE A C 1
ATOM 1282 O O . PHE A 1 167 ? 32.277 7.729 -29.307 1.00 28.67 167 PHE A O 1
ATOM 1289 N N . LYS A 1 168 ? 32.604 9.264 -30.914 1.00 32.56 168 LYS A N 1
ATOM 1290 C CA . LYS A 1 168 ? 32.341 10.440 -30.074 1.00 32.56 168 LYS A CA 1
ATOM 1291 C C . LYS A 1 168 ? 30.880 10.868 -30.269 1.00 32.56 168 LYS A C 1
ATOM 1293 O O . LYS A 1 168 ? 30.504 11.099 -31.418 1.00 32.56 168 LYS A O 1
ATOM 1298 N N . PRO A 1 169 ? 30.064 11.029 -29.214 1.00 32.41 169 PRO A N 1
ATOM 1299 C CA . PRO A 1 169 ? 28.812 11.763 -29.332 1.00 32.41 169 PRO A CA 1
ATOM 1300 C C . PRO A 1 169 ? 29.121 13.248 -29.571 1.00 32.41 169 PRO A C 1
ATOM 1302 O O . PRO A 1 169 ? 29.944 13.854 -28.886 1.00 32.41 169 PRO A O 1
ATOM 1305 N N . SER A 1 170 ? 28.496 13.816 -30.597 1.00 30.50 170 SER A N 1
ATOM 1306 C CA . SER A 1 170 ? 28.627 15.216 -30.996 1.00 30.50 170 SER A CA 1
ATOM 1307 C C . SER A 1 170 ? 27.979 16.150 -29.972 1.00 30.50 170 SER A C 1
ATOM 1309 O O . SER A 1 170 ? 26.783 16.049 -29.705 1.00 30.50 170 SER A O 1
ATOM 1311 N N . SER A 1 171 ? 28.761 17.085 -29.433 1.00 30.34 171 SER A N 1
ATOM 1312 C CA . SER A 1 171 ? 28.273 18.256 -28.704 1.00 30.34 171 SER A CA 1
ATOM 1313 C C . SER A 1 171 ? 27.654 19.278 -29.674 1.00 30.34 171 SER A C 1
ATOM 1315 O O . SER A 1 171 ? 28.150 19.433 -30.794 1.00 30.34 171 SER A O 1
ATOM 1317 N N . PRO A 1 172 ? 26.594 20.015 -29.286 1.00 34.41 172 PRO A N 1
ATOM 1318 C CA . PRO A 1 172 ? 26.053 21.082 -30.112 1.00 34.41 172 PRO A CA 1
ATOM 1319 C C . PRO A 1 172 ? 26.901 22.339 -29.900 1.00 34.41 172 PRO A C 1
ATOM 1321 O O . PRO A 1 172 ? 26.729 23.067 -28.924 1.00 34.41 172 PRO A O 1
ATOM 1324 N N . GLN A 1 173 ? 27.848 22.586 -30.805 1.00 29.23 173 GLN A N 1
ATOM 1325 C CA . GLN A 1 173 ? 28.570 23.853 -30.856 1.00 29.23 173 GLN A CA 1
ATOM 1326 C C . GLN A 1 173 ? 27.942 24.750 -31.923 1.00 29.23 173 GLN A C 1
ATOM 1328 O O . GLN A 1 173 ? 27.749 24.348 -33.069 1.00 29.23 173 GLN A O 1
ATOM 1333 N N . GLY A 1 174 ? 27.564 25.950 -31.482 1.00 29.61 174 GLY A N 1
ATOM 1334 C CA . GLY A 1 174 ? 26.793 26.924 -32.236 1.00 29.61 174 GLY A CA 1
ATOM 1335 C C . GLY A 1 174 ? 27.430 27.330 -33.561 1.00 29.61 174 GLY A C 1
ATOM 1336 O O . GLY A 1 174 ? 28.615 27.651 -33.642 1.00 29.61 174 GLY A O 1
ATOM 1337 N N . ALA A 1 175 ? 26.586 27.380 -34.586 1.00 28.55 175 ALA A N 1
ATOM 1338 C CA . ALA A 1 175 ? 26.871 28.056 -35.834 1.00 28.55 175 ALA A CA 1
ATOM 1339 C C . ALA A 1 175 ? 26.458 29.527 -35.693 1.00 28.55 175 ALA A C 1
ATOM 1341 O O . ALA A 1 175 ? 25.288 29.887 -35.814 1.00 28.55 175 ALA A O 1
ATOM 1342 N N . ALA A 1 176 ? 27.443 30.378 -35.422 1.00 27.69 176 ALA A N 1
ATOM 1343 C CA . ALA A 1 176 ? 27.389 31.765 -35.848 1.00 27.69 176 ALA A CA 1
ATOM 1344 C C . ALA A 1 176 ? 27.559 31.795 -37.373 1.00 27.69 176 ALA A C 1
ATOM 1346 O O . ALA A 1 176 ? 28.481 31.173 -37.901 1.00 27.69 176 ALA A O 1
ATOM 1347 N N . GLY A 1 177 ? 26.700 32.527 -38.080 1.00 26.84 177 GLY A N 1
ATOM 1348 C CA . GLY A 1 177 ? 26.912 32.759 -39.502 1.00 26.84 177 GLY A CA 1
ATOM 1349 C C . GLY A 1 177 ? 25.776 33.470 -40.220 1.00 26.84 177 GLY A C 1
ATOM 1350 O O . GLY A 1 177 ? 24.797 32.846 -40.606 1.00 26.84 177 GLY A O 1
ATOM 1351 N N . SER A 1 178 ? 26.042 34.741 -40.508 1.00 28.75 178 SER A N 1
ATOM 1352 C CA . SER A 1 178 ? 25.656 35.454 -41.730 1.00 28.75 178 SER A CA 1
ATOM 1353 C C . SER A 1 178 ? 24.398 36.311 -41.703 1.00 28.75 178 SER A C 1
ATOM 1355 O O . SER A 1 178 ? 23.260 35.852 -41.668 1.00 28.75 178 SER A O 1
ATOM 1357 N N . GLY A 1 179 ? 24.675 37.614 -41.782 1.00 28.48 179 GLY A N 1
ATOM 1358 C CA . GLY A 1 179 ? 23.708 38.667 -41.983 1.00 28.48 179 GLY A CA 1
ATOM 1359 C C . GLY A 1 179 ? 22.993 38.583 -43.326 1.00 28.48 179 GLY A C 1
ATOM 1360 O O . GLY A 1 179 ? 23.504 38.068 -44.319 1.00 28.48 179 GLY A O 1
ATOM 1361 N N . VAL A 1 180 ? 21.808 39.181 -43.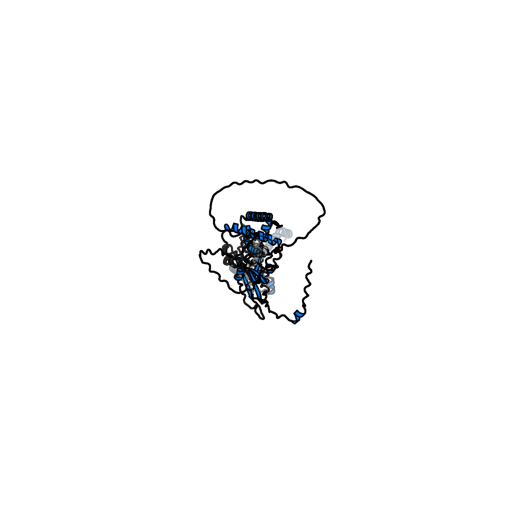328 1.00 30.41 180 VAL A N 1
ATOM 1362 C CA . VAL A 1 180 ? 21.084 39.569 -44.527 1.00 30.41 180 VAL A CA 1
ATOM 1363 C C . VAL A 1 180 ? 20.685 41.033 -44.373 1.00 30.41 180 VAL A C 1
ATOM 1365 O O . VAL A 1 180 ? 20.196 41.496 -43.346 1.00 30.41 180 VAL A O 1
ATOM 1368 N N . THR A 1 181 ? 20.996 41.741 -45.440 1.00 30.20 181 THR A N 1
ATOM 1369 C CA . THR A 1 181 ? 20.763 43.130 -45.810 1.00 30.20 181 THR A CA 1
ATOM 1370 C C . THR A 1 181 ? 19.280 43.537 -45.865 1.00 30.20 181 THR A C 1
ATOM 1372 O O . THR A 1 181 ? 18.490 42.844 -46.491 1.00 30.20 181 THR A O 1
ATOM 1375 N N . GLY A 1 182 ? 18.956 44.736 -45.360 1.00 26.38 182 GLY A N 1
ATOM 1376 C CA . GLY A 1 182 ? 18.315 45.798 -46.160 1.00 26.38 182 GLY A CA 1
ATOM 1377 C C . GLY A 1 182 ? 16.777 45.903 -46.316 1.00 26.38 182 GLY A C 1
ATOM 1378 O O . GLY A 1 182 ? 16.204 45.234 -47.163 1.00 26.38 182 GLY A O 1
ATOM 1379 N N . ILE A 1 183 ? 16.242 46.985 -45.705 1.00 32.31 183 ILE A N 1
ATOM 1380 C CA . ILE A 1 183 ? 15.183 47.942 -46.164 1.00 32.31 183 ILE A CA 1
ATOM 1381 C C . ILE A 1 183 ? 13.687 47.491 -46.135 1.00 32.31 183 ILE A C 1
ATOM 1383 O O . ILE A 1 183 ? 13.411 46.328 -46.399 1.00 32.31 183 ILE A O 1
ATOM 1387 N N . PRO A 1 184 ? 12.672 48.393 -46.006 1.00 34.78 184 PRO A N 1
ATOM 1388 C CA . PRO A 1 184 ? 12.453 49.555 -45.120 1.00 34.78 184 PRO A CA 1
ATOM 1389 C C . PRO A 1 184 ? 11.185 49.425 -44.236 1.00 34.78 184 PRO A C 1
ATOM 1391 O O . PRO A 1 184 ? 10.205 48.777 -44.595 1.00 34.78 184 PRO A O 1
ATOM 1394 N N . GLY A 1 185 ? 11.158 50.168 -43.125 1.00 28.06 185 GLY A N 1
ATOM 1395 C CA . GLY A 1 185 ? 9.952 50.414 -42.330 1.00 28.06 185 GLY A CA 1
ATOM 1396 C C . GLY A 1 185 ? 9.097 51.577 -42.855 1.00 28.06 185 GLY A C 1
ATOM 1397 O O . GLY A 1 185 ? 9.619 52.566 -43.371 1.00 28.06 185 GLY A O 1
ATOM 1398 N N . LEU A 1 186 ? 7.780 51.464 -42.657 1.00 31.14 186 LEU A N 1
ATOM 1399 C CA . LEU A 1 186 ? 6.770 52.499 -42.883 1.00 31.14 186 LEU A CA 1
ATOM 1400 C C . LEU A 1 186 ? 5.948 52.702 -41.592 1.00 31.14 186 LEU A C 1
ATOM 1402 O O . LEU A 1 186 ? 5.291 51.784 -41.118 1.00 31.14 186 LEU A O 1
ATOM 1406 N N . ALA A 1 187 ? 6.022 53.937 -41.083 1.00 28.89 187 ALA A N 1
ATOM 1407 C CA . ALA A 1 187 ? 5.004 54.734 -40.383 1.00 28.89 187 ALA A CA 1
ATOM 1408 C C . ALA A 1 187 ? 4.379 54.305 -39.021 1.00 28.89 187 ALA A C 1
ATOM 1410 O O . ALA A 1 187 ? 3.481 53.479 -38.945 1.00 28.89 187 ALA A O 1
ATOM 1411 N N . ALA A 1 188 ? 4.751 55.099 -37.999 1.00 29.31 188 ALA A N 1
ATOM 1412 C CA . ALA A 1 188 ? 3.891 56.036 -37.237 1.00 29.31 188 ALA A CA 1
ATOM 1413 C C . ALA A 1 188 ? 3.032 55.581 -36.019 1.00 29.31 188 ALA A C 1
ATOM 1415 O O . ALA A 1 188 ? 1.853 55.294 -36.163 1.00 29.31 188 ALA A O 1
ATOM 1416 N N . GLY A 1 189 ? 3.617 55.752 -34.812 1.00 28.17 189 GLY A N 1
ATOM 1417 C CA . GLY A 1 189 ? 3.121 56.544 -33.647 1.00 28.17 189 GLY A CA 1
ATOM 1418 C C . GLY A 1 189 ? 1.911 56.071 -32.797 1.00 28.17 189 GLY A C 1
ATOM 1419 O O . GLY A 1 189 ? 1.165 55.204 -33.228 1.00 28.17 189 GLY A O 1
ATOM 1420 N N . PRO A 1 190 ? 1.603 56.721 -31.641 1.00 43.91 190 PRO A N 1
ATOM 1421 C CA . PRO A 1 190 ? 2.501 57.342 -30.651 1.00 43.91 190 PRO A CA 1
ATOM 1422 C C . PRO A 1 190 ? 2.149 57.069 -29.149 1.00 43.91 190 PRO A C 1
ATOM 1424 O O . PRO A 1 190 ? 1.017 56.787 -28.785 1.00 43.91 190 PRO A O 1
ATOM 1427 N N . ALA A 1 191 ? 3.164 57.260 -28.291 1.00 30.88 191 ALA A N 1
ATOM 1428 C CA . ALA A 1 191 ? 3.184 57.898 -26.954 1.00 30.88 191 ALA A CA 1
ATOM 1429 C C . ALA A 1 191 ? 2.188 57.544 -25.811 1.00 30.88 191 ALA A C 1
ATOM 1431 O O . ALA A 1 191 ? 1.036 57.956 -25.832 1.00 30.88 191 ALA A O 1
ATOM 1432 N N . HIS A 1 192 ? 2.736 57.052 -24.685 1.00 31.27 192 HIS A N 1
ATOM 1433 C CA . HIS A 1 192 ? 2.485 57.511 -23.292 1.00 31.27 192 HIS A CA 1
ATOM 1434 C C . HIS A 1 192 ? 3.557 56.873 -22.374 1.00 31.27 192 HIS A C 1
ATOM 1436 O O . HIS A 1 192 ? 3.724 55.662 -22.396 1.00 31.27 192 HIS A O 1
ATOM 1442 N N . ALA A 1 193 ? 4.510 57.592 -21.765 1.00 31.39 193 ALA A N 1
ATOM 1443 C CA . ALA A 1 193 ? 4.447 58.598 -20.692 1.00 31.39 193 ALA A CA 1
ATOM 1444 C C . ALA A 1 193 ? 4.086 58.011 -19.310 1.00 31.39 193 ALA A C 1
ATOM 1446 O O . ALA A 1 193 ? 2.935 57.672 -19.065 1.00 31.39 193 ALA A O 1
ATOM 1447 N N . GLY A 1 194 ? 5.069 57.980 -18.394 1.00 31.23 194 GLY A N 1
ATOM 1448 C CA . GLY A 1 194 ? 4.819 57.952 -16.946 1.00 31.23 194 GLY A CA 1
ATOM 1449 C C . GLY A 1 194 ? 5.639 56.950 -16.130 1.00 31.23 194 GLY A C 1
ATOM 1450 O O . GLY A 1 194 ? 5.106 55.934 -15.703 1.00 31.23 194 GLY A O 1
ATOM 1451 N N . ALA A 1 195 ? 6.898 57.273 -15.824 1.00 32.56 195 ALA A N 1
ATOM 1452 C CA . ALA A 1 195 ? 7.624 56.677 -14.700 1.00 32.56 195 ALA A CA 1
ATOM 1453 C C . ALA A 1 195 ? 8.209 57.802 -13.829 1.00 32.56 195 ALA A C 1
ATOM 1455 O O . ALA A 1 195 ? 8.900 58.669 -14.373 1.00 32.56 195 ALA A O 1
ATOM 1456 N N . PRO A 1 196 ? 7.968 57.822 -12.506 1.00 40.50 196 PRO A N 1
ATOM 1457 C CA . PRO A 1 196 ? 8.750 58.636 -11.590 1.00 40.50 196 PRO A CA 1
ATOM 1458 C C . PRO A 1 196 ? 9.958 57.838 -11.051 1.00 40.50 196 PRO A C 1
ATOM 1460 O O . PRO A 1 196 ? 9.815 56.660 -10.718 1.00 40.50 196 PRO A O 1
ATOM 1463 N N . PRO A 1 197 ? 11.149 58.455 -10.937 1.00 52.69 197 PRO A N 1
ATOM 1464 C CA . PRO A 1 197 ? 12.331 57.845 -10.335 1.00 52.69 197 PRO A CA 1
ATOM 1465 C C . PRO A 1 197 ? 12.425 58.221 -8.853 1.00 52.69 197 PRO A C 1
ATOM 1467 O O . PRO A 1 197 ? 11.968 59.298 -8.491 1.00 52.69 197 PRO A O 1
ATOM 1470 N N . MET A 1 198 ? 13.044 57.379 -8.019 1.00 35.09 198 MET A N 1
ATOM 1471 C CA . MET A 1 198 ? 13.717 57.689 -6.734 1.00 35.09 198 MET A CA 1
ATOM 1472 C C . MET A 1 198 ? 14.033 56.350 -6.040 1.00 35.09 198 MET A C 1
ATOM 1474 O O . MET A 1 198 ? 13.260 55.413 -6.162 1.00 35.09 198 MET A O 1
ATOM 1478 N N . ARG A 1 199 ? 15.079 56.142 -5.241 1.00 32.91 199 ARG A N 1
ATOM 1479 C CA . ARG A 1 199 ? 16.272 56.894 -4.829 1.00 32.91 199 ARG A CA 1
ATOM 1480 C C . ARG A 1 199 ? 16.979 55.925 -3.870 1.00 32.91 199 ARG A C 1
ATOM 1482 O O . ARG A 1 199 ? 16.345 55.443 -2.937 1.00 32.91 199 ARG A O 1
ATOM 1489 N N . GLY A 1 200 ? 18.249 55.606 -4.107 1.00 38.56 200 GLY A N 1
ATOM 1490 C CA . GLY A 1 200 ? 19.046 54.850 -3.135 1.00 38.56 200 GLY A CA 1
ATOM 1491 C C . GLY A 1 200 ? 19.295 55.667 -1.861 1.00 38.56 200 GLY A C 1
ATOM 1492 O O . GLY A 1 200 ? 19.203 56.899 -1.885 1.00 38.56 200 GLY A O 1
ATOM 1493 N N . PRO A 1 201 ? 19.676 54.996 -0.767 1.00 44.59 201 PRO A N 1
ATOM 1494 C CA . PRO A 1 201 ? 20.905 55.445 -0.131 1.00 44.59 201 PRO A CA 1
ATOM 1495 C C . PRO A 1 201 ? 21.842 54.303 0.271 1.00 44.59 201 PRO A C 1
ATOM 1497 O O . PRO A 1 201 ? 21.451 53.264 0.797 1.00 44.59 201 PRO A O 1
ATOM 1500 N N . SER A 1 202 ? 23.118 54.593 0.042 1.00 34.44 202 SER A N 1
ATOM 1501 C CA . SER A 1 202 ? 24.286 54.012 0.684 1.00 34.44 202 SER A CA 1
ATOM 1502 C C . SER A 1 202 ? 24.221 54.118 2.209 1.00 34.44 202 SER A C 1
ATOM 1504 O O . SER A 1 202 ? 23.799 55.147 2.737 1.00 34.44 202 SER A O 1
ATOM 1506 N N . GLY A 1 203 ? 24.784 53.133 2.901 1.00 30.11 203 GLY A N 1
ATOM 1507 C CA . GLY A 1 203 ? 25.069 53.225 4.330 1.00 30.11 203 GLY A CA 1
ATOM 1508 C C . GLY A 1 203 ? 25.868 52.023 4.806 1.00 30.11 203 GLY A C 1
ATOM 1509 O O . GLY A 1 203 ? 25.303 51.081 5.344 1.00 30.11 203 GLY A O 1
ATOM 1510 N N . GLY A 1 204 ? 27.180 52.048 4.563 1.00 30.70 204 GLY A N 1
ATOM 1511 C CA . GLY A 1 204 ? 28.120 51.122 5.183 1.00 30.70 204 GLY A CA 1
ATOM 1512 C C . GLY A 1 204 ? 28.316 51.453 6.663 1.00 30.70 204 GLY A C 1
ATOM 1513 O O . GLY A 1 204 ? 28.377 52.620 7.043 1.00 30.70 204 GLY A O 1
ATOM 1514 N N . GLY A 1 205 ? 28.439 50.415 7.483 1.00 29.59 205 GLY A N 1
ATOM 1515 C CA . GLY A 1 205 ? 28.768 50.518 8.899 1.00 29.59 205 GLY A CA 1
ATOM 1516 C C . GLY A 1 205 ? 29.281 49.176 9.396 1.00 29.59 205 GLY A C 1
ATOM 1517 O O . GLY A 1 205 ? 28.522 48.224 9.532 1.00 29.59 205 GLY A O 1
ATOM 1518 N N . ALA A 1 206 ? 30.594 49.107 9.586 1.00 31.78 206 ALA A N 1
ATOM 1519 C CA . ALA A 1 206 ? 31.342 47.941 10.015 1.00 31.78 206 ALA A CA 1
ATOM 1520 C C . ALA A 1 206 ? 30.995 47.519 11.451 1.00 31.78 206 ALA A C 1
ATOM 1522 O O . ALA A 1 206 ? 30.959 48.359 12.347 1.00 31.78 206 ALA A O 1
ATOM 1523 N N . HIS A 1 207 ? 30.877 46.211 11.687 1.00 33.62 207 HIS A N 1
ATOM 1524 C CA . HIS A 1 207 ? 31.186 45.632 12.989 1.00 33.62 207 HIS A CA 1
ATOM 1525 C C . HIS A 1 207 ? 32.017 44.363 12.820 1.00 33.62 207 HIS A C 1
ATOM 1527 O O . HIS A 1 207 ? 31.633 43.410 12.146 1.00 33.62 207 HIS A O 1
ATOM 1533 N N . ALA A 1 208 ? 33.196 44.419 13.428 1.00 29.56 208 ALA A N 1
ATOM 1534 C CA . ALA A 1 208 ? 34.155 43.346 13.552 1.00 29.56 208 ALA A CA 1
ATOM 1535 C C . ALA A 1 208 ? 33.853 42.491 14.792 1.00 29.56 208 ALA A C 1
ATOM 1537 O O . ALA A 1 208 ? 33.519 43.032 15.844 1.00 29.56 208 ALA A O 1
ATOM 1538 N N . GLY A 1 209 ? 34.102 41.184 14.666 1.00 27.05 209 GLY A N 1
ATOM 1539 C CA . GLY A 1 209 ? 34.654 40.359 15.742 1.00 27.05 209 GLY A CA 1
ATOM 1540 C C . GLY A 1 209 ? 33.670 39.545 16.583 1.00 27.05 209 GLY A C 1
ATOM 1541 O O . GLY A 1 209 ? 33.129 40.049 17.555 1.00 27.05 209 GLY A O 1
ATOM 1542 N N . ALA A 1 210 ? 33.576 38.246 16.290 1.00 28.16 210 ALA A N 1
ATOM 1543 C CA . ALA A 1 210 ? 33.719 37.179 17.287 1.00 28.16 210 ALA A CA 1
ATOM 1544 C C . ALA A 1 210 ? 33.817 35.834 16.553 1.00 28.16 210 ALA A C 1
ATOM 1546 O O . ALA A 1 210 ? 32.858 35.370 15.942 1.00 28.16 210 ALA A O 1
ATOM 1547 N N . GLY A 1 211 ? 35.010 35.239 16.573 1.00 27.20 211 GLY A N 1
ATOM 1548 C CA . GLY A 1 211 ? 35.251 33.906 16.041 1.00 27.20 211 GLY A CA 1
ATOM 1549 C C . GLY A 1 211 ? 34.574 32.839 16.898 1.00 27.20 211 GLY A C 1
ATOM 1550 O O . GLY A 1 211 ? 34.704 32.837 18.119 1.00 27.20 211 GLY A O 1
ATOM 1551 N N . GLY A 1 212 ? 33.889 31.919 16.232 1.00 27.53 212 GLY A N 1
ATOM 1552 C CA . GLY A 1 212 ? 33.377 30.679 16.795 1.00 27.53 212 GLY A CA 1
ATOM 1553 C C . GLY A 1 212 ? 33.441 29.621 15.706 1.00 27.53 212 GLY A C 1
ATOM 1554 O O . GLY A 1 212 ? 32.725 29.700 14.713 1.00 27.53 212 GLY A O 1
ATOM 1555 N N . ALA A 1 213 ? 34.377 28.692 15.855 1.00 32.28 213 ALA A N 1
ATOM 1556 C CA . ALA A 1 213 ? 34.610 27.598 14.934 1.00 32.28 213 ALA A CA 1
ATOM 1557 C C . ALA A 1 213 ? 33.396 26.658 14.885 1.00 32.28 213 ALA A C 1
ATOM 1559 O O . ALA A 1 213 ? 33.083 26.014 15.880 1.00 32.28 213 ALA A O 1
ATOM 1560 N N . HIS A 1 214 ? 32.779 26.520 13.713 1.00 29.09 214 HIS A N 1
ATOM 1561 C CA . HIS A 1 214 ? 32.050 25.311 13.345 1.00 29.09 214 HIS A CA 1
ATOM 1562 C C . HIS A 1 214 ? 32.459 24.909 11.933 1.00 29.09 214 HIS A C 1
ATOM 1564 O O . HIS A 1 214 ? 32.095 25.526 10.934 1.00 29.09 214 HIS A O 1
ATOM 1570 N N . ALA A 1 215 ? 33.310 23.891 11.904 1.00 27.16 215 ALA A N 1
ATOM 1571 C CA . ALA A 1 215 ? 33.696 23.157 10.724 1.00 27.16 215 ALA A CA 1
ATOM 1572 C C . ALA A 1 215 ? 32.619 22.116 10.388 1.00 27.16 215 ALA A C 1
ATOM 1574 O O . ALA A 1 215 ? 32.128 21.435 11.283 1.00 27.16 215 ALA A O 1
ATOM 1575 N N . GLY A 1 216 ? 32.358 21.960 9.089 1.00 28.66 216 GLY A N 1
ATOM 1576 C CA . GLY A 1 216 ? 31.978 20.686 8.476 1.00 28.66 216 GLY A CA 1
ATOM 1577 C C . GLY A 1 216 ? 30.486 20.364 8.437 1.00 28.66 216 GLY A C 1
ATOM 1578 O O . GLY A 1 216 ? 29.894 20.041 9.458 1.00 28.66 216 GLY A O 1
ATOM 1579 N N . GLY A 1 217 ? 29.911 20.354 7.228 1.00 27.70 217 GLY A N 1
ATOM 1580 C CA . GLY A 1 217 ? 28.632 19.682 6.971 1.00 27.70 217 GLY A CA 1
ATOM 1581 C C . GLY A 1 217 ? 27.695 20.339 5.956 1.00 27.70 217 GLY A C 1
ATOM 1582 O O . GLY A 1 217 ? 26.488 20.258 6.135 1.00 27.70 217 GLY A O 1
ATOM 1583 N N . MET A 1 218 ? 28.198 21.003 4.909 1.00 28.55 218 MET A N 1
ATOM 1584 C CA . MET A 1 218 ? 27.352 21.398 3.774 1.00 28.55 218 MET A CA 1
ATOM 1585 C C . MET A 1 218 ? 27.108 20.176 2.879 1.00 28.55 218 MET A C 1
ATOM 1587 O O . MET A 1 218 ? 27.930 19.868 2.019 1.00 28.55 218 MET A O 1
ATOM 1591 N N . TYR A 1 219 ? 25.986 19.483 3.080 1.00 34.41 219 TYR A N 1
ATOM 1592 C CA . TYR A 1 219 ? 25.410 18.651 2.025 1.00 34.41 219 TYR A CA 1
ATOM 1593 C C . TYR A 1 219 ? 24.752 19.580 1.006 1.00 34.41 219 TYR A C 1
ATOM 1595 O O . TYR A 1 219 ? 23.928 20.427 1.351 1.00 34.41 219 TYR A O 1
ATOM 1603 N N . GLY A 1 220 ? 25.229 19.481 -0.232 1.00 31.45 220 GLY A N 1
ATOM 1604 C CA . GLY A 1 220 ? 24.881 20.369 -1.328 1.00 31.45 220 GLY A CA 1
ATOM 1605 C C . GLY A 1 220 ? 23.404 20.290 -1.678 1.00 31.45 220 GLY A C 1
ATOM 1606 O O . GLY A 1 220 ? 22.932 19.289 -2.206 1.00 31.45 220 GLY A O 1
ATOM 1607 N N . SER A 1 221 ? 22.706 21.395 -1.449 1.00 33.78 221 SER A N 1
ATOM 1608 C CA . SER A 1 221 ? 21.493 21.752 -2.164 1.00 33.78 221 SER A CA 1
ATOM 1609 C C . SER A 1 221 ? 21.850 21.973 -3.636 1.00 33.78 221 SER A C 1
ATOM 1611 O O . SER A 1 221 ? 22.417 22.997 -4.024 1.00 33.78 221 SER A O 1
ATOM 1613 N N . SER A 1 222 ? 21.559 20.981 -4.473 1.00 33.53 222 SER A N 1
ATOM 1614 C CA . SER A 1 222 ? 21.666 21.089 -5.924 1.00 33.53 222 SER A CA 1
ATOM 1615 C C . SER A 1 222 ? 20.597 22.048 -6.450 1.00 33.53 222 SER A C 1
ATOM 1617 O O . SER A 1 222 ? 19.490 21.653 -6.800 1.00 33.53 222 SER A O 1
ATOM 1619 N N . MET A 1 223 ? 20.945 23.333 -6.500 1.00 33.75 223 MET A N 1
ATOM 1620 C CA . MET A 1 223 ? 20.283 24.324 -7.346 1.00 33.75 223 MET A CA 1
ATOM 1621 C C . MET A 1 223 ? 20.435 23.923 -8.824 1.00 33.75 223 MET A C 1
ATOM 1623 O O . MET A 1 223 ? 21.570 23.779 -9.291 1.00 33.75 223 MET A O 1
ATOM 1627 N N . PRO A 1 224 ? 19.352 23.812 -9.613 1.00 39.12 224 PRO A N 1
ATOM 1628 C CA . PRO A 1 224 ? 19.460 23.685 -11.056 1.00 39.12 224 PRO A CA 1
ATOM 1629 C C . PRO A 1 224 ? 19.662 25.086 -11.644 1.00 39.12 224 PRO A C 1
ATOM 1631 O O . PRO A 1 224 ? 18.713 25.785 -11.989 1.00 39.12 224 PRO A O 1
ATOM 1634 N N . GLY A 1 225 ? 20.914 25.537 -11.721 1.00 41.19 225 GLY A N 1
ATOM 1635 C CA . GLY A 1 225 ? 21.197 26.841 -12.315 1.00 41.19 225 GLY A CA 1
ATOM 1636 C C . GLY A 1 225 ? 22.612 27.353 -12.115 1.00 41.19 225 GLY A C 1
ATOM 1637 O O . GLY A 1 225 ? 22.794 28.317 -11.389 1.00 41.19 225 GLY A O 1
ATOM 1638 N N . MET A 1 226 ? 23.593 26.722 -12.767 1.00 34.38 226 MET A N 1
ATOM 1639 C CA . MET A 1 226 ? 24.788 27.331 -13.389 1.00 34.38 226 MET A CA 1
ATOM 1640 C C . MET A 1 226 ? 25.881 26.270 -13.540 1.00 34.38 226 MET A C 1
ATOM 1642 O O . MET A 1 226 ? 26.444 25.809 -12.556 1.00 34.38 226 MET A O 1
ATOM 1646 N N . GLY A 1 227 ? 26.181 25.911 -14.794 1.00 38.34 227 GLY A N 1
ATOM 1647 C CA . GLY A 1 227 ? 27.459 25.342 -15.241 1.00 38.34 227 GLY A CA 1
ATOM 1648 C C . GLY A 1 227 ? 28.153 24.352 -14.300 1.00 38.34 227 GLY A C 1
ATOM 1649 O O . GLY A 1 227 ? 29.239 24.646 -13.812 1.00 38.34 227 GLY A O 1
ATOM 1650 N N . GLY A 1 228 ? 27.557 23.179 -14.082 1.00 31.69 228 GLY A N 1
ATOM 1651 C CA . GLY A 1 228 ? 28.210 22.037 -13.438 1.00 31.69 228 GLY A CA 1
ATOM 1652 C C . GLY A 1 228 ? 28.595 20.994 -14.482 1.00 31.69 228 GLY A C 1
ATOM 1653 O O . GLY A 1 228 ? 27.798 20.687 -15.366 1.00 31.69 228 GLY A O 1
ATOM 1654 N N . ALA A 1 229 ? 29.825 20.488 -14.410 1.00 34.69 229 ALA A N 1
ATOM 1655 C CA . ALA A 1 229 ? 30.354 19.449 -15.285 1.00 34.69 229 ALA A CA 1
ATOM 1656 C C . ALA A 1 229 ? 29.362 18.286 -15.442 1.00 34.69 229 ALA A C 1
ATOM 1658 O O . ALA A 1 229 ? 28.862 17.761 -14.450 1.00 34.69 229 ALA A O 1
ATOM 1659 N N . THR A 1 230 ? 29.096 17.874 -16.684 1.00 38.66 230 THR A N 1
ATOM 1660 C CA . THR A 1 230 ? 28.316 16.670 -16.977 1.00 38.66 230 THR A CA 1
ATOM 1661 C C . THR A 1 230 ? 29.080 15.465 -16.438 1.00 38.66 230 THR A C 1
ATOM 1663 O O . THR A 1 230 ? 29.977 14.941 -17.104 1.00 38.66 230 THR A O 1
ATOM 1666 N N . SER A 1 231 ? 28.761 15.038 -15.218 1.00 52.44 231 SER A N 1
ATOM 1667 C CA . SER A 1 231 ? 29.021 13.674 -14.776 1.00 52.44 231 SER A CA 1
ATOM 1668 C C . SER A 1 231 ? 28.433 12.757 -15.848 1.00 52.44 231 SER A C 1
ATOM 1670 O O . SER A 1 231 ? 27.257 12.860 -16.193 1.00 52.44 231 SER A O 1
ATOM 1672 N N . GLY A 1 232 ? 29.279 11.945 -16.483 1.00 61.22 232 GLY A N 1
ATOM 1673 C CA . GLY A 1 232 ? 28.842 11.070 -17.565 1.00 61.22 232 GLY A CA 1
ATOM 1674 C C . GLY A 1 232 ? 27.825 10.071 -17.026 1.00 61.22 232 GLY A C 1
ATOM 1675 O O . GLY A 1 232 ? 28.208 9.133 -16.333 1.00 61.22 232 GLY A O 1
ATOM 1676 N N . VAL A 1 233 ? 26.542 10.282 -17.320 1.00 73.19 233 VAL A N 1
ATOM 1677 C CA . VAL A 1 233 ? 25.486 9.314 -17.014 1.00 73.19 233 VAL A CA 1
ATOM 1678 C C . VAL A 1 233 ? 25.735 8.096 -17.895 1.00 73.19 233 VAL A C 1
ATOM 1680 O O . VAL A 1 233 ? 25.693 8.189 -19.124 1.00 73.19 233 VAL A O 1
ATOM 1683 N N . ALA A 1 234 ? 26.054 6.962 -17.278 1.00 84.31 234 ALA A N 1
ATOM 1684 C CA . ALA A 1 234 ? 26.193 5.711 -18.005 1.00 84.31 234 ALA A CA 1
ATOM 1685 C C . ALA A 1 234 ? 24.798 5.134 -18.285 1.00 84.31 234 ALA A C 1
ATOM 1687 O O . ALA A 1 234 ? 23.852 5.351 -17.531 1.00 84.31 234 ALA A O 1
ATOM 1688 N N . ALA A 1 235 ? 24.658 4.423 -19.401 1.00 86.75 235 ALA A N 1
ATOM 1689 C CA . ALA A 1 235 ? 23.392 3.837 -19.821 1.00 86.75 235 ALA A CA 1
ATOM 1690 C C . ALA A 1 235 ? 23.383 2.335 -19.523 1.00 86.75 235 ALA A C 1
ATOM 1692 O O . ALA A 1 235 ? 24.248 1.606 -20.014 1.00 86.75 235 ALA A O 1
ATOM 1693 N N . A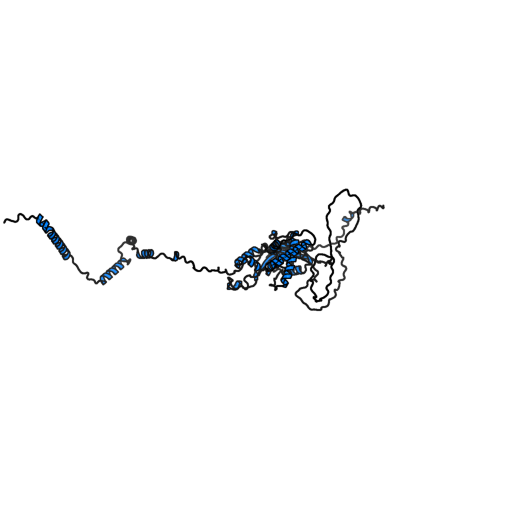RG A 1 236 ? 22.388 1.857 -18.769 1.00 89.25 236 ARG A N 1
ATOM 1694 C CA . ARG A 1 236 ? 22.181 0.426 -18.501 1.00 89.25 236 ARG A CA 1
ATOM 1695 C C . ARG A 1 236 ? 20.846 -0.026 -19.087 1.00 89.25 236 ARG A C 1
ATOM 1697 O O . ARG A 1 236 ? 19.783 0.391 -18.639 1.00 89.25 236 ARG A O 1
ATOM 1704 N N . GLY A 1 237 ? 20.896 -0.900 -20.090 1.00 89.44 237 GLY A N 1
ATOM 1705 C CA . GLY A 1 237 ? 19.702 -1.550 -20.630 1.00 89.44 237 GLY A CA 1
ATOM 1706 C C . GLY A 1 237 ? 19.214 -2.655 -19.695 1.00 89.44 237 GLY A C 1
ATOM 1707 O O . GLY A 1 237 ? 19.962 -3.589 -19.408 1.00 89.44 237 GLY A O 1
ATOM 1708 N N . VAL A 1 238 ? 17.966 -2.572 -19.243 1.00 91.88 238 VAL A N 1
ATOM 1709 C CA . VAL A 1 238 ? 17.338 -3.566 -18.364 1.00 91.88 238 VAL A CA 1
ATOM 1710 C C . VAL A 1 238 ? 16.023 -4.064 -18.952 1.00 91.88 238 VAL A C 1
ATOM 1712 O O . VAL A 1 238 ? 15.295 -3.336 -19.633 1.00 91.88 238 VAL A O 1
ATOM 1715 N N . ARG A 1 239 ? 15.709 -5.328 -18.671 1.00 93.19 239 ARG A N 1
ATOM 1716 C CA . ARG A 1 239 ? 14.367 -5.883 -18.859 1.00 93.19 239 ARG A CA 1
ATOM 1717 C C . ARG A 1 239 ? 13.660 -5.844 -17.529 1.00 93.19 239 ARG A C 1
ATOM 1719 O O . ARG A 1 239 ? 14.295 -6.018 -16.494 1.00 93.19 239 ARG A O 1
ATOM 1726 N N . TYR A 1 240 ? 12.360 -5.630 -17.576 1.00 95.06 240 TYR A N 1
ATOM 1727 C CA . TYR A 1 240 ? 11.571 -5.635 -16.365 1.00 95.06 240 TYR A CA 1
ATOM 1728 C C . TYR A 1 240 ? 10.174 -6.175 -16.619 1.00 95.06 240 TYR A C 1
ATOM 1730 O O . TYR A 1 240 ? 9.668 -6.151 -17.745 1.00 95.06 240 TYR A O 1
ATOM 1738 N N . VAL A 1 241 ? 9.526 -6.611 -15.547 1.00 97.38 241 VAL A N 1
ATOM 1739 C CA . VAL A 1 241 ? 8.074 -6.757 -15.497 1.00 97.38 241 VAL A CA 1
ATOM 1740 C C . VAL A 1 241 ? 7.525 -5.764 -14.483 1.00 97.38 241 VAL A C 1
ATOM 1742 O O . VAL A 1 241 ? 7.863 -5.803 -13.305 1.00 97.38 241 VAL A O 1
ATOM 1745 N N . ALA A 1 242 ? 6.678 -4.851 -14.952 1.00 97.06 242 ALA A N 1
ATOM 1746 C CA . ALA A 1 242 ? 5.968 -3.909 -14.102 1.00 97.06 242 ALA A CA 1
ATOM 1747 C C . ALA A 1 242 ? 4.727 -4.596 -13.532 1.00 97.06 242 ALA A C 1
ATOM 1749 O O . ALA A 1 242 ? 3.760 -4.837 -14.262 1.00 97.06 242 ALA A O 1
ATOM 1750 N N . VAL A 1 243 ? 4.770 -4.903 -12.239 1.00 97.69 243 VAL A N 1
ATOM 1751 C CA . VAL A 1 243 ? 3.672 -5.488 -11.470 1.00 97.69 243 VAL A CA 1
ATOM 1752 C C . VAL A 1 243 ? 2.937 -4.364 -10.756 1.00 97.69 243 VAL A C 1
ATOM 1754 O O . VAL A 1 243 ? 3.525 -3.623 -9.966 1.00 97.69 243 VAL A O 1
ATOM 1757 N N . ARG A 1 244 ? 1.649 -4.206 -11.061 1.00 97.00 244 ARG A N 1
ATOM 1758 C CA . ARG A 1 244 ? 0.841 -3.078 -10.587 1.00 97.00 244 ARG A CA 1
ATOM 1759 C C . ARG A 1 244 ? -0.497 -3.566 -10.067 1.00 97.00 244 ARG A C 1
ATOM 1761 O O . ARG A 1 244 ? -1.080 -4.468 -10.651 1.00 97.00 244 ARG A O 1
ATOM 1768 N N . GLY A 1 245 ? -0.995 -2.966 -8.999 1.00 96.81 245 GLY A N 1
ATOM 1769 C CA . GLY A 1 245 ? -2.297 -3.295 -8.423 1.00 96.81 245 GLY A CA 1
ATOM 1770 C C . GLY A 1 245 ? -2.818 -2.150 -7.570 1.00 96.81 245 GLY A C 1
ATOM 1771 O O . GLY A 1 245 ? -2.159 -1.119 -7.429 1.00 96.81 245 GLY A O 1
ATOM 1772 N N . VAL A 1 246 ? -4.002 -2.319 -6.995 1.00 95.62 246 VAL A N 1
ATOM 1773 C CA . VAL A 1 246 ? -4.632 -1.291 -6.162 1.00 95.62 246 VAL A CA 1
ATOM 1774 C C . VAL A 1 246 ? -5.099 -1.873 -4.845 1.00 95.62 246 VAL A C 1
ATOM 1776 O O . VAL A 1 246 ? -5.799 -2.879 -4.809 1.00 95.62 246 VAL A O 1
ATOM 1779 N N . PHE A 1 247 ? -4.730 -1.218 -3.754 1.00 95.69 247 PHE A N 1
ATOM 1780 C CA . PHE A 1 247 ? -5.173 -1.572 -2.417 1.00 95.69 247 PHE A CA 1
ATOM 1781 C C . PHE A 1 247 ? -6.310 -0.636 -1.974 1.00 95.69 247 PHE A C 1
ATOM 1783 O O . PHE A 1 247 ? -6.120 0.585 -1.984 1.00 95.69 247 PHE A O 1
ATOM 1790 N N . PRO A 1 248 ? -7.488 -1.156 -1.581 1.00 94.06 248 PRO A N 1
ATOM 1791 C CA . PRO A 1 248 ? -8.655 -0.339 -1.252 1.00 94.06 248 PRO A CA 1
ATOM 1792 C C . PRO A 1 248 ? -8.555 0.287 0.150 1.00 94.06 248 PRO A C 1
ATOM 1794 O O . PRO A 1 248 ? -9.260 -0.102 1.086 1.00 94.06 248 PRO A O 1
ATOM 1797 N N . LEU A 1 249 ? -7.693 1.300 0.295 1.00 91.38 249 LEU A N 1
ATOM 1798 C CA . LEU A 1 249 ? -7.378 1.942 1.575 1.00 91.38 249 LEU A CA 1
ATOM 1799 C C . LEU A 1 249 ? -8.623 2.450 2.306 1.00 91.38 249 LEU A C 1
ATOM 1801 O O . LEU A 1 249 ? -8.784 2.183 3.494 1.00 91.38 249 LEU A O 1
ATOM 1805 N N . GLN A 1 250 ? -9.538 3.139 1.618 1.00 89.12 250 GLN A N 1
ATOM 1806 C CA . GLN A 1 250 ? -10.736 3.680 2.270 1.00 89.12 250 GLN A CA 1
ATOM 1807 C C . GLN A 1 250 ? -11.616 2.572 2.869 1.00 89.12 250 GLN A C 1
ATOM 1809 O O . GLN A 1 250 ? -12.117 2.717 3.985 1.00 89.12 250 GLN A O 1
ATOM 1814 N N . GLN A 1 251 ? -11.786 1.457 2.154 1.00 92.06 251 GLN A N 1
ATOM 1815 C CA . GLN A 1 251 ? -12.554 0.316 2.656 1.00 92.06 251 GLN A CA 1
ATOM 1816 C C . GLN A 1 251 ? -11.840 -0.338 3.840 1.00 92.06 251 GLN A C 1
ATOM 1818 O O . GLN A 1 251 ? -12.486 -0.665 4.837 1.00 92.06 251 GLN A O 1
ATOM 1823 N N . GLN A 1 252 ? -10.509 -0.451 3.773 1.00 93.06 252 GLN A N 1
ATOM 1824 C CA . GLN A 1 252 ? -9.707 -0.933 4.892 1.00 93.06 252 GLN A CA 1
ATOM 1825 C C . GLN A 1 252 ? -9.883 -0.051 6.132 1.00 93.06 252 GLN A C 1
ATOM 1827 O O . GLN A 1 252 ? -10.037 -0.579 7.230 1.00 93.06 252 GLN A O 1
ATOM 1832 N N . MET A 1 253 ? -9.921 1.277 5.973 1.00 91.31 253 MET A N 1
ATOM 1833 C CA . MET A 1 253 ? -10.072 2.208 7.097 1.00 91.31 253 MET A CA 1
ATOM 1834 C C . MET A 1 253 ? -11.432 2.063 7.772 1.00 91.31 253 MET A C 1
ATOM 1836 O O . MET A 1 253 ? -11.512 2.080 8.997 1.00 91.31 253 MET A O 1
ATOM 1840 N N . VAL A 1 254 ? -12.497 1.860 6.993 1.00 91.81 254 VAL A N 1
ATOM 1841 C CA . VAL A 1 254 ? -13.834 1.579 7.536 1.00 91.81 254 VAL A CA 1
ATOM 1842 C C . VAL A 1 254 ? -13.839 0.255 8.303 1.00 91.81 254 VAL A C 1
ATOM 1844 O O . VAL A 1 254 ? -14.374 0.191 9.408 1.00 91.81 254 VAL A O 1
ATOM 1847 N N . LYS A 1 255 ? -13.200 -0.793 7.766 1.00 93.25 255 LYS A N 1
ATOM 1848 C CA . LYS A 1 255 ? -13.079 -2.093 8.447 1.00 93.25 255 LYS A CA 1
ATOM 1849 C C . LYS A 1 255 ? -12.266 -1.991 9.742 1.00 93.25 255 LYS A C 1
ATOM 1851 O O . LYS A 1 255 ? -12.677 -2.558 10.750 1.00 93.25 255 LYS A O 1
ATOM 1856 N N . TYR A 1 256 ? -11.181 -1.215 9.748 1.00 93.06 256 TYR A N 1
ATOM 1857 C CA . TYR A 1 256 ? -10.399 -0.907 10.951 1.00 93.06 256 TYR A CA 1
ATOM 1858 C C . TYR A 1 256 ? -11.219 -0.144 11.994 1.00 93.06 256 TYR A C 1
ATOM 1860 O O . TYR A 1 256 ? -11.271 -0.560 13.149 1.00 93.06 256 TYR A O 1
ATOM 1868 N N . ALA A 1 257 ? -11.883 0.944 11.594 1.00 91.94 257 ALA A N 1
ATOM 1869 C CA . ALA A 1 257 ? -12.693 1.770 12.488 1.00 91.94 257 ALA A CA 1
ATOM 1870 C C . ALA A 1 257 ? -13.799 0.947 13.164 1.00 91.94 257 ALA A C 1
ATOM 1872 O O . ALA A 1 257 ? -13.957 1.002 14.384 1.00 91.94 257 ALA A O 1
ATOM 1873 N N . ASN A 1 258 ? -14.490 0.111 12.382 1.00 92.88 258 ASN A N 1
ATOM 1874 C CA . ASN A 1 258 ? -15.540 -0.775 12.877 1.00 92.88 258 ASN A CA 1
ATOM 1875 C C . ASN A 1 258 ? -14.999 -1.873 13.804 1.00 92.88 258 ASN A C 1
ATOM 1877 O O . ASN A 1 258 ? -15.635 -2.190 14.801 1.00 92.88 258 ASN A O 1
ATOM 1881 N N . ALA A 1 259 ? -13.839 -2.464 13.500 1.00 93.00 259 ALA A N 1
ATOM 1882 C CA . ALA A 1 259 ? -13.267 -3.531 14.323 1.00 93.00 259 ALA A CA 1
ATOM 1883 C C . ALA A 1 259 ? -12.705 -3.018 15.658 1.00 93.00 259 ALA A C 1
ATOM 1885 O O . ALA A 1 259 ? -12.795 -3.704 16.676 1.00 93.00 259 ALA A O 1
ATOM 1886 N N . LEU A 1 260 ? -12.133 -1.813 15.663 1.00 91.19 260 LEU A N 1
ATOM 1887 C CA . LEU A 1 260 ? -11.495 -1.216 16.839 1.00 91.19 260 LEU A CA 1
ATOM 1888 C C . LEU A 1 260 ? -12.435 -0.314 17.651 1.00 91.19 260 LEU A C 1
ATOM 1890 O O . LEU A 1 260 ? -12.052 0.127 18.735 1.00 91.19 260 LEU A O 1
ATOM 1894 N N . ASN A 1 261 ? -13.643 -0.046 17.144 1.00 89.94 261 ASN A N 1
ATOM 1895 C CA . ASN A 1 261 ? -14.616 0.888 17.717 1.00 89.94 261 ASN A CA 1
ATOM 1896 C C . ASN A 1 261 ? -14.044 2.305 17.905 1.00 89.94 261 ASN A C 1
ATOM 1898 O O . ASN A 1 261 ? -14.298 2.961 18.918 1.00 89.94 261 ASN A O 1
ATOM 1902 N N . VAL A 1 262 ? -13.251 2.761 16.932 1.00 90.00 262 VAL A N 1
ATOM 1903 C CA . VAL A 1 262 ? -12.615 4.089 16.912 1.00 90.00 262 VAL A CA 1
ATOM 1904 C C . VAL A 1 262 ? -13.136 4.924 15.746 1.00 90.00 262 VAL A C 1
ATOM 1906 O O . VAL A 1 262 ? -13.742 4.411 14.806 1.00 90.00 262 VAL A O 1
ATOM 1909 N N . MET A 1 263 ? -12.887 6.231 15.787 1.00 87.06 263 MET A N 1
ATOM 1910 C CA . MET A 1 263 ? -13.234 7.124 14.680 1.00 87.06 263 MET A CA 1
ATOM 1911 C C . MET A 1 263 ? -12.346 6.848 13.459 1.00 87.06 263 MET A C 1
ATOM 1913 O O . MET A 1 263 ? -11.168 6.527 13.601 1.00 87.06 263 MET A O 1
ATOM 1917 N N . SER A 1 264 ? -12.865 7.054 12.244 1.00 82.19 264 SER A N 1
ATOM 1918 C CA . SER A 1 264 ? -12.115 6.794 11.001 1.00 82.19 264 SER A CA 1
ATOM 1919 C C . SER A 1 264 ? -10.794 7.566 10.894 1.00 82.19 264 SER A C 1
ATOM 1921 O O . SER A 1 264 ? -9.841 7.072 10.298 1.00 82.19 264 SER A O 1
ATOM 1923 N N . ALA A 1 265 ? -10.719 8.767 11.478 1.00 81.81 265 ALA A N 1
ATOM 1924 C CA . ALA A 1 265 ? -9.482 9.547 11.529 1.00 81.81 265 ALA A CA 1
ATOM 1925 C C . ALA A 1 265 ? -8.404 8.853 12.381 1.00 81.81 265 ALA A C 1
ATOM 1927 O O . ALA A 1 265 ? -7.253 8.763 11.967 1.00 81.81 265 ALA A O 1
ATOM 1928 N N . GLU A 1 266 ? -8.792 8.297 13.527 1.00 84.38 266 GLU A N 1
ATOM 1929 C CA . GLU A 1 266 ? -7.901 7.551 14.420 1.00 84.38 266 GLU A CA 1
ATOM 1930 C C . GLU A 1 266 ? -7.508 6.195 13.814 1.00 84.38 266 GLU A C 1
ATOM 1932 O O . GLU A 1 266 ? -6.359 5.779 13.888 1.00 84.38 266 GLU A O 1
ATOM 1937 N N . ALA A 1 267 ? -8.431 5.529 13.112 1.00 85.56 267 ALA A N 1
ATOM 1938 C CA . ALA A 1 267 ? -8.118 4.311 12.365 1.00 85.56 267 ALA A CA 1
ATOM 1939 C C . ALA A 1 267 ? -7.013 4.542 11.317 1.00 85.56 267 ALA A C 1
ATOM 1941 O O . ALA A 1 267 ? -6.163 3.674 11.120 1.00 85.56 267 ALA A O 1
ATOM 1942 N N . SER A 1 268 ? -6.996 5.721 10.682 1.00 82.50 268 SER A N 1
ATOM 1943 C CA . SER A 1 268 ? -5.993 6.059 9.668 1.00 82.50 268 SER A CA 1
ATOM 1944 C C . SER A 1 268 ? -4.587 6.268 10.220 1.00 82.50 268 SER A C 1
ATOM 1946 O O . SER A 1 268 ? -3.630 5.956 9.520 1.00 82.50 268 SER A O 1
ATOM 1948 N N . THR A 1 269 ? -4.451 6.729 11.466 1.00 82.06 269 THR A N 1
ATOM 1949 C CA . THR A 1 269 ? -3.142 6.879 12.118 1.00 82.06 269 THR A CA 1
ATOM 1950 C C . THR A 1 269 ? -2.624 5.559 12.681 1.00 82.06 269 THR A C 1
ATOM 1952 O O . THR A 1 269 ? -1.417 5.376 12.803 1.00 82.06 269 THR A O 1
ATOM 1955 N N . MET A 1 270 ? -3.522 4.624 13.011 1.00 84.31 270 MET A N 1
ATOM 1956 C CA . MET A 1 270 ? -3.157 3.274 13.452 1.00 84.31 270 MET A CA 1
ATOM 1957 C C . MET A 1 270 ? -2.785 2.339 12.294 1.00 84.31 270 MET A C 1
ATOM 1959 O O . MET A 1 270 ? -2.127 1.322 12.520 1.00 84.31 270 MET A O 1
ATOM 1963 N N . PHE A 1 271 ? -3.237 2.632 11.073 1.00 89.19 271 PHE A N 1
ATOM 1964 C CA . PHE A 1 271 ? -2.941 1.809 9.907 1.00 89.19 271 PHE A CA 1
ATOM 1965 C C . PHE A 1 271 ? -1.540 2.098 9.370 1.00 89.19 271 PHE A C 1
ATOM 1967 O O . PHE A 1 271 ? -1.271 3.166 8.823 1.00 89.19 271 PHE A O 1
ATOM 1974 N N . GLU A 1 272 ? -0.667 1.103 9.475 1.00 88.44 272 GLU A N 1
ATOM 1975 C CA . GLU A 1 272 ? 0.714 1.187 9.020 1.00 88.44 272 GLU A CA 1
ATOM 1976 C C . GLU A 1 272 ? 1.072 -0.051 8.188 1.00 88.44 272 GLU A C 1
ATOM 1978 O O . GLU A 1 272 ? 0.913 -1.190 8.642 1.00 88.44 272 GLU A O 1
ATOM 1983 N N . LEU A 1 273 ? 1.544 0.186 6.961 1.00 92.00 273 LEU A N 1
ATOM 1984 C CA . LEU A 1 273 ? 2.144 -0.828 6.095 1.00 92.00 273 LEU A CA 1
ATOM 1985 C C . LEU A 1 273 ? 3.599 -1.033 6.521 1.00 92.00 273 LEU A C 1
ATOM 1987 O O . LEU A 1 273 ? 4.326 -0.069 6.751 1.00 92.00 273 LEU A O 1
ATOM 1991 N N . LEU A 1 274 ? 4.009 -2.291 6.657 1.00 91.44 274 LEU A N 1
ATOM 1992 C CA . LEU A 1 274 ? 5.339 -2.652 7.151 1.00 91.44 274 LEU A CA 1
ATOM 1993 C C . LEU A 1 274 ? 6.227 -3.237 6.058 1.00 91.44 274 LEU A C 1
ATOM 1995 O O . LEU A 1 274 ? 7.424 -2.952 6.038 1.00 91.44 274 LEU A O 1
ATOM 1999 N N . ASP A 1 275 ? 5.648 -4.085 5.206 1.00 93.56 275 ASP A N 1
ATOM 2000 C CA . ASP A 1 275 ? 6.352 -4.814 4.150 1.00 93.56 275 ASP A CA 1
ATOM 2001 C C . ASP A 1 275 ? 5.343 -5.412 3.145 1.00 93.56 275 ASP A C 1
ATOM 2003 O O . ASP A 1 275 ? 4.125 -5.327 3.334 1.00 93.56 275 ASP A O 1
ATOM 2007 N N . PHE A 1 276 ? 5.826 -6.091 2.108 1.00 95.88 276 PHE A N 1
ATOM 2008 C CA . PHE A 1 276 ? 5.008 -6.930 1.232 1.00 95.88 276 PHE A CA 1
ATOM 2009 C C . PHE A 1 276 ? 5.734 -8.225 0.864 1.00 95.88 276 PHE A C 1
ATOM 2011 O O . PHE A 1 276 ? 6.954 -8.328 0.917 1.00 95.88 276 PHE A O 1
ATOM 2018 N N . VAL A 1 277 ? 4.966 -9.239 0.473 1.00 96.56 277 VAL A N 1
ATOM 2019 C CA . VAL A 1 277 ? 5.498 -10.487 -0.079 1.00 96.56 277 VAL A CA 1
ATOM 2020 C C . VAL A 1 277 ? 4.982 -10.621 -1.499 1.00 96.56 277 VAL A C 1
ATOM 2022 O O . VAL A 1 277 ? 3.777 -10.765 -1.716 1.00 96.56 277 VAL A O 1
ATOM 2025 N N . LEU A 1 278 ? 5.904 -10.568 -2.457 1.00 96.88 278 LEU A N 1
ATOM 2026 C CA . LEU A 1 278 ? 5.633 -10.796 -3.868 1.00 96.88 278 LEU A CA 1
ATOM 2027 C C . LEU A 1 278 ? 6.157 -12.175 -4.259 1.00 96.88 278 LEU A C 1
ATOM 2029 O O . LEU A 1 278 ? 7.326 -12.492 -4.043 1.00 96.88 278 LEU A O 1
ATOM 2033 N N . GLU A 1 279 ? 5.295 -12.975 -4.869 1.00 97.50 279 GLU A N 1
ATOM 2034 C CA . GLU A 1 279 ? 5.679 -14.253 -5.452 1.00 97.50 279 GLU A CA 1
ATOM 2035 C C . GLU A 1 279 ? 5.429 -14.234 -6.954 1.00 97.50 279 GLU A C 1
ATOM 2037 O O . GLU A 1 279 ? 4.425 -13.694 -7.437 1.00 97.50 279 GLU A O 1
ATOM 2042 N N . ARG A 1 280 ? 6.341 -14.864 -7.689 1.00 96.44 280 ARG A N 1
ATOM 2043 C CA . ARG A 1 280 ? 6.229 -15.089 -9.123 1.00 96.44 280 ARG A CA 1
ATOM 2044 C C . ARG A 1 280 ? 6.220 -16.571 -9.429 1.00 96.44 280 ARG A C 1
ATOM 2046 O O . ARG A 1 280 ? 6.710 -17.399 -8.665 1.00 96.44 280 ARG A O 1
ATOM 2053 N N . GLN A 1 281 ? 5.681 -16.894 -10.588 1.00 96.25 281 GLN A N 1
ATOM 2054 C CA . GLN A 1 281 ? 5.732 -18.232 -11.133 1.00 96.25 281 GLN A CA 1
ATOM 2055 C C . GLN A 1 281 ? 6.102 -18.155 -12.609 1.00 96.25 281 GLN A C 1
ATOM 2057 O O . GLN A 1 281 ? 5.455 -17.435 -13.373 1.00 96.25 281 GLN A O 1
ATOM 2062 N N . ALA A 1 282 ? 7.146 -18.888 -12.991 1.00 95.44 282 ALA A N 1
ATOM 2063 C CA . ALA A 1 282 ? 7.611 -18.981 -14.368 1.00 95.44 282 ALA A CA 1
ATOM 2064 C C . ALA A 1 282 ? 6.844 -20.066 -15.129 1.00 95.44 282 ALA A C 1
ATOM 2066 O O . ALA A 1 282 ? 6.623 -21.166 -14.608 1.00 95.44 282 ALA A O 1
ATOM 2067 N N . ALA A 1 283 ? 6.461 -19.756 -16.365 1.00 94.12 283 ALA A N 1
ATOM 2068 C CA . ALA A 1 283 ? 5.844 -20.713 -17.264 1.00 94.12 283 ALA A CA 1
ATOM 2069 C C . ALA A 1 283 ? 6.857 -21.783 -17.693 1.00 94.12 283 ALA A C 1
ATOM 2071 O O . ALA A 1 283 ? 7.946 -21.464 -18.170 1.00 94.12 283 ALA A O 1
ATOM 2072 N N . VAL A 1 284 ? 6.475 -23.051 -17.560 1.00 91.50 284 VAL A N 1
ATOM 2073 C CA . VAL A 1 284 ? 7.261 -24.206 -18.013 1.00 91.50 284 VAL A CA 1
ATOM 2074 C C . VAL A 1 284 ? 6.646 -24.758 -19.298 1.00 91.50 284 VAL A C 1
ATOM 2076 O O . VAL A 1 284 ? 5.432 -24.724 -19.484 1.00 91.50 284 VAL A O 1
ATOM 2079 N N . ALA A 1 285 ? 7.470 -25.268 -20.213 1.00 87.94 285 ALA A N 1
ATOM 2080 C CA . ALA A 1 285 ? 6.966 -25.925 -21.414 1.00 87.94 285 ALA A CA 1
ATOM 2081 C C . ALA A 1 285 ? 6.178 -27.195 -21.038 1.00 87.94 285 ALA A C 1
ATOM 2083 O O . ALA A 1 285 ? 6.728 -28.117 -20.438 1.00 87.94 285 ALA A O 1
ATOM 2084 N N . GLY A 1 286 ? 4.892 -27.253 -21.390 1.00 86.69 286 GLY A N 1
ATOM 2085 C CA . GLY A 1 286 ? 4.040 -28.403 -21.095 1.00 86.69 286 GLY A CA 1
ATOM 2086 C C . GLY A 1 286 ? 2.546 -28.129 -21.298 1.00 86.69 286 GLY A C 1
ATOM 2087 O O . GLY A 1 286 ? 2.164 -27.003 -21.620 1.00 86.69 286 GLY A O 1
ATOM 2088 N N . PRO A 1 287 ? 1.686 -29.148 -21.105 1.00 87.31 287 PRO A N 1
ATOM 2089 C CA . PRO A 1 287 ? 0.232 -29.007 -21.221 1.00 87.31 287 PRO A CA 1
ATOM 2090 C C . PRO A 1 287 ? -0.364 -28.094 -20.139 1.00 87.31 287 PRO A C 1
ATOM 2092 O O . PRO A 1 287 ? -1.365 -27.427 -20.388 1.00 87.31 287 PRO A O 1
ATOM 2095 N N . ASN A 1 288 ? 0.264 -28.029 -18.959 1.00 90.31 288 ASN A N 1
ATOM 2096 C CA . ASN A 1 288 ? -0.026 -27.030 -17.937 1.00 90.31 288 ASN A CA 1
ATOM 2097 C C . ASN A 1 288 ? 1.226 -26.168 -17.705 1.00 90.31 288 ASN A C 1
ATOM 2099 O O . ASN A 1 288 ? 2.122 -26.593 -16.974 1.00 90.31 288 ASN A O 1
ATOM 2103 N N . PRO A 1 289 ? 1.309 -24.965 -18.302 1.00 89.75 289 PRO A N 1
ATOM 2104 C CA . PRO A 1 289 ? 2.496 -24.129 -18.175 1.00 89.75 289 PRO A CA 1
ATOM 2105 C C . PRO A 1 289 ? 2.722 -23.601 -16.754 1.00 89.75 289 PRO A C 1
ATOM 2107 O O . PRO A 1 289 ? 3.811 -23.130 -16.449 1.00 89.75 289 PRO A O 1
ATOM 2110 N N . TRP A 1 290 ? 1.727 -23.699 -15.869 1.00 93.69 290 TRP A N 1
ATOM 2111 C CA . TRP A 1 290 ? 1.766 -23.128 -14.525 1.00 93.69 290 TRP A CA 1
ATOM 2112 C C . TRP A 1 290 ? 1.743 -24.175 -13.409 1.00 93.69 290 TRP A C 1
ATOM 2114 O O . TRP A 1 290 ? 1.128 -23.959 -12.361 1.00 93.69 290 TRP A O 1
ATOM 2124 N N . ASP A 1 291 ? 2.398 -25.310 -13.634 1.00 89.38 291 ASP A N 1
ATOM 2125 C CA . ASP A 1 291 ? 2.540 -26.382 -12.639 1.00 89.38 291 ASP A CA 1
ATOM 2126 C C . ASP A 1 291 ? 3.779 -26.217 -11.732 1.00 89.38 291 ASP A C 1
ATOM 2128 O O . ASP A 1 291 ? 3.997 -26.969 -10.786 1.00 89.38 291 ASP A O 1
ATOM 2132 N N . SER A 1 292 ? 4.611 -25.208 -12.004 1.00 87.62 292 SER A N 1
ATOM 2133 C CA . SER A 1 292 ? 5.764 -24.848 -11.172 1.00 87.62 292 SER A CA 1
ATOM 2134 C C . SER A 1 292 ? 5.351 -24.347 -9.775 1.00 87.62 292 SER A C 1
ATOM 2136 O O . SER A 1 292 ? 4.211 -23.955 -9.529 1.00 87.62 292 SER A O 1
ATOM 2138 N N . LYS A 1 293 ? 6.282 -24.351 -8.818 1.00 93.69 293 LYS A N 1
ATOM 2139 C CA . LYS A 1 293 ? 6.033 -23.754 -7.498 1.00 93.69 293 LYS A CA 1
ATOM 2140 C C . LYS A 1 293 ? 6.102 -22.228 -7.589 1.00 93.69 293 LYS A C 1
ATOM 2142 O O . LYS A 1 293 ? 6.774 -21.683 -8.459 1.00 93.69 293 LYS A O 1
ATOM 2147 N N . TRP A 1 294 ? 5.402 -21.556 -6.682 1.00 96.31 294 TRP A N 1
ATOM 2148 C CA . TRP A 1 294 ? 5.564 -20.119 -6.488 1.00 96.31 294 TRP A CA 1
ATOM 2149 C C . TRP A 1 294 ? 6.910 -19.840 -5.824 1.00 96.31 294 TRP A C 1
ATOM 2151 O O . TRP A 1 294 ? 7.268 -20.502 -4.849 1.00 96.31 294 TRP A O 1
ATOM 2161 N N . GLU A 1 295 ? 7.635 -18.868 -6.361 1.00 96.31 295 GLU A N 1
ATOM 2162 C CA . GLU A 1 295 ? 8.940 -18.437 -5.872 1.00 96.31 295 GLU A CA 1
ATOM 2163 C C . GLU A 1 295 ? 8.849 -16.990 -5.395 1.00 96.31 295 GLU A C 1
ATOM 2165 O O . GLU A 1 295 ? 8.288 -16.131 -6.080 1.00 96.31 295 GLU A O 1
ATOM 2170 N N . THR A 1 296 ? 9.402 -16.708 -4.218 1.00 96.44 296 THR A N 1
ATOM 2171 C CA . THR A 1 296 ? 9.471 -15.343 -3.689 1.00 96.44 296 THR A CA 1
ATOM 2172 C C . THR A 1 296 ? 10.407 -14.505 -4.549 1.00 96.44 296 THR A C 1
ATOM 2174 O O . THR A 1 296 ? 11.547 -14.895 -4.799 1.00 96.44 296 THR A O 1
ATOM 2177 N N . VAL A 1 297 ? 9.928 -13.345 -4.995 1.00 94.81 297 VAL A N 1
ATOM 2178 C CA . VAL A 1 297 ? 10.724 -12.410 -5.792 1.00 94.81 297 VAL A CA 1
ATOM 2179 C C . VAL A 1 297 ? 11.800 -11.776 -4.916 1.00 94.81 297 VAL A C 1
ATOM 2181 O O . VAL A 1 297 ? 11.539 -11.388 -3.775 1.00 94.81 297 VAL A O 1
ATOM 2184 N N . ASN A 1 298 ? 13.014 -11.657 -5.451 1.00 92.44 298 ASN A N 1
ATOM 2185 C CA . ASN A 1 298 ? 14.108 -10.995 -4.758 1.00 92.44 298 ASN A CA 1
ATOM 2186 C C . ASN A 1 298 ? 13.913 -9.471 -4.791 1.00 92.44 298 ASN A C 1
ATOM 2188 O O . ASN A 1 298 ? 14.111 -8.828 -5.815 1.00 92.44 298 ASN A O 1
ATOM 2192 N N . VAL A 1 299 ? 13.535 -8.877 -3.660 1.00 90.50 299 VAL A N 1
ATOM 2193 C CA . VAL A 1 299 ? 13.354 -7.420 -3.557 1.00 90.50 299 VAL A CA 1
ATOM 2194 C C . VAL A 1 299 ? 14.694 -6.674 -3.650 1.00 90.50 299 VAL A C 1
ATOM 2196 O O . VAL A 1 299 ? 14.723 -5.544 -4.131 1.00 90.50 299 VAL A O 1
ATOM 2199 N N . GLU A 1 300 ? 15.812 -7.307 -3.279 1.00 89.31 300 GLU A N 1
ATOM 2200 C CA . GLU A 1 300 ? 17.127 -6.654 -3.252 1.00 89.31 300 GLU A CA 1
ATOM 2201 C C . GLU A 1 300 ? 17.611 -6.254 -4.649 1.00 89.31 300 GLU A C 1
ATOM 2203 O O . GLU A 1 300 ? 18.192 -5.186 -4.799 1.00 89.31 300 GLU A O 1
ATOM 2208 N N . SER A 1 301 ? 17.302 -7.032 -5.693 1.00 89.69 301 SER A N 1
ATOM 2209 C CA . SER A 1 301 ? 17.675 -6.667 -7.069 1.00 89.69 301 SER A CA 1
ATOM 2210 C C . SER A 1 301 ? 16.985 -5.383 -7.533 1.00 89.69 301 SER A C 1
ATOM 2212 O O . SER A 1 301 ? 17.552 -4.603 -8.293 1.00 89.69 301 SER A O 1
ATOM 2214 N N . ALA A 1 302 ? 15.758 -5.137 -7.068 1.00 90.06 302 ALA A N 1
ATOM 2215 C CA . ALA A 1 302 ? 15.057 -3.887 -7.332 1.00 90.06 302 ALA A CA 1
ATOM 2216 C C . ALA A 1 302 ? 15.677 -2.718 -6.548 1.00 90.06 302 ALA A C 1
ATOM 2218 O O . ALA A 1 302 ? 15.831 -1.630 -7.098 1.00 90.06 302 ALA A O 1
ATOM 2219 N N . LEU A 1 303 ? 16.078 -2.945 -5.292 1.00 89.25 303 LEU A N 1
ATOM 2220 C CA . LEU A 1 303 ? 16.767 -1.942 -4.472 1.00 89.25 303 LEU A CA 1
ATOM 2221 C C . LEU A 1 303 ? 18.148 -1.581 -5.031 1.00 89.25 303 LEU A C 1
ATOM 2223 O O . LEU A 1 303 ? 18.508 -0.409 -5.035 1.00 89.25 303 LEU A O 1
ATOM 2227 N N . GLU A 1 304 ? 18.902 -2.553 -5.537 1.00 89.44 304 GLU A N 1
ATOM 2228 C CA . GLU A 1 304 ? 20.191 -2.330 -6.197 1.00 89.44 304 GLU A CA 1
ATOM 2229 C C . GLU A 1 304 ? 20.036 -1.399 -7.404 1.00 89.44 304 GLU A C 1
ATOM 2231 O O . GLU A 1 304 ? 20.737 -0.393 -7.498 1.00 89.44 304 GLU A O 1
ATOM 2236 N N . VAL A 1 305 ? 19.039 -1.649 -8.261 1.00 89.44 305 VAL A N 1
ATOM 2237 C CA . VAL A 1 305 ? 18.733 -0.767 -9.398 1.00 89.44 305 VAL A CA 1
ATOM 2238 C C . VAL A 1 305 ? 18.399 0.654 -8.936 1.00 89.44 305 VAL A C 1
ATOM 2240 O O . VAL A 1 305 ? 18.859 1.618 -9.547 1.00 89.44 305 VAL A O 1
ATOM 2243 N N . LEU A 1 306 ? 17.638 0.813 -7.849 1.00 88.19 306 LEU A N 1
ATOM 2244 C CA . LEU A 1 306 ? 17.337 2.137 -7.294 1.00 88.19 306 LEU A CA 1
ATOM 2245 C C . LEU A 1 306 ? 18.588 2.839 -6.746 1.00 88.19 306 LEU A C 1
ATOM 2247 O O . LEU A 1 306 ? 18.715 4.043 -6.928 1.00 88.19 306 LEU A O 1
ATOM 2251 N N . ARG A 1 307 ? 19.520 2.113 -6.113 1.00 87.56 307 ARG A N 1
ATOM 2252 C CA . ARG A 1 307 ? 20.785 2.679 -5.605 1.00 87.56 307 ARG A CA 1
ATOM 2253 C C . ARG A 1 307 ? 21.744 3.079 -6.726 1.00 87.56 307 ARG A C 1
ATOM 2255 O O . ARG A 1 307 ? 22.476 4.051 -6.581 1.00 87.56 307 ARG A O 1
ATOM 2262 N N . GLU A 1 308 ? 21.761 2.330 -7.825 1.00 87.44 308 GLU A N 1
ATOM 2263 C CA . GLU A 1 308 ? 22.596 2.635 -8.993 1.00 87.44 308 GLU A CA 1
ATOM 2264 C C . GLU A 1 308 ? 22.046 3.781 -9.852 1.00 87.44 308 GLU A C 1
ATOM 2266 O O . GLU A 1 308 ? 22.792 4.397 -10.621 1.00 87.44 308 GLU A O 1
ATOM 2271 N N . SER A 1 309 ? 20.743 4.052 -9.756 1.00 85.62 309 SER A N 1
ATOM 2272 C CA . SER A 1 309 ? 20.075 5.066 -10.570 1.00 85.62 309 SER A CA 1
ATOM 2273 C C . SER A 1 309 ? 20.686 6.447 -10.337 1.00 85.62 309 SER A C 1
ATOM 2275 O O . SER A 1 309 ? 20.964 6.836 -9.207 1.00 85.62 309 SER A O 1
ATOM 2277 N N . SER A 1 310 ? 20.926 7.192 -11.419 1.00 84.25 310 SER A N 1
ATOM 2278 C CA . SER A 1 310 ? 21.516 8.534 -11.333 1.00 84.25 310 SER A CA 1
ATOM 2279 C C . SER A 1 310 ? 20.558 9.576 -10.768 1.00 84.25 310 SER A C 1
ATOM 2281 O O . SER A 1 310 ? 21.005 10.568 -10.204 1.00 84.25 310 SER A O 1
ATOM 2283 N N . ASP A 1 311 ? 19.262 9.365 -10.986 1.00 83.50 311 ASP A N 1
ATOM 2284 C CA . ASP A 1 311 ? 18.169 10.229 -10.554 1.00 83.50 311 ASP A CA 1
ATOM 2285 C C . ASP A 1 311 ? 16.854 9.420 -10.551 1.00 83.50 311 ASP A C 1
ATOM 2287 O O . ASP A 1 311 ? 16.834 8.249 -10.964 1.00 83.50 311 ASP A O 1
ATOM 2291 N N . PHE A 1 312 ? 15.750 10.043 -10.141 1.00 86.81 312 PHE A N 1
ATOM 2292 C CA . PHE A 1 312 ? 14.408 9.469 -10.183 1.00 86.81 312 PHE A CA 1
ATOM 2293 C C . PHE A 1 312 ? 13.457 10.313 -11.035 1.00 86.81 312 PHE A C 1
ATOM 2295 O O . PHE A 1 312 ? 13.446 11.539 -10.980 1.00 86.81 312 PHE A O 1
ATOM 2302 N N . GLU A 1 313 ? 12.619 9.642 -11.821 1.00 85.06 313 GLU A N 1
ATOM 2303 C CA . GLU A 1 313 ? 11.498 10.289 -12.495 1.00 85.06 313 GLU A CA 1
ATOM 2304 C C . GLU A 1 313 ? 10.395 10.641 -11.495 1.00 85.06 313 GLU A C 1
ATOM 2306 O O . GLU A 1 313 ? 10.129 9.915 -10.532 1.00 85.06 313 GLU A O 1
ATOM 2311 N N . LEU A 1 314 ? 9.711 11.749 -11.768 1.00 82.81 314 LEU A N 1
ATOM 2312 C CA . LEU A 1 314 ? 8.560 12.173 -10.988 1.00 82.81 314 LEU A CA 1
ATOM 2313 C C . LEU A 1 314 ? 7.399 11.186 -11.147 1.00 82.81 314 LEU A C 1
ATOM 2315 O O . LEU A 1 314 ? 7.107 10.709 -12.247 1.00 82.81 314 LEU A O 1
ATOM 2319 N N . ASP A 1 315 ? 6.705 10.918 -10.043 1.00 86.50 315 ASP A N 1
ATOM 2320 C CA . ASP A 1 315 ? 5.548 10.035 -10.065 1.00 86.50 315 ASP A CA 1
ATOM 2321 C C . ASP A 1 315 ? 4.378 10.680 -10.836 1.00 86.50 315 ASP A C 1
ATOM 2323 O O . ASP A 1 315 ? 3.955 11.791 -10.501 1.00 86.50 315 ASP A O 1
ATOM 2327 N N . PRO A 1 316 ? 3.805 10.009 -11.852 1.00 87.62 316 PRO A N 1
ATOM 2328 C CA . PRO A 1 316 ? 2.638 10.515 -12.572 1.00 87.62 316 PRO A CA 1
ATOM 2329 C C . PRO A 1 316 ? 1.334 10.502 -11.754 1.00 87.62 316 PRO A C 1
ATOM 2331 O O . PRO A 1 316 ? 0.297 10.897 -12.289 1.00 87.62 316 PRO A O 1
ATOM 2334 N N . VAL A 1 317 ? 1.328 10.030 -10.500 1.00 87.50 317 VAL A N 1
ATOM 2335 C CA . VAL A 1 317 ? 0.141 10.037 -9.623 1.00 87.50 317 VAL A CA 1
ATOM 2336 C C . VAL A 1 317 ? 0.312 10.947 -8.406 1.00 87.50 317 VAL A C 1
ATOM 2338 O O . VAL A 1 317 ? 1.419 11.253 -7.978 1.00 87.50 317 VAL A O 1
ATOM 2341 N N . GLN A 1 318 ? -0.811 11.368 -7.823 1.00 83.38 318 GLN A N 1
ATOM 2342 C CA . GLN A 1 318 ? -0.831 12.154 -6.586 1.00 83.38 318 GLN A CA 1
ATOM 2343 C C . GLN A 1 318 ? -0.181 11.420 -5.404 1.00 83.38 318 GLN A C 1
ATOM 2345 O O . GLN A 1 318 ? -0.430 10.232 -5.182 1.00 83.38 318 GLN A O 1
ATOM 2350 N N . THR A 1 319 ? 0.521 12.178 -4.560 1.00 81.50 319 THR A N 1
ATOM 2351 C CA . THR A 1 319 ? 1.219 11.679 -3.362 1.00 81.50 319 THR A CA 1
ATOM 2352 C C . THR A 1 319 ? 0.307 10.897 -2.400 1.00 81.50 319 THR A C 1
ATOM 2354 O O . THR A 1 319 ? 0.728 9.932 -1.767 1.00 81.50 319 THR A O 1
ATOM 2357 N N . GLY A 1 320 ? -0.979 11.256 -2.309 1.00 82.44 320 GLY A N 1
ATOM 2358 C CA . GLY A 1 320 ? -1.949 10.573 -1.439 1.00 82.44 320 GLY A CA 1
ATOM 2359 C C . GLY A 1 320 ? -2.280 9.125 -1.837 1.00 82.44 320 GLY A C 1
ATOM 2360 O O . GLY A 1 320 ? -2.922 8.418 -1.058 1.00 82.44 320 GLY A O 1
ATOM 2361 N N . VAL A 1 321 ? -1.864 8.688 -3.032 1.00 87.50 321 VAL A N 1
ATOM 2362 C CA . VAL A 1 321 ? -2.102 7.339 -3.582 1.00 87.50 321 VAL A CA 1
ATOM 2363 C C . VAL A 1 321 ? -0.841 6.465 -3.538 1.00 87.50 321 VAL A C 1
ATOM 2365 O O . VAL A 1 321 ? -0.908 5.263 -3.792 1.00 87.50 321 VAL A O 1
ATOM 2368 N N . THR A 1 322 ? 0.306 7.038 -3.186 1.00 88.50 322 THR A N 1
ATOM 2369 C CA . THR A 1 322 ? 1.594 6.339 -3.114 1.00 88.50 322 THR A CA 1
ATOM 2370 C C . THR A 1 322 ? 1.966 6.022 -1.670 1.00 88.50 322 THR A C 1
ATOM 2372 O O . THR A 1 322 ? 1.609 6.766 -0.757 1.00 88.50 322 THR A O 1
ATOM 2375 N N . ASP A 1 323 ? 2.699 4.936 -1.455 1.00 89.50 323 ASP A N 1
ATOM 2376 C CA . ASP A 1 323 ? 3.249 4.556 -0.152 1.00 89.50 323 ASP A CA 1
ATOM 2377 C C . ASP A 1 323 ? 4.623 3.911 -0.368 1.00 89.50 323 ASP A C 1
ATOM 2379 O O . ASP A 1 323 ? 4.748 2.998 -1.184 1.00 89.50 323 ASP A O 1
ATOM 2383 N N . SER A 1 324 ? 5.664 4.381 0.325 1.00 88.25 324 SER A N 1
ATOM 2384 C CA . SER A 1 324 ? 7.051 3.974 0.030 1.00 88.25 324 SER A CA 1
ATOM 2385 C C . SER A 1 324 ? 7.334 2.492 0.277 1.00 88.25 324 SER A C 1
ATOM 2387 O O . SER A 1 324 ? 8.332 1.968 -0.208 1.00 88.25 324 SER A O 1
ATOM 2389 N N . VAL A 1 325 ? 6.473 1.788 1.020 1.00 90.50 325 VAL A N 1
ATOM 2390 C CA . VAL A 1 325 ? 6.629 0.349 1.257 1.00 90.50 325 VAL A CA 1
ATOM 2391 C C . VAL A 1 325 ? 6.216 -0.453 0.026 1.00 90.50 325 VAL A C 1
ATOM 2393 O O . VAL A 1 325 ? 6.838 -1.468 -0.276 1.00 90.50 325 VAL A O 1
ATOM 2396 N N . ILE A 1 326 ? 5.176 -0.012 -0.687 1.00 93.44 326 ILE A N 1
ATOM 2397 C CA . ILE A 1 326 ? 4.506 -0.798 -1.738 1.00 93.44 326 ILE A CA 1
ATOM 2398 C C . ILE A 1 326 ? 4.510 -0.135 -3.121 1.00 93.44 326 ILE A C 1
ATOM 2400 O O . ILE A 1 326 ? 4.131 -0.770 -4.107 1.00 93.44 326 ILE A O 1
ATOM 2404 N N . THR A 1 327 ? 4.914 1.130 -3.209 1.00 94.12 327 THR A N 1
ATOM 2405 C CA . THR A 1 327 ? 5.015 1.908 -4.442 1.00 94.12 327 THR A CA 1
ATOM 2406 C C . THR A 1 327 ? 6.482 2.222 -4.714 1.00 94.12 327 THR A C 1
ATOM 2408 O O . THR A 1 327 ? 7.049 3.154 -4.160 1.00 94.12 327 THR A O 1
ATOM 2411 N N . MET A 1 328 ? 7.106 1.453 -5.601 1.00 93.12 328 MET A N 1
ATOM 2412 C CA . MET A 1 328 ? 8.502 1.652 -5.984 1.00 93.12 328 MET A CA 1
ATOM 2413 C C . MET A 1 328 ? 8.702 3.000 -6.693 1.00 93.12 328 MET A C 1
ATOM 2415 O O . MET A 1 328 ? 7.977 3.284 -7.653 1.00 93.12 328 MET A O 1
ATOM 2419 N N . SER A 1 329 ? 9.686 3.807 -6.270 1.00 90.62 329 SER A N 1
ATOM 2420 C CA . SER A 1 329 ? 10.137 4.992 -7.020 1.00 90.62 329 SER A CA 1
ATOM 2421 C C . SER A 1 329 ? 10.548 4.646 -8.448 1.00 90.62 329 SER A C 1
ATOM 2423 O O . SER A 1 329 ? 10.938 3.519 -8.750 1.00 90.62 329 SER A O 1
ATOM 2425 N N . LEU A 1 330 ? 10.451 5.630 -9.337 1.00 92.50 330 LEU A N 1
ATOM 2426 C CA . LEU A 1 330 ? 10.717 5.459 -10.757 1.00 92.50 330 LEU A CA 1
ATOM 2427 C C . LEU A 1 330 ? 12.187 5.773 -11.052 1.00 92.50 330 LEU A C 1
ATOM 2429 O O . LEU A 1 330 ? 12.552 6.945 -11.022 1.00 92.50 330 LEU A O 1
ATOM 2433 N N . PRO A 1 331 ? 13.052 4.782 -11.327 1.00 91.25 331 PRO A N 1
ATOM 2434 C CA . PRO A 1 331 ? 14.433 5.076 -11.688 1.00 91.25 331 PRO A CA 1
ATOM 2435 C C . PRO A 1 331 ? 14.479 5.826 -13.025 1.00 91.25 331 PRO A C 1
ATOM 2437 O O . PRO A 1 331 ? 13.682 5.541 -13.927 1.00 91.25 331 PRO A O 1
ATOM 2440 N N . TYR A 1 332 ? 15.394 6.790 -13.143 1.00 88.31 332 TYR A N 1
ATOM 2441 C CA . TYR A 1 332 ? 15.476 7.677 -14.302 1.00 88.31 332 TYR A CA 1
ATOM 2442 C C . TYR A 1 332 ? 15.756 6.917 -15.602 1.00 88.31 332 TYR A C 1
ATOM 2444 O O . TYR A 1 332 ? 16.763 6.207 -15.727 1.00 88.31 332 TYR A O 1
ATOM 2452 N N . ARG A 1 333 ? 14.880 7.083 -16.599 1.00 89.75 333 ARG A N 1
ATOM 2453 C CA . ARG A 1 333 ? 15.090 6.553 -17.946 1.00 89.75 333 ARG A CA 1
ATOM 2454 C C . ARG A 1 333 ? 15.782 7.590 -18.824 1.00 89.75 333 ARG A C 1
ATOM 2456 O O . ARG A 1 333 ? 15.388 8.747 -18.901 1.00 89.75 333 ARG A O 1
ATOM 2463 N N . LEU A 1 334 ? 16.785 7.134 -19.572 1.00 86.56 334 LEU A N 1
ATOM 2464 C CA . LEU A 1 334 ? 17.433 7.932 -20.618 1.00 86.56 334 LEU A CA 1
ATOM 2465 C C . LEU A 1 334 ? 16.553 8.079 -21.864 1.00 86.56 334 LEU A C 1
ATOM 2467 O O . LEU A 1 334 ? 16.714 9.029 -22.628 1.00 86.56 334 LEU A O 1
ATOM 2471 N N . LEU A 1 335 ? 15.658 7.114 -22.092 1.00 84.56 335 LEU A N 1
ATOM 2472 C CA . LEU A 1 335 ? 14.737 7.092 -23.223 1.00 84.56 335 LEU A CA 1
ATOM 2473 C C . LEU A 1 335 ? 13.313 6.791 -22.756 1.00 84.56 335 LEU A C 1
ATOM 2475 O O . LEU A 1 335 ? 13.068 5.765 -22.106 1.00 84.56 335 LEU A O 1
ATOM 2479 N N . GLU A 1 336 ? 12.396 7.646 -23.219 1.00 83.06 336 GLU A N 1
ATOM 2480 C CA . GLU A 1 336 ? 10.960 7.644 -22.915 1.00 83.06 336 GLU A CA 1
ATOM 2481 C C . GLU A 1 336 ? 10.648 7.837 -21.423 1.00 83.06 336 GLU A C 1
ATOM 2483 O O . GLU A 1 336 ? 11.541 7.920 -20.591 1.00 83.06 336 GLU A O 1
ATOM 2488 N N . PHE A 1 337 ? 9.359 7.897 -21.094 1.00 85.62 337 PHE A N 1
ATOM 2489 C CA . PHE A 1 337 ? 8.860 7.958 -19.720 1.00 85.62 337 PHE A CA 1
ATOM 2490 C C . PHE A 1 337 ? 8.241 6.616 -19.330 1.00 85.62 337 PHE A C 1
ATOM 2492 O O . PHE A 1 337 ? 7.843 5.826 -20.193 1.00 85.62 337 PHE A O 1
ATOM 2499 N N . TRP A 1 338 ? 8.097 6.346 -18.034 1.00 89.00 338 TRP A N 1
ATOM 2500 C CA . TRP A 1 338 ? 7.401 5.134 -17.579 1.00 89.00 338 TRP A CA 1
ATOM 2501 C C . TRP A 1 338 ? 5.932 5.058 -18.025 1.00 89.00 338 TRP A C 1
ATOM 2503 O O . TRP A 1 338 ? 5.445 3.968 -18.330 1.00 89.00 338 TRP A O 1
ATOM 2513 N N . GLY A 1 339 ? 5.228 6.192 -18.090 1.00 87.38 339 GLY A N 1
ATOM 2514 C CA . GLY A 1 339 ? 3.852 6.281 -18.594 1.00 87.38 339 GLY A CA 1
ATOM 2515 C C . GLY A 1 339 ? 2.896 5.279 -17.933 1.00 87.38 339 GLY A C 1
ATOM 2516 O O . GLY A 1 339 ? 2.832 5.162 -16.707 1.00 87.38 339 GLY A O 1
ATOM 2517 N N . ASP A 1 340 ? 2.183 4.499 -18.747 1.00 88.69 340 ASP A N 1
ATOM 2518 C CA . ASP A 1 340 ? 1.252 3.465 -18.274 1.00 88.69 340 ASP A CA 1
ATOM 2519 C C . ASP A 1 340 ? 1.941 2.345 -17.474 1.00 88.69 340 ASP A C 1
ATOM 2521 O O . ASP A 1 340 ? 1.282 1.648 -16.699 1.00 88.69 340 ASP A O 1
ATOM 2525 N N . HIS A 1 341 ? 3.264 2.176 -17.606 1.00 91.00 341 HIS A N 1
ATOM 2526 C CA . HIS A 1 341 ? 4.019 1.215 -16.801 1.00 91.00 341 HIS A CA 1
ATOM 2527 C C . HIS A 1 341 ? 4.263 1.672 -15.362 1.00 91.00 341 HIS A C 1
ATOM 2529 O O . HIS A 1 341 ? 4.603 0.836 -14.528 1.00 91.00 341 HIS A O 1
ATOM 2535 N N . ALA A 1 342 ? 4.053 2.955 -15.057 1.00 92.06 342 ALA A N 1
ATOM 2536 C CA . ALA A 1 342 ? 4.120 3.500 -13.704 1.00 92.06 342 ALA A CA 1
ATOM 2537 C C . ALA A 1 342 ? 2.749 3.637 -13.026 1.00 92.06 342 ALA A C 1
ATOM 2539 O O . ALA A 1 342 ? 2.704 3.908 -11.828 1.00 92.06 342 ALA A O 1
ATOM 2540 N N . THR A 1 343 ? 1.635 3.450 -13.745 1.00 92.62 343 THR A N 1
ATOM 2541 C CA . THR A 1 343 ? 0.281 3.721 -13.228 1.00 92.62 343 THR A CA 1
ATOM 2542 C C . THR A 1 343 ? -0.668 2.535 -13.388 1.00 92.62 343 THR A C 1
ATOM 2544 O O . THR A 1 343 ? -0.354 1.526 -14.016 1.00 92.62 343 THR A O 1
ATOM 2547 N N . HIS A 1 344 ? -1.862 2.634 -12.804 1.00 93.75 344 HIS A N 1
ATOM 2548 C CA . HIS A 1 344 ? -2.890 1.602 -12.903 1.00 93.75 344 HIS A CA 1
ATOM 2549 C C . HIS A 1 344 ? -4.195 2.174 -13.494 1.00 93.75 344 HIS A C 1
ATOM 2551 O O . HIS A 1 344 ? -4.565 3.295 -13.135 1.00 93.75 344 HIS A O 1
ATOM 2557 N N . PRO A 1 345 ? -4.947 1.431 -14.339 1.00 92.31 345 PRO A N 1
ATOM 2558 C CA . PRO A 1 345 ? -6.208 1.907 -14.922 1.00 92.31 345 PRO A CA 1
ATOM 2559 C C . PRO A 1 345 ? -7.233 2.423 -13.899 1.00 92.31 345 PRO A C 1
ATOM 2561 O O . PRO A 1 345 ? -7.880 3.437 -14.137 1.00 92.31 345 PRO A O 1
ATOM 2564 N N . ASN A 1 346 ? -7.332 1.779 -12.733 1.00 88.44 346 ASN A N 1
ATOM 2565 C CA . ASN A 1 346 ? -8.243 2.189 -11.649 1.00 88.44 346 ASN A CA 1
ATOM 2566 C C . ASN A 1 346 ? -7.776 3.429 -10.862 1.00 88.44 346 ASN A C 1
ATOM 2568 O O . ASN A 1 346 ? -8.472 3.875 -9.958 1.00 88.44 346 ASN A O 1
ATOM 2572 N N . VAL A 1 347 ? -6.597 3.970 -11.180 1.00 86.06 347 VAL A N 1
ATOM 2573 C CA . VAL A 1 347 ? -6.009 5.161 -10.542 1.00 86.06 347 VAL A CA 1
ATOM 2574 C C . VAL A 1 347 ? -5.946 6.335 -11.532 1.00 86.06 347 VAL A C 1
ATOM 2576 O O . VAL A 1 347 ? -5.375 7.376 -11.234 1.00 86.06 347 VAL A O 1
ATOM 2579 N N . ARG A 1 348 ? -6.566 6.206 -12.715 1.00 82.56 348 ARG A N 1
ATOM 2580 C CA . ARG A 1 348 ? -6.576 7.249 -13.758 1.00 82.56 348 ARG A CA 1
ATOM 2581 C C . ARG A 1 348 ? -7.070 8.605 -13.260 1.00 82.56 348 ARG A C 1
ATOM 2583 O O . ARG A 1 348 ? -6.500 9.620 -13.636 1.00 82.56 348 ARG A O 1
ATOM 2590 N N . ASP A 1 349 ? -8.048 8.614 -12.359 1.00 81.25 349 ASP A N 1
ATOM 2591 C CA . ASP A 1 349 ? -8.599 9.844 -11.773 1.00 81.25 349 ASP A CA 1
ATOM 2592 C C . ASP A 1 349 ? -7.588 10.617 -10.906 1.00 81.25 349 ASP A C 1
ATOM 2594 O O . ASP A 1 349 ? -7.792 11.791 -10.608 1.00 81.25 349 ASP A O 1
ATOM 2598 N N . PHE A 1 350 ? -6.498 9.963 -10.498 1.00 81.06 350 PHE A N 1
ATOM 2599 C CA . PHE A 1 350 ? -5.431 10.537 -9.679 1.00 81.06 350 PHE A CA 1
ATOM 2600 C C . PHE A 1 350 ? -4.146 10.798 -10.477 1.00 81.06 350 PHE A C 1
ATOM 2602 O O . PHE A 1 350 ? -3.136 11.176 -9.880 1.00 81.06 350 PHE A O 1
ATOM 2609 N N . GLN A 1 351 ? -4.160 10.580 -11.798 1.00 80.88 351 GLN A N 1
ATOM 2610 C CA . GLN A 1 351 ? -3.030 10.903 -12.666 1.00 80.88 351 GLN A CA 1
ATOM 2611 C C . GLN A 1 351 ? -2.900 12.419 -12.821 1.00 80.88 351 GLN A C 1
ATOM 2613 O O . GLN A 1 351 ? -3.877 13.121 -13.088 1.00 80.88 351 GLN A O 1
ATOM 2618 N N . LEU A 1 352 ? -1.680 12.914 -12.652 1.00 81.25 352 LEU A N 1
ATOM 2619 C CA . LEU A 1 352 ? -1.352 14.327 -12.742 1.00 81.25 352 LEU A CA 1
ATOM 2620 C C . LEU A 1 352 ? -1.097 14.723 -14.195 1.00 81.25 352 LEU A C 1
ATOM 2622 O O . LEU A 1 352 ? -0.411 14.027 -14.945 1.00 81.25 352 LEU A O 1
ATOM 2626 N N . LYS A 1 353 ? -1.614 15.886 -14.594 1.00 84.19 353 LYS A N 1
ATOM 2627 C CA . LYS A 1 353 ? -1.209 16.514 -15.861 1.00 84.19 353 LYS A CA 1
ATOM 2628 C C . LYS A 1 353 ? 0.220 17.073 -15.746 1.00 84.19 353 LYS A C 1
ATOM 2630 O O . LYS A 1 353 ? 0.642 17.396 -14.637 1.00 84.19 353 LYS A O 1
ATOM 2635 N N . PRO A 1 354 ? 0.945 17.300 -16.859 1.00 77.50 354 PRO A N 1
ATOM 2636 C CA . PRO A 1 354 ? 2.305 17.855 -16.818 1.00 77.50 354 PRO A CA 1
ATOM 2637 C C . PRO A 1 354 ? 2.463 19.149 -16.002 1.00 77.50 354 PRO A C 1
ATOM 2639 O O . PRO A 1 354 ? 3.388 19.275 -15.211 1.00 77.50 354 PRO A O 1
ATOM 2642 N N . GLU A 1 355 ? 1.510 20.077 -16.093 1.00 77.31 355 GLU A N 1
ATOM 2643 C CA . GLU A 1 355 ? 1.523 21.324 -15.304 1.00 77.31 355 GLU A CA 1
ATOM 2644 C C . GLU A 1 355 ? 1.201 21.122 -13.807 1.00 77.31 355 GLU A C 1
ATOM 2646 O O . GLU A 1 355 ? 1.432 21.995 -12.967 1.00 77.31 355 GLU A O 1
ATOM 2651 N N . GLU A 1 356 ? 0.568 20.004 -13.453 1.00 78.94 356 GLU A N 1
ATOM 2652 C CA . GLU A 1 356 ? 0.264 19.638 -12.066 1.00 78.94 356 GLU A CA 1
ATOM 2653 C C . GLU A 1 356 ? 1.414 18.858 -11.434 1.00 78.94 356 GLU A C 1
ATOM 2655 O O . GLU A 1 356 ? 1.632 18.984 -10.231 1.00 78.94 356 GLU A O 1
ATOM 2660 N N . MET A 1 357 ? 2.163 18.119 -12.251 1.00 76.25 357 MET A N 1
ATOM 2661 C CA . MET A 1 357 ? 3.381 17.412 -11.877 1.00 76.25 357 MET A CA 1
ATOM 2662 C C . MET A 1 357 ? 4.447 18.369 -11.325 1.00 76.25 357 MET A C 1
ATOM 2664 O O . MET A 1 357 ? 4.929 18.160 -10.219 1.00 76.25 357 MET A O 1
ATOM 2668 N N . GLU A 1 358 ? 4.749 19.480 -12.007 1.00 76.69 358 GLU A N 1
ATOM 2669 C CA . GLU A 1 358 ? 5.718 20.474 -11.499 1.00 76.69 358 GLU A CA 1
ATOM 2670 C C . GLU A 1 358 ? 5.292 21.097 -10.160 1.00 76.69 358 GLU A C 1
ATOM 2672 O O . GLU A 1 358 ? 6.112 21.399 -9.291 1.00 76.69 358 GLU A O 1
ATOM 2677 N N . ARG A 1 359 ? 3.982 21.297 -9.985 1.00 77.06 359 ARG A N 1
ATOM 2678 C CA . ARG A 1 359 ? 3.407 21.812 -8.740 1.00 77.06 359 ARG A CA 1
ATOM 2679 C C . ARG A 1 359 ? 3.530 20.799 -7.607 1.00 77.06 359 ARG A C 1
ATOM 2681 O O . ARG A 1 359 ? 3.836 21.193 -6.484 1.00 77.06 359 ARG A O 1
ATOM 2688 N N . GLU A 1 360 ? 3.303 19.525 -7.904 1.00 77.62 360 GLU A N 1
ATOM 2689 C CA . GLU A 1 360 ? 3.469 18.436 -6.946 1.00 77.62 360 GLU A CA 1
ATOM 2690 C C . GLU A 1 360 ? 4.943 18.242 -6.575 1.00 77.62 360 GLU A C 1
ATOM 2692 O O . GLU A 1 360 ? 5.238 18.114 -5.395 1.00 77.62 360 GLU A O 1
ATOM 2697 N N . LEU A 1 361 ? 5.875 18.331 -7.529 1.00 78.50 361 LEU A N 1
ATOM 2698 C CA . LEU A 1 361 ? 7.314 18.247 -7.257 1.00 78.50 361 LEU A CA 1
ATOM 2699 C C . LEU A 1 361 ? 7.748 19.297 -6.228 1.00 78.50 361 LEU A C 1
ATOM 2701 O O . LEU A 1 361 ? 8.329 18.958 -5.201 1.00 78.50 361 LEU A O 1
ATOM 2705 N N . LYS A 1 362 ? 7.372 20.564 -6.442 1.00 79.25 362 LYS A N 1
ATOM 2706 C CA . LYS A 1 362 ? 7.665 21.641 -5.480 1.00 79.25 362 LYS A CA 1
ATOM 2707 C C . LYS A 1 362 ? 7.039 21.378 -4.112 1.00 79.25 362 LYS A C 1
ATOM 2709 O O . LYS A 1 362 ? 7.620 21.725 -3.087 1.00 79.25 362 LYS A O 1
ATOM 2714 N N . LEU A 1 363 ? 5.836 20.799 -4.083 1.00 80.12 363 LEU A N 1
ATOM 2715 C CA . LEU A 1 363 ? 5.179 20.422 -2.835 1.00 80.12 363 LEU A CA 1
ATOM 2716 C C . LEU A 1 363 ? 5.985 19.338 -2.108 1.00 80.12 363 LEU A C 1
ATOM 2718 O O . LEU A 1 363 ? 6.219 19.465 -0.911 1.00 80.12 363 LEU A O 1
ATOM 2722 N N . GLN A 1 364 ? 6.419 18.303 -2.823 1.00 79.69 364 GLN A N 1
ATOM 2723 C CA . GLN A 1 364 ? 7.199 17.197 -2.273 1.00 79.69 364 GLN A CA 1
ATOM 2724 C C . GLN A 1 364 ? 8.563 17.667 -1.757 1.00 79.69 364 GLN A C 1
ATOM 2726 O O . GLN A 1 364 ? 8.919 17.337 -0.629 1.00 79.69 364 GLN A O 1
ATOM 2731 N N . GLU A 1 365 ? 9.282 18.496 -2.517 1.00 80.00 365 GLU A N 1
ATOM 2732 C CA . GLU A 1 365 ? 10.562 19.084 -2.097 1.00 80.00 365 GLU A CA 1
ATOM 2733 C C . GLU A 1 365 ? 10.417 19.867 -0.789 1.00 80.00 365 GLU A C 1
ATOM 2735 O O . GLU A 1 365 ? 11.151 19.629 0.171 1.00 80.00 365 GLU A O 1
ATOM 2740 N N . LYS A 1 366 ? 9.418 20.756 -0.707 1.00 80.06 366 LYS A N 1
ATOM 2741 C CA . LYS A 1 366 ? 9.157 21.532 0.512 1.00 80.06 366 LYS A CA 1
ATOM 2742 C C . LYS A 1 366 ? 8.695 20.660 1.674 1.00 80.06 366 LYS A C 1
ATOM 2744 O O . LYS A 1 366 ? 9.020 20.962 2.818 1.00 80.06 366 LYS A O 1
ATOM 2749 N N . LEU A 1 367 ? 7.952 19.589 1.402 1.00 79.25 367 LEU A N 1
ATOM 2750 C CA . LEU A 1 367 ? 7.509 18.651 2.429 1.00 79.25 367 LEU A CA 1
ATOM 2751 C C . LEU A 1 367 ? 8.705 17.934 3.056 1.00 79.25 367 LEU A C 1
ATOM 2753 O O . LEU A 1 367 ? 8.775 17.830 4.277 1.00 79.25 367 LEU A O 1
ATOM 2757 N N . VAL A 1 368 ? 9.650 17.479 2.232 1.00 79.75 368 VAL A N 1
ATOM 2758 C CA . VAL A 1 368 ? 10.894 16.862 2.702 1.00 79.75 368 VAL A CA 1
ATOM 2759 C C . VAL A 1 368 ? 11.722 17.878 3.488 1.00 79.75 368 VAL A C 1
ATOM 2761 O O . VAL A 1 368 ? 12.136 17.570 4.600 1.00 79.75 368 VAL A O 1
ATOM 2764 N N . GLU A 1 369 ? 11.883 19.104 2.977 1.00 80.75 369 GLU A N 1
ATOM 2765 C CA . GLU A 1 369 ? 12.637 20.173 3.649 1.00 80.75 369 GLU A CA 1
ATOM 2766 C C . GLU A 1 369 ? 12.072 20.487 5.050 1.00 80.75 369 GLU A C 1
ATOM 2768 O O . GLU A 1 369 ? 12.809 20.541 6.036 1.00 80.75 369 GLU A O 1
ATOM 2773 N N . GLU A 1 370 ? 10.753 20.667 5.169 1.00 76.56 370 GLU A N 1
ATOM 2774 C CA . GLU A 1 370 ? 10.090 20.943 6.450 1.00 76.56 370 GLU A CA 1
ATOM 2775 C C . GLU A 1 370 ? 10.082 19.721 7.378 1.00 76.56 370 GLU A C 1
ATOM 2777 O O . GLU A 1 370 ? 10.274 19.859 8.589 1.00 76.56 370 GLU A O 1
ATOM 2782 N N . TYR A 1 371 ? 9.913 18.515 6.832 1.00 74.50 371 TYR A N 1
ATOM 2783 C CA . TYR A 1 371 ? 9.972 17.287 7.618 1.00 74.50 371 TYR A CA 1
ATOM 2784 C C . TYR A 1 371 ? 11.376 17.043 8.178 1.00 74.50 371 TYR A C 1
ATOM 2786 O O . TYR A 1 371 ? 11.501 16.670 9.340 1.00 74.50 371 TYR A O 1
ATOM 2794 N N . GLU A 1 372 ? 12.441 17.299 7.418 1.00 76.31 372 GLU A N 1
ATOM 2795 C CA . GLU A 1 372 ? 13.818 17.211 7.914 1.00 76.31 372 GLU A CA 1
ATOM 2796 C C . GLU A 1 372 ? 14.083 18.223 9.032 1.00 76.31 372 GLU A C 1
ATOM 2798 O O . GLU A 1 372 ? 14.620 17.849 10.080 1.00 76.31 372 GLU A O 1
ATOM 2803 N N . LYS A 1 373 ? 13.619 19.472 8.870 1.00 77.25 373 LYS A N 1
ATOM 2804 C CA . LYS A 1 373 ? 13.662 20.491 9.934 1.00 77.25 373 LYS A CA 1
ATOM 2805 C C . LYS A 1 373 ? 12.926 20.032 11.197 1.00 77.25 373 LYS A C 1
ATOM 2807 O O . LYS A 1 373 ? 13.408 20.279 12.302 1.00 77.25 373 LYS A O 1
ATOM 2812 N N . ALA A 1 374 ? 11.786 19.353 11.052 1.00 69.50 374 ALA A N 1
ATOM 2813 C CA . ALA A 1 374 ? 11.001 18.831 12.172 1.00 69.50 374 ALA A CA 1
ATOM 2814 C C . ALA A 1 374 ? 11.611 17.561 12.801 1.00 69.50 374 ALA A C 1
ATOM 2816 O O . ALA A 1 374 ? 11.576 17.391 14.021 1.00 69.50 374 ALA A O 1
ATOM 2817 N N . LYS A 1 375 ? 12.214 16.676 11.998 1.00 67.75 375 LYS A N 1
ATOM 2818 C CA . LYS A 1 375 ? 12.807 15.401 12.433 1.00 67.75 375 LYS A CA 1
ATOM 2819 C C . LYS A 1 375 ? 14.017 15.600 13.345 1.00 67.75 375 LYS A C 1
ATOM 2821 O O . LYS A 1 375 ? 14.241 14.774 14.225 1.00 67.75 375 LYS A O 1
ATOM 2826 N N . LEU A 1 376 ? 14.717 16.732 13.225 1.00 56.16 376 LEU A N 1
ATOM 2827 C CA . LEU A 1 376 ? 15.738 17.189 14.181 1.00 56.16 376 LEU A CA 1
ATOM 2828 C C . LEU A 1 376 ? 15.227 17.304 15.637 1.00 56.16 376 LEU A C 1
ATOM 2830 O O . LEU A 1 376 ? 16.037 17.478 16.544 1.00 56.16 376 LEU A O 1
ATOM 2834 N N . GLN A 1 377 ? 13.915 17.183 15.883 1.00 50.91 377 GLN A N 1
ATOM 2835 C CA . GLN A 1 377 ? 13.290 17.315 17.204 1.00 50.91 377 GLN A CA 1
ATOM 2836 C C . GLN A 1 377 ? 12.562 16.050 17.711 1.00 50.91 377 GLN A C 1
ATOM 2838 O O . GLN A 1 377 ? 11.925 16.119 18.761 1.00 50.91 377 GLN A O 1
ATOM 2843 N N . SER A 1 378 ? 12.624 14.899 17.021 1.00 49.16 378 SER A N 1
ATOM 2844 C CA . SER A 1 378 ? 11.837 13.701 17.399 1.00 49.16 378 SER A CA 1
ATOM 2845 C C . SER A 1 378 ? 12.604 12.372 17.319 1.00 49.16 378 SER A C 1
ATOM 2847 O O . SER A 1 378 ? 13.553 12.234 16.549 1.00 49.16 378 SER A O 1
ATOM 2849 N N . GLU A 1 379 ? 12.191 11.388 18.129 1.00 43.94 379 GLU A N 1
ATOM 2850 C CA . GLU A 1 379 ? 12.794 10.047 18.175 1.00 43.94 379 GLU A CA 1
ATOM 2851 C C . GLU A 1 379 ? 12.466 9.193 16.931 1.00 43.94 379 GLU A C 1
ATOM 2853 O O . GLU A 1 379 ? 11.376 9.305 16.359 1.00 43.94 379 GLU A O 1
ATOM 2858 N N . PRO A 1 380 ? 13.379 8.294 16.508 1.00 44.41 380 PRO A N 1
ATOM 2859 C CA . PRO A 1 380 ? 13.168 7.442 15.345 1.00 44.41 380 PRO A CA 1
ATOM 2860 C C . PRO A 1 380 ? 12.085 6.384 15.607 1.00 44.41 380 PRO A C 1
ATOM 2862 O O . PRO A 1 380 ? 12.216 5.539 16.491 1.00 44.41 380 PRO A O 1
ATOM 2865 N N . LYS A 1 381 ? 11.027 6.391 14.790 1.00 57.78 381 LYS A N 1
ATOM 2866 C CA . LYS A 1 381 ? 10.003 5.335 14.777 1.00 57.78 381 LYS A CA 1
ATOM 2867 C C . LYS A 1 381 ? 10.517 4.034 14.139 1.00 57.78 381 LYS A C 1
ATOM 2869 O O . LYS A 1 381 ? 11.579 3.991 13.517 1.00 57.78 381 LYS A O 1
ATOM 2874 N N . VAL A 1 382 ? 9.730 2.970 14.332 1.00 54.16 382 VAL A N 1
ATOM 2875 C CA . VAL A 1 382 ? 9.951 1.586 13.873 1.00 54.16 382 VAL A CA 1
ATOM 2876 C C . VAL A 1 382 ? 10.501 1.535 12.442 1.00 54.16 382 VAL A C 1
ATOM 2878 O O . VAL A 1 382 ? 9.950 2.144 11.528 1.00 54.16 382 VAL A O 1
ATOM 2881 N N . LYS A 1 383 ? 11.588 0.777 12.242 1.00 59.19 383 LYS A N 1
ATOM 2882 C CA . LYS A 1 383 ? 12.220 0.592 10.928 1.00 59.19 383 LYS A CA 1
ATOM 2883 C C . LYS A 1 383 ? 11.295 -0.200 10.001 1.00 59.19 383 LYS A C 1
ATOM 2885 O O . LYS A 1 383 ? 11.099 -1.399 10.205 1.00 59.19 383 LYS A O 1
ATOM 2890 N N . ARG A 1 384 ? 10.765 0.468 8.980 1.00 64.88 384 ARG A N 1
ATOM 2891 C CA . ARG A 1 384 ? 10.022 -0.158 7.879 1.00 64.88 384 ARG A CA 1
ATOM 2892 C C . ARG A 1 384 ? 10.960 -0.956 6.971 1.00 64.88 384 ARG A C 1
ATOM 2894 O O . ARG A 1 384 ? 12.151 -0.645 6.882 1.00 64.88 384 ARG A O 1
ATOM 2901 N N . ARG A 1 385 ? 10.433 -2.019 6.361 1.00 71.56 385 ARG A N 1
ATOM 2902 C CA . ARG A 1 385 ? 11.167 -2.950 5.491 1.00 71.56 385 ARG A CA 1
ATOM 2903 C C . ARG A 1 385 ? 10.613 -2.870 4.060 1.00 71.56 385 ARG A C 1
ATOM 2905 O O . ARG A 1 385 ? 9.651 -2.156 3.799 1.00 71.56 385 ARG A O 1
ATOM 2912 N N . GLY A 1 386 ? 11.249 -3.573 3.126 1.00 69.19 386 GLY A N 1
ATOM 2913 C CA . GLY A 1 386 ? 10.859 -3.563 1.715 1.00 69.19 386 GLY A CA 1
ATOM 2914 C C . GLY A 1 386 ? 11.448 -2.370 0.958 1.00 69.19 386 GLY A C 1
ATOM 2915 O O . GLY A 1 386 ? 12.647 -2.111 1.048 1.00 69.19 386 GLY A O 1
ATOM 2916 N N . LEU A 1 387 ? 10.609 -1.651 0.206 1.00 74.56 387 LEU A N 1
ATOM 2917 C CA . LEU A 1 387 ? 11.029 -0.551 -0.679 1.00 74.56 387 LEU A CA 1
ATOM 2918 C C . LEU A 1 387 ? 11.339 0.768 0.049 1.00 74.56 387 LEU A C 1
ATOM 2920 O O . LEU A 1 387 ? 11.970 1.651 -0.527 1.00 74.56 387 LEU A O 1
ATOM 2924 N N . SER A 1 388 ? 10.984 0.884 1.332 1.00 64.81 388 SER A N 1
ATOM 2925 C CA . SER A 1 388 ? 11.233 2.087 2.137 1.00 64.81 388 SER A CA 1
ATOM 2926 C C . SER A 1 388 ? 12.721 2.352 2.415 1.00 64.81 388 SER A C 1
ATOM 2928 O O . SER A 1 388 ? 13.078 3.392 2.969 1.00 64.81 388 SER A O 1
ATOM 2930 N N . VAL A 1 389 ? 13.609 1.409 2.080 1.00 62.56 389 VAL A N 1
ATOM 2931 C CA . VAL A 1 389 ? 15.061 1.558 2.228 1.00 62.56 389 VAL A CA 1
ATOM 2932 C C . VAL A 1 389 ? 15.577 2.507 1.142 1.00 62.56 389 VAL A C 1
ATOM 2934 O O . VAL A 1 389 ? 15.817 2.099 0.011 1.00 62.56 389 VAL A O 1
ATOM 2937 N N . GLY A 1 390 ? 15.748 3.783 1.500 1.00 58.59 390 GLY A N 1
ATOM 2938 C CA . GLY A 1 390 ? 16.262 4.824 0.600 1.00 58.59 390 GLY A CA 1
ATOM 2939 C C . GLY A 1 390 ? 15.190 5.678 -0.086 1.00 58.59 390 GLY A C 1
ATOM 2940 O O . GLY A 1 390 ? 15.529 6.454 -0.973 1.00 58.59 390 GLY A O 1
ATOM 2941 N N . GLN A 1 391 ? 13.918 5.566 0.318 1.00 68.44 391 GLN A N 1
ATOM 2942 C CA . GLN A 1 391 ? 12.813 6.382 -0.201 1.00 68.44 391 GLN A CA 1
ATOM 2943 C C . GLN A 1 391 ? 12.100 7.137 0.927 1.00 68.44 391 GLN A C 1
ATOM 2945 O O . GLN A 1 391 ? 11.835 6.586 1.997 1.00 68.44 391 GLN A O 1
ATOM 2950 N N . ASN A 1 392 ? 11.746 8.395 0.667 1.00 66.88 392 ASN A N 1
ATOM 2951 C CA . ASN A 1 392 ? 10.949 9.212 1.579 1.00 66.88 392 ASN A CA 1
ATOM 2952 C C . ASN A 1 392 ? 9.457 8.858 1.433 1.00 66.88 392 ASN A C 1
ATOM 2954 O O . ASN A 1 392 ? 8.903 8.962 0.341 1.00 66.88 392 ASN A O 1
ATOM 2958 N N . ASP A 1 393 ? 8.787 8.451 2.521 1.00 67.00 393 ASP A N 1
ATOM 2959 C CA . ASP A 1 393 ? 7.328 8.248 2.521 1.00 67.00 393 ASP A CA 1
ATOM 2960 C C . ASP A 1 393 ? 6.598 9.588 2.624 1.00 67.00 393 ASP A C 1
ATOM 2962 O O . ASP A 1 393 ? 6.242 10.056 3.707 1.00 67.00 393 ASP A O 1
ATOM 2966 N N . LEU A 1 394 ? 6.368 10.209 1.475 1.00 73.44 394 LEU A N 1
ATOM 2967 C CA . LEU A 1 394 ? 5.736 11.519 1.383 1.00 73.44 394 LEU A CA 1
ATOM 2968 C C . LEU A 1 394 ? 4.303 11.533 1.952 1.00 73.44 394 LEU A C 1
ATOM 2970 O O . LEU A 1 394 ? 3.867 12.548 2.500 1.00 73.44 394 LEU A O 1
ATOM 2974 N N . ARG A 1 395 ? 3.571 10.409 1.885 1.00 78.31 395 ARG A N 1
ATOM 2975 C CA . ARG A 1 395 ? 2.208 10.301 2.429 1.00 78.31 395 ARG A CA 1
ATOM 2976 C C . ARG A 1 395 ? 2.236 10.303 3.950 1.00 78.31 395 ARG A C 1
ATOM 2978 O O . ARG A 1 395 ? 1.498 11.067 4.574 1.00 78.31 395 ARG A O 1
ATOM 2985 N N . GLN A 1 396 ? 3.090 9.477 4.551 1.00 74.19 396 GLN A N 1
ATOM 2986 C CA . GLN A 1 396 ? 3.239 9.456 6.003 1.00 74.19 396 GLN A CA 1
ATOM 2987 C C . GLN A 1 396 ? 3.822 10.770 6.522 1.00 74.19 396 GLN A C 1
ATOM 2989 O O . GLN A 1 396 ? 3.304 11.298 7.500 1.00 74.19 396 GLN A O 1
ATOM 2994 N N . MET A 1 397 ? 4.844 11.326 5.866 1.00 73.12 397 MET A N 1
ATOM 2995 C CA . MET A 1 397 ? 5.399 12.635 6.226 1.00 73.12 397 MET A CA 1
ATOM 2996 C C . MET A 1 397 ? 4.302 13.705 6.235 1.00 73.12 397 MET A C 1
ATOM 2998 O O . MET A 1 397 ? 4.181 14.456 7.202 1.00 73.12 397 MET A O 1
ATOM 3002 N N . GLY A 1 398 ? 3.436 13.712 5.215 1.00 70.19 398 GLY A N 1
ATOM 3003 C CA . GLY A 1 398 ? 2.253 14.569 5.170 1.00 70.19 398 GLY A CA 1
ATOM 3004 C C . GLY A 1 398 ? 1.294 14.330 6.338 1.00 70.19 398 GLY A C 1
ATOM 3005 O O . GLY A 1 398 ? 0.899 15.282 7.009 1.00 70.19 398 GLY A O 1
ATOM 3006 N N . GLN A 1 399 ? 0.944 13.075 6.630 1.00 72.44 399 GLN A N 1
ATOM 3007 C CA . GLN A 1 399 ? 0.060 12.737 7.753 1.00 72.44 399 GLN A CA 1
ATOM 3008 C C . GLN A 1 399 ? 0.649 13.140 9.111 1.00 72.44 399 GLN A C 1
ATOM 3010 O O . GLN A 1 399 ? -0.052 13.723 9.939 1.00 72.44 399 GLN A O 1
ATOM 3015 N N . GLU A 1 400 ? 1.931 12.871 9.341 1.00 72.44 400 GLU A N 1
ATOM 3016 C CA . GLU A 1 400 ? 2.623 13.194 10.586 1.00 72.44 400 GLU A CA 1
ATOM 3017 C C . GLU A 1 400 ? 2.723 14.703 10.783 1.00 72.44 400 GLU A C 1
ATOM 3019 O O . GLU A 1 400 ? 2.334 15.210 11.839 1.00 72.44 400 GLU A O 1
ATOM 3024 N N . MET A 1 401 ? 3.126 15.427 9.737 1.00 72.06 401 MET A N 1
ATOM 3025 C CA . MET A 1 401 ? 3.170 16.886 9.738 1.00 72.06 401 MET A CA 1
ATOM 3026 C C . MET A 1 401 ? 1.793 17.486 10.042 1.00 72.06 401 MET A C 1
ATOM 3028 O O . MET A 1 401 ? 1.700 18.432 10.821 1.00 72.06 401 MET A O 1
ATOM 3032 N N . MET A 1 402 ? 0.718 16.910 9.494 1.00 72.75 402 MET A N 1
ATOM 3033 C CA . MET A 1 402 ? -0.659 17.355 9.735 1.00 72.75 402 MET A CA 1
ATOM 3034 C C . MET A 1 402 ? -1.193 16.994 11.125 1.00 72.75 402 MET A C 1
ATOM 3036 O O . MET A 1 402 ? -2.072 17.687 11.638 1.00 72.75 402 MET A O 1
ATOM 3040 N N . SER A 1 403 ? -0.685 15.922 11.731 1.00 69.69 403 SER A N 1
ATOM 3041 C CA . SER A 1 403 ? -1.039 15.502 13.092 1.00 69.69 403 SER A CA 1
ATOM 3042 C C . SER A 1 403 ? -0.256 16.243 14.184 1.00 69.69 403 SER A C 1
ATOM 3044 O O . SER A 1 403 ? -0.629 16.184 15.356 1.00 69.69 403 SER A O 1
ATOM 3046 N N . SER A 1 404 ? 0.812 16.956 13.810 1.00 71.69 404 SER A N 1
ATOM 3047 C CA . SER A 1 404 ? 1.647 17.716 14.738 1.00 71.69 404 SER A CA 1
ATOM 3048 C C . SER A 1 404 ? 0.915 18.947 15.301 1.00 71.69 404 SER A C 1
ATOM 3050 O O . SER A 1 404 ? 0.213 19.641 14.561 1.00 71.69 404 SER A O 1
ATOM 3052 N N . PRO A 1 405 ? 1.131 19.319 16.579 1.00 70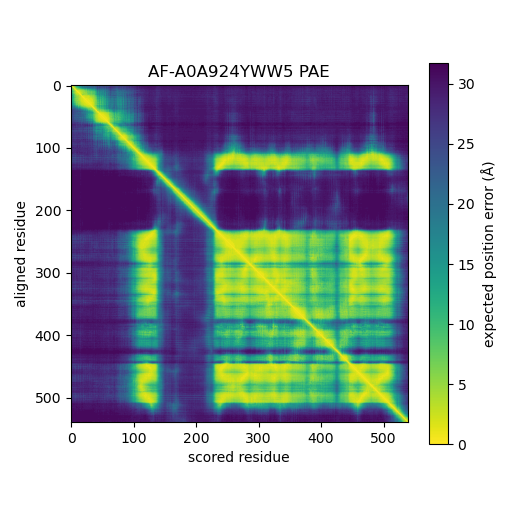.25 405 PRO A N 1
ATOM 3053 C CA . PRO A 1 405 ? 0.606 20.562 17.150 1.00 70.25 405 PRO A CA 1
ATOM 3054 C C . PRO A 1 405 ? 1.015 21.829 16.378 1.00 70.25 405 PRO A C 1
ATOM 3056 O O . PRO A 1 405 ? 0.287 22.821 16.389 1.00 70.25 405 PRO A O 1
ATOM 3059 N N . SER A 1 406 ? 2.161 21.804 15.686 1.00 73.62 406 SER A N 1
ATOM 3060 C CA . SER A 1 406 ? 2.666 22.916 14.869 1.00 73.62 406 SER A CA 1
ATOM 3061 C C . SER A 1 406 ? 2.186 22.889 13.409 1.00 73.62 406 SER A C 1
ATOM 3063 O O . SER A 1 406 ? 2.588 23.757 12.630 1.00 73.62 406 SER A O 1
ATOM 3065 N N . ALA A 1 407 ? 1.299 21.956 13.029 1.00 70.81 407 ALA A N 1
ATOM 3066 C CA . ALA A 1 407 ? 0.835 21.752 11.652 1.00 70.81 407 ALA A CA 1
ATOM 3067 C C . ALA A 1 407 ? 0.371 23.044 10.965 1.00 70.81 407 ALA A C 1
ATOM 3069 O O . ALA A 1 407 ? 0.761 23.330 9.839 1.00 70.81 407 ALA A O 1
ATOM 3070 N N . ALA A 1 408 ? -0.431 23.868 11.647 1.00 68.69 408 ALA A N 1
ATOM 3071 C CA . ALA A 1 408 ? -0.948 25.111 11.073 1.00 68.69 408 ALA A CA 1
ATOM 3072 C C . ALA A 1 408 ? 0.163 26.127 10.747 1.00 68.69 408 ALA A C 1
ATOM 3074 O O . ALA A 1 408 ? 0.086 26.827 9.734 1.00 68.69 408 ALA A O 1
ATOM 3075 N N . HIS A 1 409 ? 1.205 26.196 11.580 1.00 71.31 409 HIS A N 1
ATOM 3076 C CA . HIS A 1 409 ? 2.336 27.097 11.374 1.00 71.31 409 HIS A CA 1
ATOM 3077 C C . HIS A 1 409 ? 3.245 26.594 10.248 1.00 71.31 409 HIS A C 1
ATOM 3079 O O . HIS A 1 409 ? 3.586 27.371 9.360 1.00 71.31 409 HIS A O 1
ATOM 3085 N N . MET A 1 410 ? 3.534 25.287 10.222 1.00 72.38 410 MET A N 1
ATOM 3086 C CA . MET A 1 410 ? 4.302 24.645 9.146 1.00 72.38 410 MET A CA 1
ATOM 3087 C C . MET A 1 410 ? 3.605 24.801 7.790 1.00 72.38 410 MET A C 1
ATOM 3089 O O . MET A 1 410 ? 4.219 25.231 6.822 1.00 72.38 410 MET A O 1
ATOM 3093 N N . MET A 1 411 ? 2.289 24.583 7.729 1.00 71.75 411 MET A N 1
ATOM 3094 C CA . MET A 1 411 ? 1.498 24.755 6.504 1.00 71.75 411 MET A CA 1
ATOM 3095 C C . MET A 1 411 ? 1.472 26.204 6.012 1.00 71.75 411 MET A C 1
ATOM 3097 O O . MET A 1 411 ? 1.508 26.458 4.809 1.00 71.75 411 MET A O 1
ATOM 3101 N N . THR A 1 412 ? 1.420 27.165 6.936 1.00 71.94 412 THR A N 1
ATOM 3102 C CA . THR A 1 412 ? 1.480 28.591 6.588 1.00 71.94 412 THR A CA 1
ATOM 3103 C C . THR A 1 412 ? 2.870 28.963 6.069 1.00 71.94 412 THR A C 1
ATOM 3105 O O . THR A 1 412 ? 2.967 29.683 5.077 1.00 71.94 412 THR A O 1
ATOM 3108 N N . GLY A 1 413 ? 3.934 28.437 6.685 1.00 73.12 413 GLY A N 1
ATOM 3109 C CA . GLY A 1 413 ? 5.316 28.611 6.234 1.00 73.12 413 GLY A CA 1
ATOM 3110 C C . GLY A 1 413 ? 5.570 27.998 4.857 1.00 73.12 413 GLY A C 1
ATOM 3111 O O . GLY A 1 413 ? 6.116 28.671 3.986 1.00 73.12 413 GLY A O 1
ATOM 3112 N N . MET A 1 414 ? 5.086 26.775 4.627 1.00 73.69 414 MET A N 1
ATOM 3113 C CA . MET A 1 414 ? 5.160 26.075 3.343 1.00 73.69 414 MET A CA 1
ATOM 3114 C C . MET A 1 414 ? 4.413 26.836 2.241 1.00 73.69 414 MET A C 1
ATOM 3116 O O . MET A 1 414 ? 4.952 27.073 1.165 1.00 73.69 414 MET A O 1
ATOM 3120 N N . ALA A 1 415 ? 3.190 27.301 2.510 1.00 71.50 415 ALA A N 1
ATOM 3121 C CA . ALA A 1 415 ? 2.444 28.103 1.544 1.00 71.50 415 ALA A CA 1
ATOM 3122 C C . ALA A 1 415 ? 3.137 29.448 1.251 1.00 71.50 415 ALA A C 1
ATOM 3124 O O . ALA A 1 415 ? 3.197 29.875 0.099 1.00 71.50 415 ALA A O 1
ATOM 3125 N N . ALA A 1 416 ? 3.683 30.117 2.273 1.00 69.19 416 ALA A N 1
ATOM 3126 C CA . ALA A 1 416 ? 4.384 31.391 2.116 1.00 69.19 416 ALA A CA 1
ATOM 3127 C C . ALA A 1 416 ? 5.702 31.249 1.336 1.00 69.19 416 ALA A C 1
ATOM 3129 O O . ALA A 1 416 ? 6.002 32.089 0.482 1.00 69.19 416 ALA A O 1
ATOM 3130 N N . SER A 1 417 ? 6.472 30.183 1.573 1.00 68.00 417 SER A N 1
ATOM 3131 C CA . SER A 1 417 ? 7.715 29.915 0.842 1.00 68.00 417 SER A CA 1
ATOM 3132 C C . SER A 1 417 ? 7.435 29.594 -0.628 1.00 68.00 417 SER A C 1
ATOM 3134 O O . SER A 1 417 ? 8.043 30.207 -1.507 1.00 68.00 417 SER A O 1
ATOM 3136 N N . MET A 1 418 ? 6.416 28.773 -0.908 1.00 68.31 418 MET A N 1
ATOM 3137 C CA . MET A 1 418 ? 5.957 28.500 -2.275 1.00 68.31 418 MET A CA 1
ATOM 3138 C C . MET A 1 418 ? 5.466 29.769 -2.996 1.00 68.31 418 MET A C 1
ATOM 3140 O O . MET A 1 418 ? 5.696 29.930 -4.196 1.00 68.31 418 MET A O 1
ATOM 3144 N N . MET A 1 419 ? 4.824 30.706 -2.284 1.00 63.97 419 MET A N 1
ATOM 3145 C CA . MET A 1 419 ? 4.427 32.002 -2.856 1.00 63.97 419 MET A CA 1
ATOM 3146 C C . MET A 1 419 ? 5.620 32.914 -3.166 1.00 63.97 419 MET A C 1
ATOM 3148 O O . MET A 1 419 ? 5.583 33.649 -4.154 1.00 63.97 419 MET A O 1
ATOM 3152 N N . THR A 1 420 ? 6.664 32.876 -2.340 1.00 63.12 420 THR A N 1
ATOM 3153 C CA . THR A 1 420 ? 7.838 33.749 -2.480 1.00 63.12 420 THR A CA 1
ATOM 3154 C C . THR A 1 420 ? 8.739 33.287 -3.629 1.00 63.12 420 THR A C 1
ATOM 3156 O O . THR A 1 420 ? 9.174 34.107 -4.435 1.00 63.12 420 THR A O 1
ATOM 3159 N N . GLU A 1 421 ? 8.935 31.976 -3.794 1.00 55.72 421 GLU A N 1
ATOM 3160 C CA . GLU A 1 421 ? 9.704 31.404 -4.913 1.00 55.72 421 GLU A CA 1
ATOM 3161 C C . GLU A 1 421 ? 8.973 31.533 -6.261 1.00 55.72 421 GLU A C 1
ATOM 3163 O O . GLU A 1 421 ? 9.599 31.813 -7.281 1.00 55.72 421 GLU A O 1
ATOM 3168 N N . SER A 1 422 ? 7.635 31.453 -6.277 1.00 52.59 422 SER A N 1
ATOM 3169 C CA . SER A 1 422 ? 6.820 31.718 -7.477 1.00 52.59 422 SER A CA 1
ATOM 3170 C C . SER A 1 422 ? 6.917 33.169 -7.981 1.00 52.59 422 SER A C 1
ATOM 3172 O O . SER A 1 422 ? 6.566 33.436 -9.131 1.00 52.59 422 SER A O 1
ATOM 3174 N N . SER A 1 423 ? 7.371 34.108 -7.147 1.00 49.88 423 SER A N 1
ATOM 3175 C CA . SER A 1 423 ? 7.540 35.523 -7.496 1.00 49.88 423 SER A CA 1
ATOM 3176 C C . SER A 1 423 ? 8.916 35.841 -8.104 1.00 49.88 423 SER A C 1
ATOM 3178 O O . SER A 1 423 ? 9.102 36.950 -8.607 1.00 49.88 423 SER A O 1
ATOM 3180 N N . GLY A 1 424 ? 9.884 34.919 -8.027 1.00 46.53 424 GLY A N 1
ATOM 3181 C CA . GLY A 1 424 ? 11.306 35.198 -8.265 1.00 46.53 424 GLY A CA 1
ATOM 3182 C C . GLY A 1 424 ? 11.815 35.027 -9.699 1.00 46.53 424 GLY A C 1
ATOM 3183 O O . GLY A 1 424 ? 12.892 35.523 -10.012 1.00 46.53 424 GLY A O 1
ATOM 3184 N N . GLY A 1 425 ? 11.070 34.383 -10.597 1.00 44.47 425 GLY A N 1
ATOM 3185 C CA . GLY A 1 425 ? 11.501 34.262 -11.990 1.00 44.47 425 GLY A CA 1
ATOM 3186 C C . GLY A 1 425 ? 10.778 33.164 -12.757 1.00 44.47 425 GLY A C 1
ATOM 3187 O O . GLY A 1 425 ? 10.835 32.003 -12.379 1.00 44.47 425 GLY A O 1
ATOM 3188 N N . GLY A 1 426 ? 10.141 33.550 -13.864 1.00 38.53 426 GLY A N 1
ATOM 3189 C CA . GLY A 1 426 ? 9.694 32.632 -14.911 1.00 38.53 426 GLY A CA 1
ATOM 3190 C C . GLY A 1 426 ? 8.362 31.922 -14.656 1.00 38.53 426 GLY A C 1
ATOM 3191 O O . GLY A 1 426 ? 8.321 30.862 -14.055 1.00 38.53 426 GLY A O 1
ATOM 3192 N N . GLY A 1 427 ? 7.287 32.479 -15.223 1.00 38.19 427 GLY A N 1
ATOM 3193 C CA . GLY A 1 427 ? 6.168 31.706 -15.777 1.00 38.19 427 GLY A CA 1
ATOM 3194 C C . GLY A 1 427 ? 5.235 30.968 -14.808 1.00 38.19 427 GLY A C 1
ATOM 3195 O O . GLY A 1 427 ? 5.491 29.844 -14.409 1.00 38.19 427 GLY A O 1
ATOM 3196 N N . GLY A 1 428 ? 4.060 31.555 -14.559 1.00 40.56 428 GLY A N 1
ATOM 3197 C CA . GLY A 1 428 ? 2.766 30.855 -14.645 1.00 40.56 428 GLY A CA 1
ATOM 3198 C C . GLY A 1 428 ? 2.418 29.691 -13.703 1.00 40.56 428 GLY A C 1
ATOM 3199 O O . GLY A 1 428 ? 1.279 29.235 -13.772 1.00 40.56 428 GLY A O 1
ATOM 3200 N N . ALA A 1 429 ? 3.297 29.211 -12.821 1.00 44.03 429 ALA A N 1
ATOM 3201 C CA . ALA A 1 429 ? 2.939 28.143 -11.887 1.00 44.03 429 ALA A CA 1
ATOM 3202 C C . ALA A 1 429 ? 1.907 28.661 -10.867 1.00 44.03 429 ALA A C 1
ATOM 3204 O O . ALA A 1 429 ? 2.209 29.490 -10.007 1.00 44.03 429 ALA A O 1
ATOM 3205 N N . ALA A 1 430 ? 0.660 28.206 -11.002 1.00 49.72 430 ALA A N 1
ATOM 3206 C CA . ALA A 1 430 ? -0.463 28.633 -10.178 1.00 49.72 430 ALA A CA 1
ATOM 3207 C C . ALA A 1 430 ? -0.173 28.448 -8.676 1.00 49.72 430 ALA A C 1
ATOM 3209 O O . ALA A 1 430 ? 0.222 27.368 -8.234 1.00 49.72 430 ALA A O 1
ATOM 3210 N N . ARG A 1 431 ? -0.405 29.515 -7.901 1.00 61.06 431 ARG A N 1
ATOM 3211 C CA . ARG A 1 431 ? -0.303 29.542 -6.435 1.00 61.06 431 ARG A CA 1
ATOM 3212 C C . ARG A 1 431 ? -1.190 28.446 -5.838 1.00 61.06 431 ARG A C 1
ATOM 3214 O O . ARG A 1 431 ? -2.390 28.459 -6.094 1.00 61.06 431 ARG A O 1
ATOM 3221 N N . MET A 1 432 ? -0.628 27.548 -5.027 1.00 65.88 432 MET A N 1
ATOM 3222 C CA . MET A 1 432 ? -1.430 26.631 -4.211 1.00 65.88 432 MET A CA 1
ATOM 3223 C C . MET A 1 432 ? -1.845 27.315 -2.911 1.00 65.88 432 MET A C 1
ATOM 3225 O O . MET A 1 432 ? -1.021 27.864 -2.179 1.00 65.88 432 MET A O 1
ATOM 3229 N N . SER A 1 433 ? -3.142 27.297 -2.626 1.00 73.75 433 SER A N 1
ATOM 3230 C CA . SER A 1 433 ? -3.682 27.784 -1.361 1.00 73.75 433 SER A CA 1
ATOM 3231 C C . SER A 1 433 ? -3.380 26.800 -0.218 1.00 73.75 433 SER A C 1
ATOM 3233 O O . SER A 1 433 ? -3.311 25.590 -0.444 1.00 73.75 433 SER A O 1
ATOM 3235 N N . PRO A 1 434 ? -3.284 27.265 1.043 1.00 68.88 434 PRO A N 1
ATOM 3236 C CA . PRO A 1 434 ? -3.144 26.373 2.200 1.00 68.88 434 PRO A CA 1
ATOM 3237 C C . PRO A 1 434 ? -4.246 25.303 2.289 1.00 68.88 434 PRO A C 1
ATOM 3239 O O . PRO A 1 434 ? -4.010 24.205 2.792 1.00 68.88 434 PRO A O 1
ATOM 3242 N N . ALA A 1 435 ? -5.450 25.608 1.788 1.00 72.25 435 ALA A N 1
ATOM 3243 C CA . ALA A 1 435 ? -6.565 24.668 1.724 1.00 72.25 435 ALA A CA 1
ATOM 3244 C C . ALA A 1 435 ? -6.332 23.557 0.686 1.00 72.25 435 ALA A C 1
ATOM 3246 O O . ALA A 1 435 ? -6.595 22.396 0.985 1.00 72.25 435 ALA A O 1
ATOM 3247 N N . GLU A 1 436 ? -5.796 23.889 -0.491 1.00 70.94 436 GLU A N 1
ATOM 3248 C CA . GLU A 1 436 ? -5.433 22.904 -1.520 1.00 70.94 436 GLU A CA 1
ATOM 3249 C C . GLU A 1 436 ? -4.268 22.022 -1.072 1.00 70.94 436 GLU A C 1
ATOM 3251 O O . GLU A 1 436 ? -4.334 20.808 -1.244 1.00 70.94 436 GLU A O 1
ATOM 3256 N N . ILE A 1 437 ? -3.247 22.600 -0.428 1.00 70.06 437 ILE A N 1
ATOM 3257 C CA . ILE A 1 437 ? -2.138 21.829 0.156 1.00 70.06 437 ILE A CA 1
ATOM 3258 C C . ILE A 1 437 ? -2.689 20.859 1.199 1.00 70.06 437 ILE A C 1
ATOM 3260 O O . ILE A 1 437 ? -2.421 19.660 1.147 1.00 70.06 437 ILE A O 1
ATOM 3264 N N . LYS A 1 438 ? -3.542 21.349 2.110 1.00 70.12 438 LYS A N 1
ATOM 3265 C CA . LYS A 1 438 ? -4.189 20.498 3.110 1.00 70.12 438 LYS A CA 1
ATOM 3266 C C . LYS A 1 438 ? -4.991 19.394 2.438 1.00 70.12 438 LYS A C 1
ATOM 3268 O O . LYS A 1 438 ? -4.890 18.252 2.862 1.00 70.12 438 LYS A O 1
ATOM 3273 N N . GLN A 1 439 ? -5.769 19.698 1.406 1.00 70.94 439 GLN A N 1
ATOM 3274 C CA . GLN A 1 439 ? -6.566 18.700 0.705 1.00 70.94 439 GLN A CA 1
ATOM 3275 C C . GLN A 1 439 ? -5.689 17.638 0.034 1.00 70.94 439 GLN A C 1
ATOM 3277 O O . GLN A 1 439 ? -6.025 16.468 0.130 1.00 70.94 439 GLN A O 1
ATOM 3282 N N . ARG A 1 440 ? -4.552 17.999 -0.570 1.00 68.12 440 ARG A N 1
ATOM 3283 C CA . ARG A 1 440 ? -3.621 17.026 -1.172 1.00 68.12 440 ARG A CA 1
ATOM 3284 C C . ARG A 1 440 ? -2.915 16.151 -0.135 1.00 68.12 440 ARG A C 1
ATOM 3286 O O . ARG A 1 440 ? -2.768 14.957 -0.362 1.00 68.12 440 ARG A O 1
ATOM 3293 N N . LEU A 1 441 ? -2.550 16.718 1.018 1.00 63.84 441 LEU A N 1
ATOM 3294 C CA . LEU A 1 441 ? -1.892 15.986 2.110 1.00 63.84 441 LEU A CA 1
ATOM 3295 C C . LEU A 1 441 ? -2.863 15.156 2.969 1.00 63.84 441 LEU A C 1
ATOM 3297 O O . LEU A 1 441 ? -2.461 14.162 3.565 1.00 63.84 441 LEU A O 1
ATOM 3301 N N . THR A 1 442 ? -4.135 15.562 3.059 1.00 58.19 442 THR A N 1
ATOM 3302 C CA . THR A 1 442 ? -5.172 14.888 3.872 1.00 58.19 442 THR A CA 1
ATOM 3303 C C . THR A 1 442 ? -6.153 14.054 3.062 1.00 58.19 442 THR A C 1
ATOM 3305 O O . THR A 1 442 ? -6.925 13.295 3.654 1.00 58.19 442 THR A O 1
ATOM 3308 N N . ALA A 1 443 ? -6.140 14.154 1.730 1.00 53.66 443 ALA A N 1
ATOM 3309 C CA . ALA A 1 443 ? -6.805 13.194 0.866 1.00 53.66 443 ALA A CA 1
ATOM 3310 C C . ALA A 1 443 ? -6.079 11.857 1.012 1.00 53.66 443 ALA A C 1
ATOM 3312 O O . ALA A 1 443 ? -5.226 11.499 0.207 1.00 53.66 443 ALA A O 1
ATOM 3313 N N . ASN A 1 444 ? -6.434 11.112 2.060 1.00 58.81 444 ASN A N 1
ATOM 3314 C CA . ASN A 1 444 ? -6.210 9.680 2.106 1.00 58.81 444 ASN A CA 1
ATOM 3315 C C . ASN A 1 444 ? -6.796 9.143 0.802 1.00 58.81 444 ASN A C 1
ATOM 3317 O O . ASN A 1 444 ? -8.019 9.187 0.613 1.00 58.81 444 ASN A O 1
ATOM 3321 N N . GLY A 1 445 ? -5.923 8.741 -0.125 1.00 61.69 445 GLY A N 1
ATOM 3322 C CA . GLY A 1 445 ? -6.337 8.206 -1.407 1.00 61.69 445 GLY A CA 1
ATOM 3323 C C . GLY A 1 445 ? -7.395 7.140 -1.164 1.00 61.69 445 GLY A C 1
ATOM 3324 O O . GLY A 1 445 ? -7.294 6.337 -0.233 1.00 61.69 445 GLY A O 1
ATOM 3325 N N . ARG A 1 446 ? -8.454 7.132 -1.981 1.00 80.50 446 ARG A N 1
ATOM 3326 C CA . ARG A 1 446 ? -9.447 6.046 -1.902 1.00 80.50 446 ARG A CA 1
ATOM 3327 C C . ARG A 1 446 ? -8.769 4.681 -2.062 1.00 80.50 446 ARG A C 1
ATOM 3329 O O . ARG A 1 446 ? -9.225 3.690 -1.495 1.00 80.50 446 ARG A O 1
ATOM 3336 N N . LEU A 1 447 ? -7.676 4.680 -2.822 1.00 89.88 447 LEU A N 1
ATOM 3337 C CA . LEU A 1 447 ? -6.857 3.550 -3.211 1.00 89.88 447 LEU A CA 1
ATOM 3338 C C . LEU A 1 447 ? -5.382 3.882 -2.933 1.00 89.88 447 LEU A C 1
ATOM 3340 O O . LEU A 1 447 ? -5.009 5.054 -2.981 1.00 89.88 447 LEU A O 1
ATOM 3344 N N . LEU A 1 448 ? -4.561 2.859 -2.700 1.00 92.56 448 LEU A N 1
ATOM 3345 C CA . LEU A 1 448 ? -3.100 2.939 -2.777 1.00 92.56 448 LEU A CA 1
ATOM 3346 C C . LEU A 1 448 ? -2.603 2.143 -3.984 1.00 92.56 448 LEU A C 1
ATOM 3348 O O . LEU A 1 448 ? -3.111 1.054 -4.261 1.00 92.56 448 LEU A O 1
ATOM 3352 N N . LEU A 1 449 ? -1.614 2.676 -4.694 1.00 94.81 449 LEU A N 1
ATOM 3353 C CA . LEU A 1 449 ? -0.980 2.027 -5.834 1.00 94.81 449 LEU A CA 1
ATOM 3354 C C . LEU A 1 449 ? 0.089 1.042 -5.350 1.00 94.81 449 LEU A C 1
ATOM 3356 O O . LEU A 1 449 ? 1.130 1.444 -4.839 1.00 94.81 449 LEU A O 1
ATOM 3360 N N . PHE A 1 450 ? -0.121 -0.249 -5.585 1.00 96.75 450 PHE A N 1
ATOM 3361 C CA . PHE A 1 450 ? 0.976 -1.211 -5.546 1.00 96.75 450 PHE A CA 1
ATOM 3362 C C . PHE A 1 450 ? 1.755 -1.095 -6.859 1.00 96.75 450 PHE A C 1
ATOM 3364 O O . PHE A 1 450 ? 1.163 -1.250 -7.931 1.00 96.75 450 PHE A O 1
ATOM 3371 N N . ARG A 1 451 ? 3.061 -0.824 -6.794 1.00 96.25 451 ARG A N 1
ATOM 3372 C CA . ARG A 1 451 ? 3.946 -0.746 -7.962 1.00 96.25 451 ARG A CA 1
ATOM 3373 C C . ARG A 1 451 ? 5.287 -1.376 -7.634 1.00 96.25 451 ARG A C 1
ATOM 3375 O O . ARG A 1 451 ? 5.988 -0.908 -6.744 1.00 96.25 451 ARG A O 1
ATOM 3382 N N . TYR A 1 452 ? 5.664 -2.379 -8.413 1.00 96.88 452 TYR A N 1
ATOM 3383 C CA . TYR A 1 452 ? 6.954 -3.041 -8.308 1.00 96.88 452 TYR A CA 1
ATOM 3384 C C . TYR A 1 452 ? 7.503 -3.360 -9.701 1.00 96.88 452 TYR A C 1
ATOM 3386 O O . TYR A 1 452 ? 6.765 -3.838 -10.565 1.00 96.88 452 TYR A O 1
ATOM 3394 N N . PHE A 1 453 ? 8.793 -3.110 -9.915 1.00 96.25 453 PHE A N 1
ATOM 3395 C CA . PHE A 1 453 ? 9.496 -3.498 -11.135 1.00 96.25 453 PHE A CA 1
ATOM 3396 C C . PHE A 1 453 ? 10.403 -4.692 -10.840 1.00 96.25 453 PHE A C 1
ATOM 3398 O O . PHE A 1 453 ? 11.404 -4.573 -10.138 1.00 96.25 453 PHE A O 1
ATOM 3405 N N . ASP A 1 454 ? 10.042 -5.852 -11.387 1.00 96.31 454 ASP A N 1
ATOM 3406 C CA . ASP A 1 454 ? 10.865 -7.057 -11.321 1.00 96.31 454 ASP A CA 1
ATOM 3407 C C . ASP A 1 454 ? 11.933 -6.992 -12.417 1.00 96.31 454 ASP A C 1
ATOM 3409 O O . ASP A 1 454 ? 11.621 -7.186 -13.593 1.00 96.31 454 ASP A O 1
ATOM 3413 N N . PHE A 1 455 ? 13.170 -6.669 -12.035 1.00 94.69 455 PHE A N 1
ATOM 3414 C CA . PHE A 1 455 ? 14.322 -6.592 -12.942 1.00 94.69 455 PHE A CA 1
ATOM 3415 C C . PHE A 1 455 ? 15.071 -7.927 -13.093 1.00 94.69 455 PHE A C 1
ATOM 3417 O O . PHE A 1 455 ? 15.891 -8.063 -14.000 1.00 94.69 455 PHE A O 1
ATOM 3424 N N . ASP A 1 456 ? 14.782 -8.924 -12.252 1.00 94.62 456 ASP A N 1
ATOM 3425 C CA . ASP A 1 456 ? 15.434 -10.241 -12.267 1.00 94.62 456 ASP A CA 1
ATOM 3426 C C . ASP A 1 456 ? 14.666 -11.226 -13.167 1.00 94.62 456 ASP A C 1
ATOM 3428 O O . ASP A 1 456 ? 14.308 -12.336 -12.776 1.00 94.62 456 ASP A O 1
ATOM 3432 N N . VAL A 1 457 ? 14.320 -10.788 -14.379 1.00 94.69 457 VAL A N 1
ATOM 3433 C CA . VAL A 1 457 ? 13.468 -11.550 -15.303 1.00 94.69 457 VAL A CA 1
ATOM 3434 C C . VAL A 1 457 ? 14.253 -12.090 -16.492 1.00 94.69 457 VAL A C 1
ATOM 3436 O O . VAL A 1 457 ? 15.086 -11.401 -17.087 1.00 94.69 457 VAL A 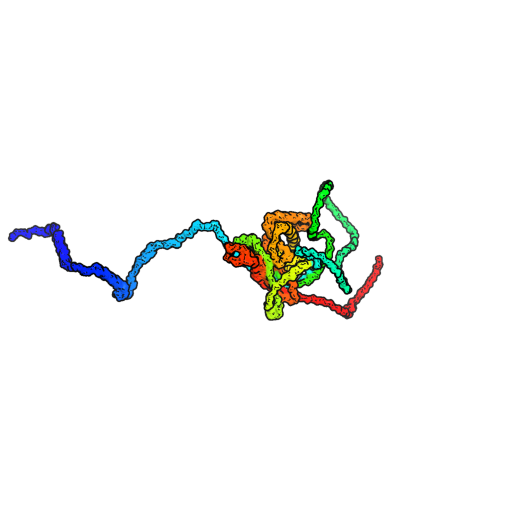O 1
ATOM 3439 N N . GLN A 1 458 ? 13.961 -13.332 -16.886 1.00 93.44 458 GLN A N 1
ATOM 3440 C CA . GLN A 1 458 ? 14.642 -13.977 -18.005 1.00 93.44 458 GLN A CA 1
ATOM 3441 C C . GLN A 1 458 ? 13.948 -13.682 -19.344 1.00 93.44 458 GLN A C 1
ATOM 3443 O O . GLN A 1 458 ? 12.718 -13.729 -19.432 1.00 93.44 458 GLN A O 1
ATOM 3448 N N . PRO A 1 459 ? 14.712 -13.400 -20.416 1.00 93.69 459 PRO A N 1
ATOM 3449 C CA . PRO A 1 459 ? 14.150 -13.148 -21.738 1.00 93.69 459 PRO A CA 1
ATOM 3450 C C . PRO A 1 459 ? 13.454 -14.395 -22.298 1.00 93.69 459 PRO A C 1
ATOM 3452 O O . PRO A 1 459 ? 13.985 -15.498 -22.219 1.00 93.69 459 PRO A O 1
ATOM 3455 N N . GLY A 1 460 ? 12.286 -14.213 -22.915 1.00 91.69 460 GLY A N 1
ATOM 3456 C CA . GLY A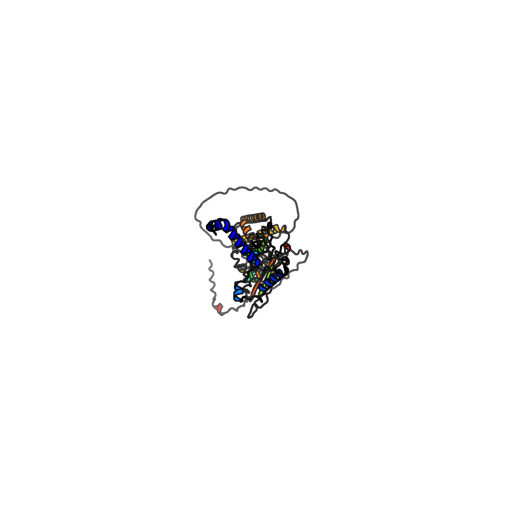 1 460 ? 11.502 -15.296 -23.518 1.00 91.69 460 GLY A CA 1
ATOM 3457 C C . GLY A 1 460 ? 10.663 -16.117 -22.536 1.00 91.69 460 GLY A C 1
ATOM 3458 O O . GLY A 1 460 ? 9.949 -17.018 -22.971 1.00 91.69 460 GLY A O 1
ATOM 3459 N N . VAL A 1 461 ? 10.708 -15.808 -21.237 1.00 94.31 461 VAL A N 1
ATOM 3460 C CA . VAL A 1 461 ? 9.910 -16.490 -20.210 1.00 94.31 461 VAL A CA 1
ATOM 3461 C C . VAL A 1 461 ? 8.634 -15.697 -19.923 1.00 94.31 461 VAL A C 1
ATOM 3463 O O . VAL A 1 461 ? 8.629 -14.463 -19.940 1.00 94.31 461 VAL A O 1
ATOM 3466 N N . ALA A 1 462 ? 7.532 -16.410 -19.677 1.00 95.62 462 ALA A N 1
ATOM 3467 C CA . ALA A 1 462 ? 6.280 -15.816 -19.224 1.00 95.62 462 ALA A CA 1
ATOM 3468 C C . ALA A 1 462 ? 6.140 -15.958 -17.705 1.00 95.62 462 ALA A C 1
ATOM 3470 O O . ALA A 1 462 ? 6.316 -17.051 -17.169 1.00 95.62 462 ALA A O 1
ATOM 3471 N N . TYR A 1 463 ? 5.783 -14.873 -17.022 1.00 97.00 463 TYR A N 1
ATOM 3472 C CA . TYR A 1 463 ? 5.633 -14.841 -15.568 1.00 97.00 463 TYR A CA 1
ATOM 3473 C C . TYR A 1 463 ? 4.221 -14.435 -15.160 1.00 97.00 463 TYR A C 1
ATOM 3475 O O . TYR A 1 463 ? 3.611 -13.570 -15.789 1.00 97.00 463 TYR A O 1
ATOM 3483 N N . ARG A 1 464 ? 3.715 -15.021 -14.075 1.00 97.12 464 ARG A N 1
ATOM 3484 C CA . ARG A 1 464 ? 2.525 -14.537 -13.359 1.00 97.12 464 ARG A CA 1
ATOM 3485 C C . ARG A 1 464 ? 2.875 -14.234 -11.910 1.00 97.12 464 ARG A C 1
ATOM 3487 O O . ARG A 1 464 ? 3.760 -14.877 -11.350 1.00 97.12 464 ARG A O 1
ATOM 3494 N N . TYR A 1 465 ? 2.164 -13.285 -11.318 1.00 98.12 465 TYR A N 1
ATOM 3495 C CA . TYR A 1 465 ? 2.481 -12.736 -10.003 1.00 98.12 465 TYR A CA 1
ATOM 3496 C C . TYR A 1 465 ? 1.281 -12.815 -9.062 1.00 98.12 465 TYR A C 1
ATOM 3498 O O . TYR A 1 465 ? 0.127 -12.824 -9.503 1.00 98.12 465 TYR A O 1
ATOM 3506 N N . ARG A 1 466 ? 1.567 -12.852 -7.760 1.00 97.69 466 ARG A N 1
ATOM 3507 C CA . ARG A 1 466 ? 0.606 -12.629 -6.675 1.00 97.69 466 ARG A CA 1
ATOM 3508 C C . ARG A 1 466 ? 1.297 -11.915 -5.521 1.00 97.69 466 ARG A C 1
ATOM 3510 O O . ARG A 1 466 ? 2.484 -12.131 -5.283 1.00 97.69 466 ARG A O 1
ATOM 3517 N N . VAL A 1 467 ? 0.556 -11.086 -4.800 1.00 97.75 467 VAL A N 1
ATOM 3518 C CA . VAL A 1 467 ? 1.100 -10.280 -3.705 1.00 97.75 467 VAL A CA 1
ATOM 3519 C C . VAL A 1 467 ? 0.213 -10.359 -2.470 1.00 97.75 467 VAL A C 1
ATOM 3521 O O . VAL A 1 467 ? -1.006 -10.479 -2.575 1.00 97.75 467 VAL A O 1
ATOM 3524 N N . LYS A 1 468 ? 0.826 -10.275 -1.294 1.00 97.06 468 LYS A N 1
ATOM 3525 C CA . LYS A 1 468 ? 0.153 -9.978 -0.026 1.00 97.06 468 LYS A CA 1
ATOM 3526 C C . LYS A 1 468 ? 0.945 -8.919 0.734 1.00 97.06 468 LYS A C 1
ATOM 3528 O O . LYS A 1 468 ? 2.157 -8.807 0.554 1.00 97.06 468 LYS A O 1
ATOM 3533 N N . LEU A 1 469 ? 0.274 -8.143 1.573 1.00 96.81 469 LEU A N 1
ATOM 3534 C CA . LEU A 1 469 ? 0.887 -7.059 2.337 1.00 96.81 469 LEU A CA 1
ATOM 3535 C C . LEU A 1 469 ? 1.088 -7.490 3.788 1.00 96.81 469 LEU A C 1
ATOM 3537 O O . LEU A 1 469 ? 0.279 -8.246 4.331 1.00 96.81 469 LEU A O 1
ATOM 3541 N N . LYS A 1 470 ? 2.147 -6.983 4.418 1.00 95.56 470 LYS A N 1
ATOM 3542 C CA . LYS A 1 470 ? 2.350 -7.060 5.863 1.00 95.56 470 LYS A CA 1
ATOM 3543 C C . LYS A 1 470 ? 2.031 -5.712 6.480 1.00 95.56 470 LYS A C 1
ATOM 3545 O O . LYS A 1 470 ? 2.531 -4.672 6.057 1.00 95.56 470 LYS A O 1
ATOM 3550 N N . ILE A 1 471 ? 1.195 -5.746 7.497 1.00 94.69 471 ILE A N 1
ATOM 3551 C CA . ILE A 1 471 ? 0.634 -4.574 8.158 1.00 94.69 471 ILE A CA 1
ATOM 3552 C C . ILE A 1 471 ? 0.834 -4.697 9.656 1.00 94.69 471 ILE A C 1
ATOM 3554 O O . ILE A 1 471 ? 0.916 -5.796 10.213 1.00 94.69 471 ILE A O 1
ATOM 3558 N N . ARG A 1 472 ? 0.889 -3.552 10.323 1.00 92.94 472 ARG A N 1
ATOM 3559 C CA . ARG A 1 472 ? 0.966 -3.502 11.775 1.00 92.94 472 ARG A CA 1
ATOM 3560 C C . ARG A 1 472 ? -0.343 -3.979 12.393 1.00 92.94 472 ARG A C 1
ATOM 3562 O O . ARG A 1 472 ? -1.427 -3.531 12.013 1.00 92.94 472 ARG A O 1
ATOM 3569 N N . ASN A 1 473 ? -0.235 -4.861 13.382 1.00 93.69 473 ASN A N 1
ATOM 3570 C CA . ASN A 1 473 ? -1.374 -5.283 14.182 1.00 93.69 473 ASN A CA 1
ATOM 3571 C C . ASN A 1 473 ? -1.833 -4.118 15.087 1.00 93.69 473 ASN A C 1
ATOM 3573 O O . ASN A 1 473 ? -1.087 -3.731 15.990 1.00 93.69 473 ASN A O 1
ATOM 3577 N N . PRO A 1 474 ? -3.053 -3.575 14.911 1.00 91.00 474 PRO A N 1
ATOM 3578 C CA . PRO A 1 474 ? -3.543 -2.468 15.737 1.00 91.00 474 PRO A CA 1
ATOM 3579 C C . PRO A 1 474 ? -3.887 -2.877 17.179 1.00 91.00 474 PRO A C 1
ATOM 3581 O O . PRO A 1 474 ? -4.071 -2.010 18.038 1.00 91.00 474 PRO A O 1
ATOM 3584 N N . ASN A 1 475 ? -4.007 -4.182 17.442 1.00 91.69 475 ASN A N 1
ATOM 3585 C CA . ASN A 1 475 ? -4.296 -4.736 18.762 1.00 91.69 475 ASN A CA 1
ATOM 3586 C C . ASN A 1 475 ? -3.032 -5.147 19.529 1.00 91.69 475 ASN A C 1
ATOM 3588 O O . ASN A 1 475 ? -3.143 -5.540 20.689 1.00 91.69 475 ASN A O 1
ATOM 3592 N N . PHE A 1 476 ? -1.849 -5.056 18.914 1.00 89.88 476 PHE A N 1
ATOM 3593 C CA . PHE A 1 476 ? -0.591 -5.416 19.564 1.00 89.88 476 PHE A CA 1
ATOM 3594 C C . PHE A 1 476 ? -0.376 -4.598 20.845 1.00 89.88 476 PHE A C 1
ATOM 3596 O O . PHE A 1 476 ? -0.626 -3.394 20.854 1.00 89.88 476 PHE A O 1
ATOM 3603 N N . GLU A 1 477 ? 0.041 -5.269 21.923 1.00 85.38 477 GLU A N 1
ATOM 3604 C CA . GLU A 1 477 ? 0.262 -4.688 23.264 1.00 85.38 477 GLU A CA 1
ATOM 3605 C C . GLU A 1 477 ? -0.973 -4.055 23.933 1.00 85.38 477 GLU A C 1
ATOM 3607 O O . GLU A 1 477 ? -0.860 -3.449 25.002 1.00 85.38 477 GLU A O 1
ATOM 3612 N N . ARG A 1 478 ? -2.181 -4.227 23.377 1.00 87.50 478 ARG A N 1
ATOM 3613 C CA . ARG A 1 478 ? -3.398 -3.780 24.062 1.00 87.50 478 ARG A CA 1
ATOM 3614 C C . ARG A 1 478 ? -3.672 -4.634 25.306 1.00 87.50 478 ARG A C 1
ATOM 3616 O O . ARG A 1 478 ? -3.474 -5.851 25.271 1.00 87.50 478 ARG A O 1
ATOM 3623 N N . PRO A 1 479 ? -4.189 -4.038 26.398 1.00 88.25 479 PRO A N 1
ATOM 3624 C CA . PRO A 1 479 ? -4.598 -4.799 27.571 1.00 88.25 479 PRO A CA 1
ATOM 3625 C C . PRO A 1 479 ? -5.647 -5.857 27.208 1.00 88.25 479 PRO A C 1
ATOM 3627 O O . PRO A 1 479 ? -6.593 -5.571 26.476 1.00 88.25 479 PRO A O 1
ATOM 3630 N N . ALA A 1 480 ? -5.545 -7.055 27.791 1.00 86.12 480 ALA A N 1
ATOM 3631 C CA . ALA A 1 480 ? -6.490 -8.151 27.541 1.00 86.12 480 ALA A CA 1
ATOM 3632 C C . ALA A 1 480 ? -7.955 -7.787 27.865 1.00 86.12 480 ALA A C 1
ATOM 3634 O O . ALA A 1 480 ? -8.875 -8.386 27.324 1.00 86.12 480 ALA A O 1
ATOM 3635 N N . ALA A 1 481 ? -8.177 -6.785 28.723 1.00 85.88 481 ALA A N 1
ATOM 3636 C CA . ALA A 1 481 ? -9.503 -6.267 29.049 1.00 85.88 481 ALA A CA 1
ATOM 3637 C C . ALA A 1 481 ? -10.141 -5.417 27.931 1.00 85.88 481 ALA A C 1
ATOM 3639 O O . ALA A 1 481 ? -11.329 -5.123 28.018 1.00 85.88 481 ALA A O 1
ATOM 3640 N N . GLU A 1 482 ? -9.380 -4.998 26.915 1.00 86.56 482 GLU A N 1
ATOM 3641 C CA . GLU A 1 482 ? -9.857 -4.158 25.806 1.00 86.56 482 GLU A CA 1
ATOM 3642 C C . GLU A 1 482 ? -10.070 -4.930 24.499 1.00 86.56 482 GLU A C 1
ATOM 3644 O O . GLU A 1 482 ? -10.584 -4.365 23.534 1.00 86.56 482 GLU A O 1
ATOM 3649 N N . VAL A 1 483 ? -9.695 -6.209 24.453 1.00 89.75 483 VAL A N 1
ATOM 3650 C CA . VAL A 1 483 ? -9.710 -7.041 23.244 1.00 89.75 483 VAL A CA 1
ATOM 3651 C C . VAL A 1 483 ? -10.630 -8.240 23.463 1.00 89.75 483 VAL A C 1
ATOM 3653 O O . VAL A 1 483 ? -10.713 -8.764 24.569 1.00 89.75 483 VAL A O 1
ATOM 3656 N N . VAL A 1 484 ? -11.354 -8.669 22.423 1.00 91.12 484 VAL A N 1
ATOM 3657 C CA . VAL A 1 484 ? -12.277 -9.819 22.525 1.00 91.12 484 VAL A CA 1
ATOM 3658 C C . VAL A 1 484 ? -11.537 -11.115 22.859 1.00 91.12 484 VAL A C 1
ATOM 3660 O O . VAL A 1 484 ? -12.026 -11.906 23.661 1.00 91.12 484 VAL A O 1
ATOM 3663 N N . ASP A 1 485 ? -10.368 -11.318 22.254 1.00 89.56 485 ASP A N 1
ATOM 3664 C CA . ASP A 1 485 ? -9.508 -12.476 22.482 1.00 89.56 485 ASP A CA 1
ATOM 3665 C C . ASP A 1 485 ? -8.077 -11.996 22.794 1.00 89.56 485 ASP A C 1
ATOM 3667 O O . ASP A 1 485 ? -7.491 -11.273 21.979 1.00 89.56 485 ASP A O 1
ATOM 3671 N N . PRO A 1 486 ? -7.488 -12.379 23.944 1.00 88.56 486 PRO A N 1
ATOM 3672 C CA . PRO A 1 486 ? -6.104 -12.057 24.285 1.00 88.56 486 PRO A CA 1
ATOM 3673 C C . PRO A 1 486 ? -5.079 -12.470 23.219 1.00 88.56 486 PRO A C 1
ATOM 3675 O O . PRO A 1 486 ? -4.042 -11.820 23.094 1.00 88.56 486 PRO A O 1
ATOM 3678 N N . ALA A 1 487 ? -5.358 -13.507 22.420 1.00 89.44 487 ALA A N 1
ATOM 3679 C CA . ALA A 1 487 ? -4.471 -13.938 21.341 1.00 89.44 487 ALA A CA 1
ATOM 3680 C C . ALA A 1 487 ? -4.305 -12.871 20.244 1.00 89.44 487 ALA A C 1
ATOM 3682 O O . ALA A 1 487 ? -3.255 -12.796 19.606 1.00 89.44 487 ALA A O 1
ATOM 3683 N N . LEU A 1 488 ? -5.294 -11.992 20.055 1.00 88.12 488 LEU A N 1
ATOM 3684 C CA . LEU A 1 488 ? -5.227 -10.913 19.065 1.00 88.12 488 LEU A CA 1
ATOM 3685 C C . LEU A 1 488 ? -4.211 -9.830 19.438 1.00 88.12 488 LEU A C 1
ATOM 3687 O O . LEU A 1 488 ? -3.707 -9.140 18.552 1.00 88.12 488 LEU A O 1
ATOM 3691 N N . ALA A 1 489 ? -3.883 -9.699 20.726 1.00 87.69 489 ALA A N 1
ATOM 3692 C CA . ALA A 1 489 ? -2.841 -8.790 21.192 1.00 87.69 489 ALA A CA 1
ATOM 3693 C C . ALA A 1 489 ? -1.421 -9.344 20.974 1.00 87.69 489 ALA A C 1
ATOM 3695 O O . ALA A 1 489 ? -0.441 -8.614 21.136 1.00 87.69 489 ALA A O 1
ATOM 3696 N N . LEU A 1 490 ? -1.296 -10.617 20.577 1.00 87.44 490 LEU A N 1
ATOM 3697 C CA . LEU A 1 490 ? -0.024 -11.258 20.263 1.00 87.44 490 LEU A CA 1
ATOM 3698 C C . LEU A 1 490 ? 0.355 -11.054 18.787 1.00 87.44 490 LEU A C 1
ATOM 3700 O O . LEU A 1 490 ? -0.486 -11.066 17.881 1.00 87.44 490 LEU A O 1
ATOM 3704 N N . GLY A 1 491 ? 1.659 -10.894 18.550 1.00 87.62 491 GLY A N 1
ATOM 3705 C CA . GLY A 1 491 ? 2.246 -10.677 17.227 1.00 87.62 491 GLY A CA 1
ATOM 3706 C C . GLY A 1 491 ? 2.075 -9.239 16.729 1.00 87.62 491 GLY A C 1
ATOM 3707 O O . GLY A 1 491 ? 0.954 -8.757 16.573 1.00 87.62 491 GLY A O 1
ATOM 3708 N N . ALA A 1 492 ? 3.194 -8.568 16.453 1.00 89.69 492 ALA A N 1
ATOM 3709 C CA . ALA A 1 492 ? 3.223 -7.173 16.002 1.00 89.69 492 ALA A CA 1
ATOM 3710 C C . ALA A 1 492 ? 2.733 -6.981 14.555 1.00 89.69 492 ALA A C 1
ATOM 3712 O O . ALA A 1 492 ? 2.359 -5.874 14.165 1.00 89.69 492 ALA A O 1
ATOM 3713 N N . GLU A 1 493 ? 2.714 -8.056 13.769 1.00 93.62 493 GLU A N 1
ATOM 3714 C CA . GLU A 1 493 ? 2.434 -8.033 12.336 1.00 93.62 493 GLU A CA 1
ATOM 3715 C C . GLU A 1 493 ? 1.212 -8.898 12.002 1.00 93.62 493 GLU A C 1
ATOM 3717 O O . GLU A 1 493 ? 0.902 -9.882 12.688 1.00 93.62 493 GLU A O 1
ATOM 3722 N N . ARG A 1 494 ? 0.516 -8.519 10.932 1.00 94.25 494 ARG A N 1
ATOM 3723 C CA . ARG A 1 494 ? -0.543 -9.293 10.282 1.00 94.25 494 ARG A CA 1
ATOM 3724 C C . ARG A 1 494 ? -0.323 -9.292 8.778 1.00 94.25 494 ARG A C 1
ATOM 3726 O O . ARG A 1 494 ? 0.294 -8.378 8.235 1.00 94.25 494 ARG A O 1
ATOM 3733 N N . GLU A 1 495 ? -0.824 -10.324 8.114 1.00 95.62 495 GLU A N 1
ATOM 3734 C CA . GLU A 1 495 ? -0.732 -10.466 6.663 1.00 95.62 495 GLU A CA 1
ATOM 3735 C C . GLU A 1 495 ? -2.118 -10.356 6.030 1.00 95.62 495 GLU A C 1
ATOM 3737 O O . GLU A 1 495 ? -3.100 -10.874 6.566 1.00 95.62 495 GLU A O 1
ATOM 3742 N N . THR A 1 496 ? -2.201 -9.702 4.874 1.00 96.88 496 THR A N 1
ATOM 3743 C CA . THR A 1 496 ? -3.429 -9.693 4.075 1.00 96.88 496 THR A CA 1
ATOM 3744 C C . THR A 1 496 ? -3.616 -11.029 3.351 1.00 96.88 496 THR A C 1
ATOM 3746 O O . THR A 1 496 ? -2.647 -11.763 3.124 1.00 96.88 496 THR A O 1
ATOM 3749 N N . PRO A 1 497 ? -4.838 -11.337 2.885 1.00 97.62 497 PRO A N 1
ATOM 3750 C CA . PRO A 1 497 ? -5.032 -12.377 1.888 1.00 97.62 497 PRO A CA 1
ATOM 3751 C C . PRO A 1 497 ? -4.205 -12.095 0.625 1.00 97.62 497 PRO A C 1
ATOM 3753 O O . PRO A 1 497 ? -3.842 -10.947 0.335 1.00 97.62 497 PRO A O 1
ATOM 3756 N N . TRP A 1 498 ? -3.929 -13.152 -0.138 1.00 97.88 498 TRP A N 1
ATOM 3757 C CA . TRP A 1 498 ? -3.293 -13.026 -1.446 1.00 97.88 498 TRP A CA 1
ATOM 3758 C C . TRP A 1 498 ? -4.183 -12.243 -2.414 1.00 97.88 498 TRP A C 1
ATOM 3760 O O . TRP A 1 498 ? -5.406 -12.389 -2.414 1.00 97.88 498 TRP A O 1
ATOM 3770 N N . SER A 1 499 ? -3.546 -11.452 -3.270 1.00 97.69 499 SER A N 1
ATOM 3771 C CA . SER A 1 499 ? -4.181 -10.788 -4.402 1.00 97.69 499 SER A CA 1
ATOM 3772 C C . SER A 1 499 ? -4.776 -11.782 -5.396 1.00 97.69 499 SER A C 1
ATOM 3774 O O . SER A 1 499 ? -4.455 -12.977 -5.403 1.00 97.69 499 SER A O 1
ATOM 3776 N N . ASN A 1 500 ? -5.559 -11.263 -6.342 1.00 96.50 500 ASN A N 1
ATOM 3777 C CA . ASN A 1 500 ? -5.796 -11.994 -7.580 1.00 96.50 500 ASN A CA 1
ATOM 3778 C C . ASN A 1 500 ? -4.456 -12.277 -8.288 1.00 96.50 500 ASN A C 1
ATOM 3780 O O . ASN A 1 500 ? -3.505 -11.496 -8.195 1.00 96.50 500 ASN A O 1
ATOM 3784 N N . ILE A 1 501 ? -4.391 -13.399 -9.003 1.00 97.00 501 ILE A N 1
ATOM 3785 C CA . ILE A 1 501 ? -3.237 -13.728 -9.843 1.00 97.00 501 ILE A CA 1
ATOM 3786 C C . ILE A 1 501 ? -3.227 -12.774 -11.041 1.00 97.00 501 ILE A C 1
ATOM 3788 O O . ILE A 1 501 ? -4.280 -12.503 -11.629 1.00 97.00 501 ILE A O 1
ATOM 3792 N N . SER A 1 502 ? -2.050 -12.260 -11.395 1.00 96.94 502 SER A N 1
ATOM 3793 C CA . SER A 1 502 ? -1.899 -11.370 -12.544 1.00 96.94 502 SER A CA 1
ATOM 3794 C C . SER A 1 502 ? -2.128 -12.094 -13.870 1.00 96.94 502 SER A C 1
ATOM 3796 O O . SER A 1 502 ? -1.928 -13.307 -13.994 1.00 96.94 502 SER A O 1
ATOM 3798 N N . MET A 1 503 ? -2.446 -11.328 -14.913 1.00 95.00 503 MET A N 1
ATOM 3799 C CA . MET A 1 503 ? -2.269 -11.828 -16.275 1.00 95.00 503 MET A CA 1
ATOM 3800 C C . MET A 1 503 ? -0.790 -12.187 -16.522 1.00 95.00 503 MET A C 1
ATOM 3802 O O . MET A 1 503 ? 0.091 -11.507 -15.983 1.00 95.00 503 MET A O 1
ATOM 3806 N N . PRO A 1 504 ? -0.500 -13.237 -17.311 1.00 95.94 504 PRO A N 1
ATOM 3807 C CA . PRO A 1 504 ? 0.866 -13.581 -17.682 1.00 95.94 504 PRO A CA 1
ATOM 3808 C C . PRO A 1 504 ? 1.562 -12.457 -18.458 1.00 95.94 504 PRO A C 1
ATOM 3810 O O . PRO A 1 504 ? 1.037 -11.978 -19.463 1.00 95.94 504 PRO A O 1
ATOM 3813 N N . ALA A 1 505 ? 2.764 -12.085 -18.029 1.00 96.12 505 ALA A N 1
ATOM 3814 C CA . ALA A 1 505 ? 3.638 -11.146 -18.721 1.00 96.12 505 ALA A CA 1
ATOM 3815 C C . ALA A 1 505 ? 4.747 -11.913 -19.449 1.00 96.12 505 ALA A C 1
ATOM 3817 O O . ALA A 1 505 ? 5.519 -12.629 -18.815 1.00 96.12 505 ALA A O 1
ATOM 3818 N N . VAL A 1 506 ? 4.830 -11.766 -20.773 1.00 96.12 506 VAL A N 1
ATOM 3819 C CA . VAL A 1 506 ? 5.857 -12.420 -21.599 1.00 96.12 506 VAL A CA 1
ATOM 3820 C C . VAL A 1 506 ? 7.035 -11.476 -21.785 1.00 96.12 506 VAL A C 1
ATOM 3822 O O . VAL A 1 506 ? 6.888 -10.415 -22.391 1.00 96.12 506 VAL A O 1
ATOM 3825 N N . VAL A 1 507 ? 8.205 -11.858 -21.277 1.00 95.31 507 VAL A N 1
ATOM 3826 C CA . VAL A 1 507 ? 9.409 -11.030 -21.366 1.00 95.31 507 VAL A CA 1
ATOM 3827 C C . VAL A 1 507 ? 9.985 -11.101 -22.783 1.00 95.31 507 VAL A C 1
ATOM 3829 O O . VAL A 1 507 ? 10.256 -12.204 -23.266 1.00 95.31 507 VAL A O 1
ATOM 3832 N N . PRO A 1 508 ? 10.225 -9.961 -23.460 1.00 89.56 508 PRO A N 1
ATOM 3833 C CA . PRO A 1 508 ? 10.782 -9.958 -24.808 1.00 89.56 508 PRO A CA 1
ATOM 3834 C C . PRO A 1 508 ? 12.128 -10.687 -24.893 1.00 89.56 508 PRO A C 1
ATOM 3836 O O . PRO A 1 508 ? 13.027 -10.482 -24.068 1.00 89.56 508 PRO A O 1
ATOM 3839 N N . THR A 1 509 ? 12.287 -11.519 -25.922 1.00 88.19 509 THR A N 1
ATOM 3840 C CA . THR A 1 509 ? 13.554 -12.193 -26.227 1.00 88.19 509 THR A CA 1
ATOM 3841 C C . THR A 1 509 ? 14.625 -11.192 -26.653 1.00 88.19 509 THR A C 1
ATOM 3843 O O . THR A 1 509 ? 14.329 -10.176 -27.282 1.00 88.19 509 THR A O 1
ATOM 3846 N N . SER A 1 510 ? 15.892 -11.483 -26.353 1.00 76.19 510 SER A N 1
ATOM 3847 C CA . SER A 1 510 ? 17.016 -10.718 -26.903 1.00 76.19 510 SER A CA 1
ATOM 3848 C C . SER A 1 510 ? 17.053 -10.857 -28.424 1.00 76.19 5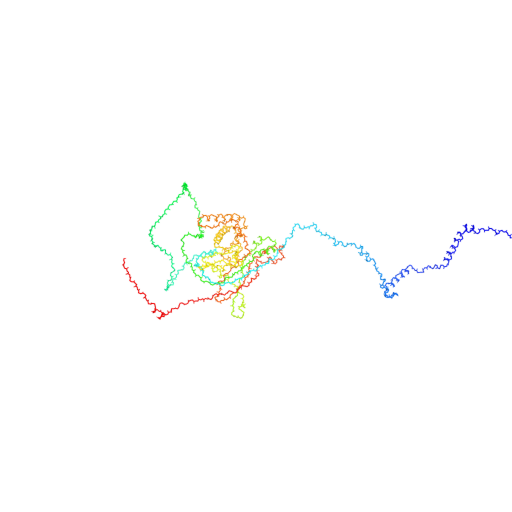10 SER A C 1
ATOM 3850 O O . SER A 1 510 ? 17.173 -11.968 -28.936 1.00 76.19 510 SER A O 1
ATOM 3852 N N . VAL A 1 511 ? 16.992 -9.735 -29.139 1.00 73.19 511 VAL A N 1
ATOM 3853 C CA . VAL A 1 511 ? 17.320 -9.682 -30.566 1.00 73.19 511 VAL A CA 1
ATOM 3854 C C . VAL A 1 511 ? 18.743 -9.158 -30.674 1.00 73.19 511 VAL A C 1
ATOM 3856 O O . VAL A 1 511 ? 19.009 -8.001 -30.360 1.00 73.19 511 VAL A O 1
ATOM 3859 N N . ASN A 1 512 ? 19.664 -10.026 -31.081 1.00 73.56 512 ASN A N 1
ATOM 3860 C CA . ASN A 1 512 ? 21.045 -9.639 -31.333 1.00 73.56 512 ASN A CA 1
ATOM 3861 C C . ASN A 1 512 ? 21.168 -9.231 -32.803 1.00 73.56 512 ASN A C 1
ATOM 3863 O O . ASN A 1 512 ? 20.932 -10.047 -33.695 1.00 73.56 512 ASN A O 1
ATOM 3867 N N . TYR A 1 513 ? 21.528 -7.974 -33.055 1.00 74.94 513 TYR A N 1
ATOM 3868 C CA . TYR A 1 513 ? 21.879 -7.515 -34.395 1.00 74.94 513 TYR A CA 1
ATOM 3869 C C . TYR A 1 513 ? 23.344 -7.852 -34.658 1.00 74.94 513 TYR A C 1
ATOM 3871 O O . TYR A 1 513 ? 24.229 -7.413 -33.927 1.00 74.94 513 TYR A O 1
ATOM 3879 N N . PHE A 1 514 ? 23.599 -8.624 -35.709 1.00 79.38 514 PHE A N 1
ATOM 3880 C CA . PHE A 1 514 ? 24.950 -8.907 -36.174 1.00 79.38 514 PHE A CA 1
ATOM 3881 C C . PHE A 1 514 ? 25.199 -8.109 -37.450 1.00 79.38 514 PHE A C 1
ATOM 3883 O O . PHE A 1 514 ? 24.471 -8.253 -38.433 1.00 79.38 514 PHE A O 1
ATOM 3890 N N . LEU A 1 515 ? 26.224 -7.259 -37.433 1.00 80.62 515 LEU A N 1
ATOM 3891 C CA . LEU A 1 515 ? 26.735 -6.627 -38.643 1.00 80.62 515 LEU A CA 1
ATOM 3892 C C . LEU A 1 515 ? 27.533 -7.685 -39.402 1.00 80.62 515 LEU A C 1
ATOM 3894 O O . LEU A 1 515 ? 28.571 -8.146 -38.930 1.00 80.62 515 LEU A O 1
ATOM 3898 N N . LYS A 1 516 ? 27.024 -8.100 -40.560 1.00 79.75 516 LYS A N 1
ATOM 3899 C CA . LYS A 1 516 ? 27.787 -8.903 -41.509 1.00 79.75 516 LYS A CA 1
ATOM 3900 C C . LYS A 1 516 ? 28.282 -7.973 -42.601 1.00 79.75 516 LYS A C 1
ATOM 3902 O O . LYS A 1 516 ? 27.471 -7.290 -43.222 1.00 79.75 516 LYS A O 1
ATOM 3907 N N . ASP A 1 517 ? 29.589 -7.974 -42.828 1.00 76.56 517 ASP A N 1
ATOM 3908 C CA . ASP A 1 517 ? 30.162 -7.323 -43.998 1.00 76.56 517 ASP A CA 1
ATOM 3909 C C . ASP A 1 517 ? 29.636 -8.064 -45.235 1.00 76.56 517 ASP A C 1
ATOM 3911 O O . ASP A 1 517 ? 29.837 -9.274 -45.392 1.00 76.56 517 ASP A O 1
ATOM 3915 N N . VAL A 1 518 ? 28.834 -7.376 -46.042 1.00 74.94 518 VAL A N 1
ATOM 3916 C CA . VAL A 1 518 ? 28.303 -7.933 -47.285 1.00 74.94 518 VAL A CA 1
ATOM 3917 C C . VAL A 1 518 ? 29.258 -7.486 -48.378 1.00 74.94 518 VAL A C 1
ATOM 3919 O O . VAL A 1 518 ? 29.391 -6.286 -48.613 1.00 74.94 518 VAL A O 1
ATOM 3922 N N . GLU A 1 519 ? 29.925 -8.440 -49.036 1.00 73.31 519 GLU A N 1
ATOM 3923 C CA . GLU A 1 519 ? 30.689 -8.145 -50.248 1.00 73.31 519 GLU A CA 1
ATOM 3924 C C . GLU A 1 519 ? 29.784 -7.374 -51.211 1.00 73.31 519 GLU A C 1
ATOM 3926 O O . GLU A 1 519 ? 28.659 -7.797 -51.495 1.00 73.31 519 GLU A O 1
ATOM 3931 N N . ARG A 1 520 ? 30.252 -6.201 -51.657 1.00 63.00 520 ARG A N 1
ATOM 3932 C CA . ARG A 1 520 ? 29.534 -5.369 -52.625 1.00 63.00 520 ARG A CA 1
ATOM 3933 C C . ARG A 1 520 ? 29.113 -6.239 -53.799 1.00 63.00 520 ARG A C 1
ATOM 3935 O O . ARG A 1 520 ? 29.975 -6.797 -54.466 1.00 63.00 520 ARG A O 1
ATOM 3942 N N . ASP A 1 521 ? 27.811 -6.314 -54.060 1.00 65.62 521 ASP A N 1
ATOM 3943 C CA . ASP A 1 521 ? 27.293 -6.941 -55.270 1.00 65.62 521 ASP A CA 1
ATOM 3944 C C . ASP A 1 521 ? 27.716 -6.080 -56.474 1.00 65.62 521 ASP A C 1
ATOM 3946 O O . ASP A 1 521 ? 27.175 -4.980 -56.657 1.00 65.62 521 ASP A O 1
ATOM 3950 N N . PRO A 1 522 ? 28.680 -6.539 -57.297 1.00 63.06 522 PRO A N 1
ATOM 3951 C CA . PRO A 1 522 ? 29.207 -5.738 -58.396 1.00 63.06 522 PRO A CA 1
ATOM 3952 C C . PRO A 1 522 ? 28.127 -5.415 -59.439 1.00 63.06 522 PRO A C 1
ATOM 3954 O O . PRO A 1 522 ? 28.230 -4.418 -60.145 1.00 63.06 522 PRO A O 1
ATOM 3957 N N . SER A 1 523 ? 27.044 -6.198 -59.504 1.00 63.09 523 SER A N 1
ATOM 3958 C CA . SER A 1 523 ? 25.977 -6.005 -60.490 1.00 63.09 523 SER A CA 1
ATOM 3959 C C . SER A 1 523 ? 25.051 -4.818 -60.188 1.00 63.09 523 SER A C 1
ATOM 3961 O O . SER A 1 523 ? 24.335 -4.341 -61.078 1.00 63.09 523 SER A O 1
ATOM 3963 N N . ARG A 1 524 ? 25.052 -4.320 -58.942 1.00 56.66 524 ARG A N 1
ATOM 3964 C CA . ARG A 1 524 ? 24.148 -3.253 -58.488 1.00 56.66 524 ARG A CA 1
ATOM 3965 C C . ARG A 1 524 ? 24.787 -1.861 -58.541 1.00 56.66 524 ARG A C 1
ATOM 3967 O O . ARG A 1 524 ? 24.066 -0.888 -58.769 1.00 56.66 524 ARG A O 1
ATOM 3974 N N . ASP A 1 525 ? 26.112 -1.778 -58.423 1.00 56.28 525 ASP A N 1
ATOM 3975 C CA . ASP A 1 525 ? 26.865 -0.514 -58.451 1.00 56.28 525 ASP A CA 1
ATOM 3976 C C . ASP A 1 525 ? 27.128 0.012 -59.877 1.00 56.28 525 ASP A C 1
ATOM 3978 O O . ASP A 1 525 ? 27.214 1.224 -60.075 1.00 56.28 525 ASP A O 1
ATOM 3982 N N . ASP A 1 526 ? 27.114 -0.846 -60.905 1.00 57.16 526 ASP A N 1
ATOM 3983 C CA . ASP A 1 526 ? 27.307 -0.428 -62.308 1.00 57.16 526 ASP A CA 1
ATOM 3984 C C . ASP A 1 526 ? 26.199 0.500 -62.850 1.00 57.16 526 ASP A C 1
ATOM 3986 O O . ASP A 1 526 ? 26.371 1.169 -63.876 1.00 57.16 526 ASP A O 1
ATOM 3990 N N . LYS A 1 527 ? 25.047 0.582 -62.167 1.00 56.38 527 LYS A N 1
ATOM 3991 C CA . LYS A 1 527 ? 23.926 1.448 -62.575 1.00 56.38 527 LYS A CA 1
ATOM 3992 C C . LYS A 1 527 ? 23.961 2.844 -61.961 1.00 56.38 527 LYS A C 1
ATOM 3994 O O . LYS A 1 527 ? 23.262 3.724 -62.463 1.00 56.38 527 LYS A O 1
ATOM 3999 N N . VAL A 1 528 ? 24.797 3.096 -60.952 1.00 56.06 528 VAL A N 1
ATOM 4000 C CA . VAL A 1 528 ? 24.996 4.447 -60.406 1.00 56.06 528 VAL A CA 1
ATOM 4001 C C . VAL A 1 528 ? 26.211 5.066 -61.093 1.00 56.06 528 VAL A C 1
ATOM 4003 O O . VAL A 1 528 ? 27.261 5.305 -60.502 1.00 56.06 528 VAL A O 1
ATOM 4006 N N . ARG A 1 529 ? 26.077 5.312 -62.402 1.00 49.38 529 ARG A N 1
ATOM 4007 C CA . ARG A 1 529 ? 27.060 6.104 -63.145 1.00 49.38 529 ARG A CA 1
ATOM 4008 C C . ARG A 1 529 ? 27.143 7.493 -62.521 1.00 49.38 529 ARG A C 1
ATOM 4010 O O . ARG A 1 529 ? 26.172 8.245 -62.540 1.00 49.38 529 ARG A O 1
ATOM 4017 N N . ALA A 1 530 ? 28.336 7.809 -62.028 1.00 52.56 530 ALA A N 1
ATOM 4018 C CA . ALA A 1 530 ? 28.769 9.124 -61.596 1.00 52.56 530 ALA A CA 1
ATOM 4019 C C . ALA A 1 530 ? 28.257 10.218 -62.547 1.00 52.56 530 ALA A C 1
ATOM 4021 O O . ALA A 1 530 ? 28.698 10.331 -63.696 1.00 52.56 530 ALA A O 1
ATOM 4022 N N . SER A 1 531 ? 27.325 11.040 -62.064 1.00 52.22 531 SER A N 1
ATOM 4023 C CA . SER A 1 531 ? 27.063 12.340 -62.664 1.00 52.22 531 SER A CA 1
ATOM 4024 C C . SER A 1 531 ? 28.373 13.124 -62.627 1.00 52.22 531 SER A C 1
ATOM 4026 O O . SER A 1 531 ? 28.924 13.380 -61.556 1.00 52.22 531 SER A O 1
ATOM 4028 N N . ARG A 1 532 ? 28.894 13.434 -63.815 1.00 49.94 532 ARG A N 1
ATOM 4029 C CA . ARG A 1 532 ? 30.105 14.229 -64.037 1.00 49.94 532 ARG A CA 1
ATOM 4030 C C . ARG A 1 532 ? 30.118 15.480 -63.139 1.00 49.94 532 ARG A C 1
ATOM 4032 O O . ARG A 1 532 ? 29.076 16.126 -63.033 1.00 49.94 532 ARG A O 1
ATOM 4039 N N . PRO A 1 533 ? 31.266 15.872 -62.558 1.00 47.91 533 PRO A N 1
ATOM 4040 C CA . PRO A 1 533 ? 31.380 17.165 -61.897 1.00 47.91 533 PRO A CA 1
ATOM 4041 C C . PRO A 1 533 ? 31.166 18.272 -62.938 1.00 47.91 533 PRO A C 1
ATOM 4043 O O . PRO A 1 533 ? 31.887 18.354 -63.934 1.00 47.91 533 PRO A O 1
ATOM 4046 N N . VAL A 1 534 ? 30.132 19.089 -62.734 1.00 49.25 534 VAL A N 1
ATOM 4047 C CA . VAL A 1 534 ? 29.898 20.302 -63.520 1.00 49.25 534 VAL A CA 1
ATOM 4048 C C . VAL A 1 534 ? 30.958 21.320 -63.111 1.00 49.25 534 VAL A C 1
ATOM 4050 O O . VAL A 1 534 ? 31.194 21.543 -61.926 1.00 49.25 534 VAL A O 1
ATOM 4053 N N . ALA A 1 535 ? 31.629 21.871 -64.117 1.00 43.94 535 ALA A N 1
ATOM 4054 C CA . ALA A 1 535 ? 32.718 22.821 -63.990 1.00 43.94 535 ALA A CA 1
ATOM 4055 C C . ALA A 1 535 ? 32.378 23.993 -63.055 1.00 43.94 535 ALA A C 1
ATOM 4057 O O . ALA A 1 535 ? 31.307 24.592 -63.144 1.00 43.94 535 ALA A O 1
ATOM 4058 N N . SER A 1 536 ? 33.342 24.347 -62.206 1.00 44.25 536 SER A N 1
ATOM 4059 C CA . SER A 1 536 ? 33.394 25.623 -61.504 1.00 44.25 536 SER A CA 1
ATOM 4060 C C . SER A 1 536 ? 33.433 26.763 -62.525 1.00 44.25 536 SER A C 1
ATOM 4062 O O . SER A 1 536 ? 34.410 26.894 -63.266 1.00 44.25 536 SER A O 1
ATOM 4064 N N . ILE A 1 537 ? 32.387 27.585 -62.560 1.00 38.34 537 ILE A N 1
ATOM 4065 C CA . ILE A 1 537 ? 32.415 28.879 -63.240 1.00 38.34 537 ILE A CA 1
ATOM 4066 C C . ILE A 1 537 ? 32.940 29.901 -62.235 1.00 38.34 537 ILE A C 1
ATOM 4068 O O . ILE A 1 537 ? 32.317 30.162 -61.210 1.00 38.34 537 ILE A O 1
ATOM 4072 N N . SER A 1 538 ? 34.109 30.446 -62.543 1.00 37.81 538 SER A N 1
ATOM 4073 C CA . SER A 1 538 ? 34.659 31.661 -61.956 1.00 37.81 538 SER A CA 1
ATOM 4074 C C . SER A 1 538 ? 33.834 32.883 -62.373 1.00 37.81 538 SER A C 1
ATOM 4076 O O . SER A 1 538 ? 33.691 33.130 -63.574 1.00 37.81 538 SER A O 1
ATOM 4078 N N . MET A 1 539 ? 33.370 33.660 -61.394 1.00 34.44 539 MET A N 1
ATOM 4079 C CA . MET A 1 539 ? 33.227 35.119 -61.472 1.00 34.44 539 MET A CA 1
ATOM 4080 C C . MET A 1 539 ? 33.687 35.730 -60.158 1.00 34.44 539 MET A C 1
ATOM 4082 O O . MET A 1 539 ? 33.308 35.170 -59.104 1.00 34.44 539 MET A O 1
#

pLDDT: mean 70.93, std 22.15, range [26.03, 98.12]

Radius of gyration: 55.48 Å; Cα contacts (8 Å, |Δi|>4): 605; chains: 1; bounding box: 186×112×139 Å

Foldseek 3Di:
DDDPPDPPVVVCCVVCVVVVVVVVVVVVVVVVVVPDPPDDPPDDPVVVVVVVVVVVCLVVPPPNDPDDPVVCVVCPPDDCPVVVCVVPVPDPCVVVDPDDPPDDPPDDDQDFFAFFAFAAWEDKAKAKDKFKFFFADPDPDDDPPDPDPDDDDDDDDDDDDDDDDDDDDDDDDDDDDDDDDDDDDDDDDDDDDDDDDDDDDDDDDDDDDDDDDDDDDDPDPDDPDDDDDPRPGDIDMFIWMKIKTKDQVQVSLVSQCVNQVHDSLVSVVLWDFFAKWKWKAWQDPDPGRGPDDIDTADLVVQVVLVVRAPDFDQQQFFLLQEFQRFQATHRHGPDDDCPCSNDDPVRVVGGDDPLVSVVRVLLQVLLVVLLVVVVVPDDDDDDGDGRNVPDDSSLVSLVVCCVDPCNVVSLVVSLVVQVVVVVPDDDDNDRDDSVNSNCSNVPNDSIHMRIDIRRVDDAQIKMKMKMKTKIFQSLAPPPCVRHPHPCSNPDGIDIHDIYPIYDIYGHHHDDDDDDDDDDPPPVPVVPPPDDDPDDDDDD

Solvent-accessible surface area (backbone atoms only — not comparable to full-atom values): 33860 Å² total; per-residue (Å²): 138,91,87,86,86,77,79,56,63,66,61,49,44,69,79,40,36,65,61,53,50,50,53,51,51,51,50,50,50,50,48,53,58,72,69,49,84,84,70,73,76,89,65,55,75,66,53,53,53,48,51,51,51,52,50,52,47,41,75,68,40,89,85,64,61,91,61,58,71,80,61,50,66,79,63,61,84,74,73,57,63,64,57,48,49,59,70,66,47,69,79,71,55,78,86,72,60,81,83,70,72,92,72,69,73,95,58,79,79,78,70,53,25,50,83,52,70,63,66,38,41,38,77,34,40,40,45,45,51,73,47,35,31,28,26,44,71,92,82,79,83,78,67,93,82,68,90,75,91,68,98,75,85,86,81,84,84,83,79,87,88,73,96,71,87,80,83,75,86,83,76,92,74,84,81,84,82,83,90,82,84,85,89,84,91,82,85,84,87,83,92,84,89,90,80,88,88,87,78,88,81,90,80,87,80,91,84,83,89,81,93,76,92,79,83,86,81,85,78,82,81,83,71,94,80,74,94,71,82,81,75,74,68,41,79,45,81,45,49,32,34,34,38,32,31,36,30,55,44,49,62,39,28,53,34,36,10,67,22,52,71,46,56,57,72,59,28,54,73,54,60,43,81,38,31,64,51,49,32,36,33,59,53,44,93,63,98,61,33,76,74,60,70,78,40,74,58,72,64,61,64,40,51,50,53,54,71,39,26,60,48,67,46,81,70,60,51,47,59,36,28,45,44,28,44,49,26,57,81,44,60,21,51,75,59,74,76,65,64,74,69,73,54,52,85,96,45,55,93,44,50,50,52,77,81,49,40,61,55,47,49,55,49,50,54,51,48,52,55,54,47,53,66,52,50,80,75,58,82,89,73,85,86,63,39,68,50,33,72,92,45,79,42,62,35,57,53,35,44,51,48,64,68,38,95,57,23,70,58,53,46,50,50,53,36,50,50,56,53,54,59,69,68,71,68,82,76,89,72,76,83,67,50,61,66,55,51,47,47,53,48,64,39,72,28,63,39,34,43,36,32,44,59,44,53,92,60,60,64,64,40,36,36,33,40,37,37,27,43,29,28,49,35,79,42,37,83,49,59,59,90,50,32,74,50,61,70,59,28,54,56,65,62,43,71,30,47,68,24,52,69,22,52,71,20,62,28,71,59,87,81,82,87,77,91,71,90,70,78,78,62,70,83,67,58,74,73,67,69,77,78,73,86,77,78,88,80,88,130

Nearest PDB structures (foldseek):
  6wel-assembly1_A  TM=1.545E-01  e=7.563E+00  Caenorhabditis elegans

Sequence (539 aa):
MKKLKSIDFKALFINHGEKFGLAAIMMIVLLALGGTSWSRYAGTPEDLDKKAKDARQRFTSSTGNPWPKEKAESFKVVDFNDRANQLFAGLGLSRYEFSTPLTHPLYRKRELAREPDYQPVEYLIAHAGHAILGVSHAGSFVDPTVVDSGTGTVPESSAPTGPGIGFKPSSPQGAAGSGVTGIPGLAAGPAHAGAPPMRGPSGGGAHAGAGGAHAGGMYGSSMPGMGGATSGVAARGVRYVAVRGVFPLQQQMVKYANALNVMSAEASTMFELLDFVLERQAAVAGPNPWDSKWETVNVESALEVLRESSDFELDPVQTGVTDSVITMSLPYRLLEFWGDHATHPNVRDFQLKPEEMERELKLQEKLVEEYEKAKLQSEPKVKRRGLSVGQNDLRQMGQEMMSSPSAAHMMTGMAASMMTESSGGGGGAARMSPAEIKQRLTANGRLLLFRYFDFDVQPGVAYRYRVKLKIRNPNFERPAAEVVDPALALGAERETPWSNISMPAVVPTSVNYFLKDVERDPSRDDKVRASRPVASISM

Mean predicted aligned error: 20.05 Å

Secondary structure (DSSP, 8-state):
----S---HHHHHHHHHHHHHHHHHHHHHHHHHHHS------S-HHHHHHHHHHHHHHHHSTTS--S-HHHHHHT----HHHHHHHHHS---GGGT-----S---SSPPPPPB-PPPPPPPEEEEEEEEEEEEEE--SS----TT-------PPPPPPPPP------PPPP----------------------------------------------------S-S-------EEEEEEEEEEEEEE-HHHHHHHHHHHHT--HHHHHHH--EEEEEEEEEE--SSSSTT-SPPEE--HHHHHHHHHHBSSEEPPSB-GGG--TTTB--EEPBSSS--GGGT--GGGGGGBPPHHHHHHHHHHHHHHHHHHHHHHTTSPPP----GGGTT---HHHHHHHHHHSTTHHHHHHHHHHHHHHHTTSSSS--PPPPHHHHHHHHH---SSEEEEEEE----TT-EEEEEEEEEEE-TTTT--GGGBSSGGGGS-SEEEPPPPPPPPPEEPPPP-------PPP-HHHHTTS----PPP----